Protein AF-0000000087669074 (afdb_homodimer)

Secondary structure (DSSP, 8-state):
--EEEEE-BPPPTT-SSPPPSSS------B-TTSPBPP--SS--SS-TTS--SBTTTGGG-HHHHHHTT-EEEEE---SSTTSHHHHHGGG-SEEEEBTTB---B-HHHHHH-TT--EEEESSS--TTB-HHHHHHTT-EEEE-TTTTHHHHHHHHHHHHHHHHTTHHHHHHHHHTT---HHHHHTT----TT-EEEEE--SHHHHHHHHHHGGGTPEEEEE-SSPPPHHHHHHHTPEEESSHHHHHTT-SEEEE-----GGGTT-BSHHHHHHSPTTEEEEE-S-GGGB-HHHHHHHHHHTSEEEEEES--SSSSPPTT-GGGTSTTB---SS-TT--HHHHHHHHHHHHHHHHHHHTTPPPPGGGEEEETTEE-HHHHHH----/--EEEEE-BPPPTT-SSP--SSS------B-TTSPBPP--SS--SS-TTS--SBTTTGGG-HHHHHHTT-EEEEE---SSTTSHHHHHGGG-SEEEEBTTB---B-HHHHHH-TT--EEEESSS--TTB-HHHHHHTT-EEEE-TTTTHHHHHHHHHHHHHHHHTTHHHHHHHHHTT---HHHHHTT----TT-EEEEE--SHHHHHHHHHHGGGTPEEEEE-SSPPPHHHHHHHTPEEESSHHHHHTT-SEEEE-----GGGTT-BSHHHHHHSPTTEEEEE-S-GGGB-HHHHHHHHHHTSEEEEEES--SSSSPPTT-GGGTSTTB---SS-TT--HHHHHHHHHHHHHHHHHHHTTPPP-GGGEEEETTEE-HHHHHH----

Sequence (772 aa):
MAMILCVLYPDPTTGYPPKYARDDIPVITGYANGQTVPSPQGKLGFIPGELVGCVSGELGLRPYLEANGHELIVISDKDGSNSEFDHHLPDADVVISQPFWPAYLTADRISKAKKLKLALTAGIGSDHVDLKAAAEHGITVAEVTFSNSVSVAEHVVMMVLSLVRDYLPAHEIANKGGWDIADCVSRSYDLEGMHFGTIAAGRIGLAVLRRLKPFDVHLHYYDPHRLSADVERELNLTYHDTPQSMVKVCDVINLQTPLYPSTEHMFDDKMFALMKRGTYLINTARGKLCDRDAVVRALESGRLAGYAGDVWFPQPAPADHPWRTMPHQGMTPHMSGTSLSGQARYAAGTLEILEDFFEKRPIRPEYLIVDAGSLAGTGAASYKLAMAMILCVLYPDPTTGYPPKYARDDIPVITGYANGQTVPSPQGKLGFIPGELVGCVSGELGLRPYLEANGHELIVISDKDGSNSEFDHHLPDADVVISQPFWPAYLTADRISKAKKLKLALTAGIGSDHVDLKAAAEHGITVAEVTFSNSVSVAEHVVMMVLSLVRDYLPAHEIANKGGWDIADCVSRSYDLEGMHFGTIAAGRIGLAVLRRLKPFDVHLHYYDPHRLSADVERELNLTYHDTPQSMVKVCDVINLQTPLYPSTEHMFDDKMFALMKRGTYLINTARGKLCDRDAVVRALESGRLAGYAGDVWFPQPAPADHPWRTMPHQGMTPHMSGTSLSGQARYAAGTLEILEDFFEKRPIRPEYLIVDAGSLAGTGAASYKLA

Nearest PDB structures (foldseek):
  2nad-assembly1_B  TM=9.852E-01  e=1.552E-64  Pseudomonas sp. 101
  3wr5-assembly1_B  TM=9.807E-01  e=4.662E-63  Thiobacillus sp. KNK65MA
  6tb6-assembly1_B  TM=9.944E-01  e=1.316E-62  Granulicella mallensis
  6t9w-assembly2_A  TM=9.886E-01  e=1.565E-62  Granulicella mallensis MP5ACTX8
  7qz1-assembly2_B-2  TM=9.920E-01  e=1.248E-61  Ancylobacter novellus DSM 506

InterPro domains:
  IPR006139 D-isomer specific 2-hydroxyacid dehydrogenase, catalytic domain [PF00389] (63-362)
  IPR006140 D-isomer specific 2-hydroxyacid dehydrogenase, NAD-binding domain [PF02826] (157-336)
  IPR029753 D-isomer specific 2-hydroxyacid dehydrogenase, NAD-binding domain conserved site [PS00671] (275-291)
  IPR033689 NAD-dependent formate dehydrogenase [MF_03210] (2-384)
  IPR033689 NAD-dependent formate dehydrogenase [NF005750] (1-384)
  IPR033689 NAD-dependent formate dehydrogenase [cd05302] (4-379)
  IPR036291 NAD(P)-binding domain superfamily [SSF51735] (151-337)

Foldseek 3Di:
DFEEEEAAAADDPVGPPDDAPDDADDDDAADPVGHGFFDAPDDALDGQLGQLRHQVNVLSCVVVQVVVPYHYDYDHFQDDCPTPCLVCQLRHQEYEYEPLRDRAADLVSLVSNLNHAEYEYLFDDPPSYQQLSCLVSQHWYWYLPPLQLLLLLVVQVVQVQCLQQVPVVVVVQVVVPHDPVCVNRVRHDQQAAFEEEEEACPSNNVSNLVVCLVSNYAYEYEDCDDDDPVSCVVSVYDYDPDPLVRQQRGQEYEYAAADDPVQFQVPALVSLVSHAQAHEYEYAHEARSHDQVRVLVCQVVRSYSEYEYQYHPPPVDDPVRPLVPRPSYHYDSNCSRPRSSSSNRSSSNVSRQVVCVVVVHDDPQCGTQHHNSGGTRVNVVRHDND/DFEEEEAAAADDPVDPDDDAPDDADDDDAADPVGHGFFDAPDDALDGQLTQLRHQVNVLSCVVVQVVVPYHYDYYHFQDDCPTPCLVCQLRHQEYEYEPLRDRAADLVSLVSNLNHAEYEYLFDDPPSYQQLSCLVSQHWYWYNPPLQLLLLLVVQVVQVQCLQQVPVVLVVQVVVPHDPVCVNRVRHDQQAAFEEEEEACPSNNVSNLVVCLVSNYAYEYEDCDDDDPVSCVVSVYDYDPDPLVRQQRGQEYEYAAADDPVQFQVPALVSLVSHAQAHEYEYAHEARSHDQVRVLVCCVVRSYSEYEYQYHPPPVDDPVRPLVPRPSYHYHSNCSRPRSSSSNRSSSNVSRQVVCVVVVHDDPQCGTQDHNSGGTRVNVVRHDND

Organism: NCBI:txid484088

Structure (mmCIF, N/CA/C/O backbone):
data_AF-0000000087669074-model_v1
#
loop_
_entity.id
_entity.type
_entity.pdbx_description
1 polymer 'Formate dehydrogenase'
#
loop_
_atom_site.group_PDB
_atom_site.id
_atom_site.type_symbol
_atom_site.label_atom_id
_atom_site.label_alt_id
_atom_site.label_comp_id
_atom_site.label_asym_id
_atom_site.label_entity_id
_atom_site.label_seq_id
_atom_site.pdbx_PDB_ins_code
_atom_site.Cartn_x
_atom_site.Cartn_y
_atom_site.Cartn_z
_atom_site.occupancy
_atom_site.B_iso_or_equiv
_atom_site.auth_seq_id
_atom_site.auth_comp_id
_atom_site.auth_asym_id
_atom_site.auth_atom_id
_atom_site.pdbx_PDB_model_num
ATOM 1 N N . MET A 1 1 ? -6.57 -42.594 -21.578 1 94 1 MET A N 1
ATOM 2 C CA . MET A 1 1 ? -6.895 -42.094 -20.25 1 94 1 MET A CA 1
ATOM 3 C C . MET A 1 1 ? -5.629 -41.719 -19.484 1 94 1 MET A C 1
ATOM 5 O O . MET A 1 1 ? -4.723 -42.562 -19.344 1 94 1 MET A O 1
ATOM 9 N N . ALA A 1 2 ? -5.555 -40.406 -19.219 1 97.69 2 ALA A N 1
ATOM 10 C CA . ALA A 1 2 ? -4.434 -39.969 -18.391 1 97.69 2 ALA A CA 1
ATOM 11 C C . ALA A 1 2 ? -4.895 -39.625 -16.969 1 97.69 2 ALA A C 1
ATOM 13 O O . ALA A 1 2 ? -6.051 -39.25 -16.766 1 97.69 2 ALA A O 1
ATOM 14 N N . MET A 1 3 ? -4.027 -39.875 -16.047 1 98.56 3 MET A N 1
ATOM 15 C CA . MET A 1 3 ? -4.277 -39.469 -14.664 1 98.56 3 MET A CA 1
ATOM 16 C C . MET A 1 3 ? -3.57 -38.156 -14.352 1 98.56 3 MET A C 1
ATOM 18 O O . MET A 1 3 ? -2.348 -38.062 -14.469 1 98.56 3 MET A O 1
ATOM 22 N N . ILE A 1 4 ? -4.359 -37.156 -14.016 1 98.81 4 ILE A N 1
ATOM 23 C CA . ILE A 1 4 ? -3.838 -35.844 -13.609 1 98.81 4 ILE A CA 1
ATOM 24 C C . ILE A 1 4 ? -3.889 -35.719 -12.094 1 98.81 4 ILE A C 1
ATOM 26 O O . ILE A 1 4 ? -4.965 -35.781 -11.492 1 98.81 4 ILE A O 1
ATOM 30 N N . LEU A 1 5 ? -2.742 -35.594 -11.469 1 98.81 5 LEU A N 1
ATOM 31 C CA . LEU A 1 5 ? -2.609 -35.375 -10.031 1 98.81 5 LEU A CA 1
ATOM 32 C C . LEU A 1 5 ? -2.365 -33.906 -9.734 1 98.81 5 LEU A C 1
ATOM 34 O O . LEU A 1 5 ? -1.312 -33.344 -10.078 1 98.81 5 LEU A O 1
ATOM 38 N N . CYS A 1 6 ? -3.365 -33.25 -9.141 1 98.75 6 CYS A N 1
ATOM 39 C CA . CYS A 1 6 ? -3.35 -31.812 -8.891 1 98.75 6 CYS A CA 1
ATOM 40 C C . CYS A 1 6 ? -3.232 -31.531 -7.395 1 98.75 6 CYS A C 1
ATOM 42 O O . CYS A 1 6 ? -4.082 -31.953 -6.609 1 98.75 6 CYS A O 1
ATOM 44 N N . VAL A 1 7 ? -2.145 -30.859 -7.035 1 98.38 7 VAL A N 1
ATOM 45 C CA . VAL A 1 7 ? -1.893 -30.516 -5.637 1 98.38 7 VAL A CA 1
ATOM 46 C C . VAL A 1 7 ? -2.182 -29.047 -5.402 1 98.38 7 VAL A C 1
ATOM 48 O O . VAL A 1 7 ? -1.474 -28.172 -5.918 1 98.38 7 VAL A O 1
ATOM 51 N N . LEU A 1 8 ? -3.201 -28.734 -4.637 1 98.12 8 LEU A N 1
ATOM 52 C CA . LEU A 1 8 ? -3.654 -27.375 -4.359 1 98.12 8 LEU A CA 1
ATOM 53 C C . LEU A 1 8 ? -3.723 -27.125 -2.857 1 98.12 8 LEU A C 1
ATOM 55 O O . LEU A 1 8 ? -3.666 -28.078 -2.061 1 98.12 8 LEU A O 1
ATOM 59 N N . TYR A 1 9 ? -3.689 -25.828 -2.447 1 97.31 9 TYR A N 1
ATOM 60 C CA . TYR A 1 9 ? -3.826 -25.547 -1.023 1 97.31 9 TYR A CA 1
ATOM 61 C C . TYR A 1 9 ? -5.238 -25.844 -0.54 1 97.31 9 TYR A C 1
ATOM 63 O O . TYR A 1 9 ? -6.176 -25.891 -1.339 1 97.31 9 TYR A O 1
ATOM 71 N N . PRO A 1 10 ? -5.426 -26.078 0.786 1 96.62 10 PRO A N 1
ATOM 72 C CA . PRO A 1 10 ? -6.73 -26.438 1.346 1 96.62 10 PRO A CA 1
ATOM 73 C C . PRO A 1 10 ? -7.777 -25.344 1.136 1 96.62 10 PRO A C 1
ATOM 75 O O . PRO A 1 10 ? -7.426 -24.188 0.871 1 96.62 10 PRO A O 1
ATOM 78 N N . ASP A 1 11 ? -9.023 -25.734 1.268 1 97 11 ASP A N 1
ATOM 79 C CA . ASP A 1 11 ? -10.148 -24.812 1.228 1 97 11 ASP A CA 1
ATOM 80 C C . ASP A 1 11 ? -10.109 -23.844 2.406 1 97 11 ASP A C 1
ATOM 82 O O . ASP A 1 11 ? -9.375 -24.062 3.371 1 97 11 ASP A O 1
ATOM 86 N N . PRO A 1 12 ? -10.898 -22.75 2.268 1 95.44 12 PRO A N 1
ATOM 87 C CA . PRO A 1 12 ? -11.008 -21.875 3.436 1 95.44 12 PRO A CA 1
ATOM 88 C C . PRO A 1 12 ? -11.508 -22.609 4.68 1 95.44 12 PRO A C 1
ATOM 90 O O . PRO A 1 12 ? -12.266 -23.578 4.566 1 95.44 12 PRO A O 1
ATOM 93 N N . THR A 1 13 ? -11.094 -22.078 5.824 1 93.38 13 THR A N 1
ATOM 94 C CA . THR A 1 13 ? -11.469 -22.703 7.094 1 93.38 13 THR A CA 1
ATOM 95 C C . THR A 1 13 ? -12.984 -22.672 7.277 1 93.38 13 THR A C 1
ATOM 97 O O . THR A 1 13 ? -13.539 -23.531 7.98 1 93.38 13 THR A O 1
ATOM 100 N N . THR A 1 14 ? -13.641 -21.719 6.59 1 89.75 14 THR A N 1
ATOM 101 C CA . THR A 1 14 ? -15.086 -21.562 6.742 1 89.75 14 THR A CA 1
ATOM 102 C C . THR A 1 14 ? -15.828 -22.359 5.668 1 89.75 14 THR A C 1
ATOM 104 O O . THR A 1 14 ? -17.062 -22.312 5.602 1 89.75 14 THR A O 1
ATOM 107 N N . GLY A 1 15 ? -15.078 -23.016 4.801 1 89.75 15 GLY A N 1
ATOM 108 C CA . GLY A 1 15 ? -15.703 -23.781 3.73 1 89.75 15 GLY A CA 1
ATOM 109 C C . GLY A 1 15 ? -15.633 -23.078 2.385 1 89.75 15 GLY A C 1
ATOM 110 O O . GLY A 1 15 ? -15.461 -21.859 2.318 1 89.75 15 GLY A O 1
ATOM 111 N N . TYR A 1 16 ? -15.68 -23.578 1.248 1 85.69 16 TYR A N 1
ATOM 112 C CA . TYR A 1 16 ? -15.68 -23.031 -0.106 1 85.69 16 TYR A CA 1
ATOM 113 C C . TYR A 1 16 ? -17.062 -22.5 -0.468 1 85.69 16 TYR A C 1
ATOM 115 O O . TYR A 1 16 ? -17.172 -21.469 -1.156 1 85.69 16 TYR A O 1
ATOM 123 N N . PRO A 1 17 ? -18.266 -22.547 -0.776 1 70 17 PRO A N 1
ATOM 124 C CA . PRO A 1 17 ? -18.203 -21.422 -1.717 1 70 17 PRO A CA 1
ATOM 125 C C . PRO A 1 17 ? -18.219 -20.062 -1.018 1 70 17 PRO A C 1
ATOM 127 O O . PRO A 1 17 ? -19.25 -19.672 -0.464 1 70 17 PRO A O 1
ATOM 130 N N . PRO A 1 18 ? -17.094 -19.156 -0.853 1 69.44 18 PRO A N 1
ATOM 131 C CA . PRO A 1 18 ? -17.203 -17.891 -0.134 1 69.44 18 PRO A CA 1
ATOM 132 C C . PRO A 1 18 ? -18.047 -16.859 -0.885 1 69.44 18 PRO A C 1
ATOM 134 O O . PRO A 1 18 ? -18.203 -16.953 -2.105 1 69.44 18 PRO A O 1
ATOM 137 N N . LYS A 1 19 ? -18.812 -16.125 -0.18 1 86.12 19 LYS A N 1
ATOM 138 C CA . LYS A 1 19 ? -19.328 -14.883 -0.739 1 86.12 19 LYS A CA 1
ATOM 139 C C . LYS A 1 19 ? -18.188 -13.938 -1.111 1 86.12 19 LYS A C 1
ATOM 141 O O . LYS A 1 19 ? -17.312 -13.664 -0.291 1 86.12 19 LYS A O 1
ATOM 146 N N . TYR A 1 20 ? -18.172 -13.656 -2.398 1 94.5 20 TYR A N 1
ATOM 147 C CA . TYR A 1 20 ? -17.094 -12.797 -2.863 1 94.5 20 TYR A CA 1
ATOM 148 C C . TYR A 1 20 ? -17.422 -11.328 -2.598 1 94.5 20 TYR A C 1
ATOM 150 O O . TYR A 1 20 ? -18.578 -10.945 -2.549 1 94.5 20 TYR A O 1
ATOM 158 N N . ALA A 1 21 ? -16.391 -10.57 -2.41 1 96.31 21 ALA A N 1
ATOM 159 C CA . ALA A 1 21 ? -16.531 -9.141 -2.135 1 96.31 21 ALA A CA 1
ATOM 160 C C . ALA A 1 21 ? -17.031 -8.391 -3.367 1 96.31 21 ALA A C 1
ATOM 162 O O . ALA A 1 21 ? -17.688 -7.352 -3.248 1 96.31 21 ALA A O 1
ATOM 163 N N . ARG A 1 22 ? -16.719 -8.953 -4.535 1 97.06 22 ARG A N 1
ATOM 164 C CA . ARG A 1 22 ? -17.062 -8.32 -5.801 1 97.06 22 ARG A CA 1
ATOM 165 C C . ARG A 1 22 ? -17.781 -9.297 -6.727 1 97.06 22 ARG A C 1
ATOM 167 O O . ARG A 1 22 ? -17.625 -10.516 -6.59 1 97.06 22 ARG A O 1
ATOM 174 N N . ASP A 1 23 ? -18.469 -8.75 -7.727 1 95.38 23 ASP A N 1
ATOM 175 C CA . ASP A 1 23 ? -19.25 -9.57 -8.641 1 95.38 23 ASP A CA 1
ATOM 176 C C . ASP A 1 23 ? -18.406 -10.07 -9.805 1 95.38 23 ASP A C 1
ATOM 178 O O . ASP A 1 23 ? -18.734 -11.078 -10.438 1 95.38 23 ASP A O 1
ATOM 182 N N . ASP A 1 24 ? -17.406 -9.312 -10.078 1 94.94 24 ASP A N 1
ATOM 183 C CA . ASP A 1 24 ? -16.547 -9.656 -11.211 1 94.94 24 ASP A CA 1
ATOM 184 C C . ASP A 1 24 ? -15.148 -9.062 -11.039 1 94.94 24 ASP A C 1
ATOM 186 O O . ASP A 1 24 ? -14.867 -8.391 -10.047 1 94.94 24 ASP A O 1
ATOM 190 N N . ILE A 1 25 ? -14.234 -9.477 -11.883 1 97.81 25 ILE A N 1
ATOM 191 C CA . ILE A 1 25 ? -12.898 -8.891 -11.984 1 97.81 25 ILE A CA 1
ATOM 192 C C . ILE A 1 25 ? -12.734 -8.227 -13.344 1 97.81 25 ILE A C 1
ATOM 194 O O . ILE A 1 25 ? -13.422 -8.57 -14.305 1 97.81 25 ILE A O 1
ATOM 198 N N . PRO A 1 26 ? -11.836 -7.289 -13.469 1 97.75 26 PRO A N 1
ATOM 199 C CA . PRO A 1 26 ? -11.578 -6.656 -14.758 1 97.75 26 PRO A CA 1
ATOM 200 C C . PRO A 1 26 ? -11.109 -7.652 -15.82 1 97.75 26 PRO A C 1
ATOM 202 O O . PRO A 1 26 ? -10.398 -8.609 -15.508 1 97.75 26 PRO A O 1
ATOM 205 N N . VAL A 1 27 ? -11.422 -7.355 -17.047 1 95.69 27 VAL A N 1
ATOM 206 C CA . VAL A 1 27 ? -10.945 -8.164 -18.156 1 95.69 27 VAL A CA 1
ATOM 207 C C . VAL A 1 27 ? -9.641 -7.582 -18.703 1 95.69 27 VAL A C 1
ATOM 209 O O . VAL A 1 27 ? -9.57 -6.395 -19.031 1 95.69 27 VAL A O 1
ATOM 212 N N . ILE A 1 28 ? -8.672 -8.414 -18.719 1 95.38 28 ILE A N 1
ATOM 213 C CA . ILE A 1 28 ? -7.402 -8.078 -19.344 1 95.38 28 ILE A CA 1
ATOM 214 C C . ILE A 1 28 ? -7.16 -8.984 -20.547 1 95.38 28 ILE A C 1
ATOM 216 O O . ILE A 1 28 ? -7.473 -10.18 -20.5 1 95.38 28 ILE A O 1
ATOM 220 N N . THR A 1 29 ? -6.555 -8.414 -21.609 1 94.69 29 THR A N 1
ATOM 221 C CA . THR A 1 29 ? -6.426 -9.203 -22.828 1 94.69 29 THR A CA 1
ATOM 222 C C . THR A 1 29 ? -4.957 -9.398 -23.188 1 94.69 29 THR A C 1
ATOM 224 O O . THR A 1 29 ? -4.629 -10.227 -24.047 1 94.69 29 THR A O 1
ATOM 227 N N . GLY A 1 30 ? -4.078 -8.711 -22.531 1 96.31 30 GLY A N 1
ATOM 228 C CA . GLY A 1 30 ? -2.66 -8.812 -22.844 1 96.31 30 GLY A CA 1
ATOM 229 C C . GLY A 1 30 ? -1.769 -8.375 -21.688 1 96.31 30 GLY A C 1
ATOM 230 O O . GLY A 1 30 ? -2.24 -7.766 -20.734 1 96.31 30 GLY A O 1
ATOM 231 N N . TYR A 1 31 ? -0.5 -8.812 -21.828 1 95.31 31 TYR A N 1
ATOM 232 C CA . TYR A 1 31 ? 0.522 -8.414 -20.859 1 95.31 31 TYR A CA 1
ATOM 233 C C . TYR A 1 31 ? 1.404 -7.309 -21.422 1 95.31 31 TYR A C 1
ATOM 235 O O . TYR A 1 31 ? 1.352 -7.012 -22.625 1 95.31 31 TYR A O 1
ATOM 243 N N . ALA A 1 32 ? 2.166 -6.66 -20.609 1 90.06 32 ALA A N 1
ATOM 244 C CA . ALA A 1 32 ? 2.961 -5.488 -20.953 1 90.06 32 ALA A CA 1
ATOM 245 C C . ALA A 1 32 ? 4.008 -5.828 -22.016 1 90.06 32 ALA A C 1
ATOM 247 O O . ALA A 1 32 ? 4.445 -4.953 -22.766 1 90.06 32 ALA A O 1
ATOM 248 N N . ASN A 1 33 ? 4.43 -7.07 -22.094 1 89 33 ASN A N 1
ATOM 249 C CA . ASN A 1 33 ? 5.48 -7.453 -23.016 1 89 33 ASN A CA 1
ATOM 250 C C . ASN A 1 33 ? 4.902 -7.883 -24.375 1 89 33 ASN A C 1
ATOM 252 O O . ASN A 1 33 ? 5.625 -8.414 -25.219 1 89 33 ASN A O 1
ATOM 256 N N . GLY A 1 34 ? 3.586 -7.797 -24.531 1 91.31 34 GLY A N 1
ATOM 257 C CA . GLY A 1 34 ? 2.955 -8.117 -25.812 1 91.31 34 GLY A CA 1
ATOM 258 C C . GLY A 1 34 ? 2.344 -9.5 -25.844 1 91.31 34 GLY A C 1
ATOM 259 O O . GLY A 1 34 ? 1.579 -9.828 -26.75 1 91.31 34 GLY A O 1
ATOM 260 N N . GLN A 1 35 ? 2.678 -10.297 -24.828 1 93.56 35 GLN A N 1
ATOM 261 C CA . GLN A 1 35 ? 2.086 -11.625 -24.734 1 93.56 35 GLN A CA 1
ATOM 262 C C . GLN A 1 35 ? 0.583 -11.539 -24.484 1 93.56 35 GLN A C 1
ATOM 264 O O . GLN A 1 35 ? 0.119 -10.688 -23.719 1 93.56 35 GLN A O 1
ATOM 269 N N . THR A 1 36 ? -0.16 -12.383 -25.125 1 95.19 36 THR A N 1
ATOM 270 C CA . THR A 1 36 ? -1.585 -12.484 -24.828 1 95.19 36 THR A CA 1
ATOM 271 C C . THR A 1 36 ? -1.81 -13.219 -23.5 1 95.19 36 THR A C 1
ATOM 273 O O . THR A 1 36 ? -0.983 -14.031 -23.094 1 95.19 36 THR A O 1
ATOM 276 N N . VAL A 1 37 ? -2.885 -12.922 -22.875 1 97 37 VAL A N 1
ATOM 277 C CA . VAL A 1 37 ? -3.301 -13.719 -21.734 1 97 37 VAL A CA 1
ATOM 278 C C . VAL A 1 37 ? -3.625 -15.148 -22.172 1 97 37 VAL A C 1
ATOM 280 O O . VAL A 1 37 ? -3.756 -15.414 -23.375 1 97 37 VAL A O 1
ATOM 283 N N . PRO A 1 38 ? -3.674 -16.094 -21.188 1 97.56 38 PRO A N 1
ATOM 284 C CA . PRO A 1 38 ? -4.02 -17.469 -21.578 1 97.56 38 PRO A CA 1
ATOM 285 C C . PRO A 1 38 ? -5.316 -17.547 -22.391 1 97.56 38 PRO A C 1
ATOM 287 O O . PRO A 1 38 ? -6.27 -16.828 -22.094 1 97.56 38 PRO A O 1
ATOM 290 N N . SER A 1 39 ? -5.312 -18.375 -23.375 1 95.19 39 SER A N 1
ATOM 291 C CA . SER A 1 39 ? -6.449 -18.469 -24.297 1 95.19 39 SER A CA 1
ATOM 292 C C . SER A 1 39 ? -6.824 -19.922 -24.562 1 95.19 39 SER A C 1
ATOM 294 O O . SER A 1 39 ? -6.797 -20.375 -25.703 1 95.19 39 SER A O 1
ATOM 296 N N . PRO A 1 40 ? -7.215 -20.672 -23.531 1 97.25 40 PRO A N 1
ATOM 297 C CA . PRO A 1 40 ? -7.676 -22.031 -23.766 1 97.25 40 PRO A CA 1
ATOM 298 C C . PRO A 1 40 ? -8.891 -22.109 -24.688 1 97.25 40 PRO A C 1
ATOM 300 O O . PRO A 1 40 ? -9.578 -21.094 -24.891 1 97.25 40 PRO A O 1
ATOM 303 N N . GLN A 1 41 ? -9.023 -23.25 -25.266 1 94.56 41 GLN A N 1
ATOM 304 C CA . GLN A 1 41 ? -10.156 -23.469 -26.156 1 94.56 41 GLN A CA 1
ATOM 305 C C . GLN A 1 41 ? -11.406 -23.844 -25.375 1 94.56 41 GLN A C 1
ATOM 307 O O . GLN A 1 41 ? -11.328 -24.578 -24.375 1 94.56 41 GLN A O 1
ATOM 312 N N . GLY A 1 42 ? -12.547 -23.344 -25.781 1 90 42 GLY A N 1
ATOM 313 C CA . GLY A 1 42 ? -13.805 -23.688 -25.141 1 90 42 GLY A CA 1
ATOM 314 C C . GLY A 1 42 ? -14.078 -22.859 -23.906 1 90 42 GLY A C 1
ATOM 315 O O . GLY A 1 42 ? -13.438 -21.828 -23.672 1 90 42 GLY A O 1
ATOM 316 N N . LYS A 1 43 ? -15.031 -23.266 -23.141 1 93.5 43 LYS A N 1
ATOM 317 C CA . LYS A 1 43 ? -15.477 -22.547 -21.953 1 93.5 43 LYS A CA 1
ATOM 318 C C . LYS A 1 43 ? -14.633 -22.906 -20.734 1 93.5 43 LYS A C 1
ATOM 320 O O . LYS A 1 43 ? -14.281 -24.078 -20.547 1 93.5 43 LYS A O 1
ATOM 325 N N . LEU A 1 44 ? -14.312 -21.906 -19.984 1 97 44 LEU A N 1
ATOM 326 C CA . LEU A 1 44 ? -13.641 -22.156 -18.719 1 97 44 LEU A CA 1
ATOM 327 C C . LEU A 1 44 ? -14.547 -22.938 -17.766 1 97 44 LEU A C 1
ATOM 329 O O . LEU A 1 44 ? -15.773 -22.781 -17.797 1 97 44 LEU A O 1
ATOM 333 N N . GLY A 1 45 ? -13.992 -23.781 -16.953 1 97.31 45 GLY A N 1
ATOM 334 C CA . GLY A 1 45 ? -14.75 -24.516 -15.945 1 97.31 45 GLY A CA 1
ATOM 335 C C . GLY A 1 45 ? -15 -23.703 -14.688 1 97.31 45 GLY A C 1
ATOM 336 O O . GLY A 1 45 ? -15.281 -24.266 -13.633 1 97.31 45 GLY A O 1
ATOM 337 N N . PHE A 1 46 ? -14.789 -22.391 -14.75 1 96.62 46 PHE A N 1
ATOM 338 C CA . PHE A 1 46 ? -14.977 -21.484 -13.625 1 96.62 46 PHE A CA 1
ATOM 339 C C . PHE A 1 46 ? -15.336 -20.094 -14.117 1 96.62 46 PHE A C 1
ATOM 341 O O . PHE A 1 46 ? -15.211 -19.797 -15.305 1 96.62 46 PHE A O 1
ATOM 348 N N . ILE A 1 47 ? -15.898 -19.281 -13.273 1 96 47 ILE A N 1
ATOM 349 C CA . ILE A 1 47 ? -16.125 -17.875 -13.547 1 96 47 ILE A CA 1
ATOM 350 C C . ILE A 1 47 ? -14.953 -17.047 -13.016 1 96 47 ILE A C 1
ATOM 352 O O . ILE A 1 47 ? -14.594 -17.156 -11.844 1 96 47 ILE A O 1
ATOM 356 N N . PRO A 1 48 ? -14.281 -16.25 -13.945 1 96.81 48 PRO A N 1
ATOM 357 C CA . PRO A 1 48 ? -13.203 -15.391 -13.453 1 96.81 48 PRO A CA 1
ATOM 358 C C . PRO A 1 48 ? -13.609 -14.586 -12.219 1 96.81 48 PRO A C 1
ATOM 360 O O . PRO A 1 48 ? -14.648 -13.922 -12.227 1 96.81 48 PRO A O 1
ATOM 363 N N . GLY A 1 49 ? -12.781 -14.625 -11.164 1 96.25 49 GLY A N 1
ATOM 364 C CA . GLY A 1 49 ? -13.109 -13.992 -9.898 1 96.25 49 GLY A CA 1
ATOM 365 C C . GLY A 1 49 ? -13.469 -14.984 -8.805 1 96.25 49 GLY A C 1
ATOM 366 O O . GLY A 1 49 ? -13.539 -14.617 -7.633 1 96.25 49 GLY A O 1
ATOM 367 N N . GLU A 1 50 ? -13.602 -16.25 -9.18 1 96.75 50 GLU A N 1
ATOM 368 C CA . GLU A 1 50 ? -13.867 -17.312 -8.211 1 96.75 50 GLU A CA 1
ATOM 369 C C . GLU A 1 50 ? -12.57 -17.891 -7.656 1 96.75 50 GLU A C 1
ATOM 371 O O . GLU A 1 50 ? -11.531 -17.844 -8.32 1 96.75 50 GLU A O 1
ATOM 376 N N . LEU A 1 51 ? -12.672 -18.391 -6.453 1 97.69 51 LEU A N 1
ATOM 377 C CA . LEU A 1 51 ? -11.547 -19.094 -5.836 1 97.69 51 LEU A CA 1
ATOM 378 C C . LEU A 1 51 ? -11.352 -20.469 -6.465 1 97.69 51 LEU A C 1
ATOM 380 O O . LEU A 1 51 ? -12.133 -21.391 -6.219 1 97.69 51 LEU A O 1
ATOM 384 N N . VAL A 1 52 ? -10.297 -20.594 -7.254 1 97.94 52 VAL A N 1
ATOM 385 C CA . VAL A 1 52 ? -10.148 -21.859 -7.965 1 97.94 52 VAL A CA 1
ATOM 386 C C . VAL A 1 52 ? -8.812 -22.516 -7.605 1 97.94 52 VAL A C 1
ATOM 388 O O . VAL A 1 52 ? -8.57 -23.672 -7.941 1 97.94 52 VAL A O 1
ATOM 391 N N . GLY A 1 53 ? -7.949 -21.812 -6.848 1 97.75 53 GLY A N 1
ATOM 392 C CA . GLY A 1 53 ? -6.629 -22.328 -6.523 1 97.75 53 GLY A CA 1
ATOM 393 C C . GLY A 1 53 ? -6.633 -23.281 -5.348 1 97.75 53 GLY A C 1
ATOM 394 O O . GLY A 1 53 ? -5.59 -23.828 -4.984 1 97.75 53 GLY A O 1
ATOM 395 N N . CYS A 1 54 ? -7.777 -23.547 -4.754 1 97.69 54 CYS A N 1
ATOM 396 C CA . CYS A 1 54 ? -7.898 -24.469 -3.627 1 97.69 54 CYS A CA 1
ATOM 397 C C . CYS A 1 54 ? -8.453 -25.812 -4.078 1 97.69 54 CYS A C 1
ATOM 399 O O . CYS A 1 54 ? -8.859 -25.969 -5.23 1 97.69 54 CYS A O 1
ATOM 401 N N . VAL A 1 55 ? -8.5 -26.75 -3.188 1 97.5 55 VAL A N 1
ATOM 402 C CA . VAL A 1 55 ? -8.844 -28.125 -3.51 1 97.5 55 VAL A CA 1
ATOM 403 C C . VAL A 1 55 ? -10.227 -28.188 -4.16 1 97.5 55 VAL A C 1
ATOM 405 O O . VAL A 1 55 ? -10.391 -28.781 -5.227 1 97.5 55 VAL A O 1
ATOM 408 N N . SER A 1 56 ? -11.188 -27.484 -3.621 1 97.44 56 SER A N 1
ATOM 409 C CA . SER A 1 56 ? -12.555 -27.547 -4.133 1 97.44 56 SER A CA 1
ATOM 410 C C . SER A 1 56 ? -12.688 -26.766 -5.441 1 97.44 56 SER A C 1
ATOM 412 O O . SER A 1 56 ? -13.57 -27.062 -6.25 1 97.44 56 SER A O 1
ATOM 414 N N . GLY A 1 57 ? -11.82 -25.844 -5.703 1 97.56 57 GLY A N 1
ATOM 415 C CA . GLY A 1 57 ? -11.844 -25.078 -6.938 1 97.56 57 GLY A CA 1
ATOM 416 C C . GLY A 1 57 ? -11.273 -25.844 -8.117 1 97.56 57 GLY A C 1
ATOM 417 O O . GLY A 1 57 ? -11.672 -25.609 -9.266 1 97.56 57 GLY A O 1
ATOM 418 N N . GLU A 1 58 ? -10.328 -26.703 -7.844 1 98.44 58 GLU A N 1
ATOM 419 C CA . GLU A 1 58 ? -9.758 -27.672 -8.773 1 98.44 58 GLU A CA 1
ATOM 420 C C . GLU A 1 58 ? -9.227 -26.969 -10.031 1 98.44 58 GLU A C 1
ATOM 422 O O . GLU A 1 58 ? -9.211 -27.562 -11.109 1 98.44 58 GLU A O 1
ATOM 427 N N . LEU A 1 59 ? -8.984 -25.641 -9.953 1 98.69 59 LEU A N 1
ATOM 428 C CA . LEU A 1 59 ? -8.531 -24.812 -11.062 1 98.69 59 LEU A CA 1
ATOM 429 C C . LEU A 1 59 ? -9.555 -24.797 -12.188 1 98.69 59 LEU A C 1
ATOM 431 O O . LEU A 1 59 ? -9.25 -24.375 -13.305 1 98.69 59 LEU A O 1
ATOM 435 N N . GLY A 1 60 ? -10.719 -25.344 -11.914 1 98.38 60 GLY A N 1
ATOM 436 C CA . GLY A 1 60 ? -11.766 -25.422 -12.922 1 98.38 60 GLY A CA 1
ATOM 437 C C . GLY A 1 60 ? -11.484 -26.438 -14 1 98.38 60 GLY A C 1
ATOM 438 O O . GLY A 1 60 ? -12.008 -26.344 -15.117 1 98.38 60 GLY A O 1
ATOM 439 N N . LEU A 1 61 ? -10.75 -27.438 -13.688 1 98.69 61 LEU A N 1
ATOM 440 C CA . LEU A 1 61 ? -10.242 -28.328 -14.727 1 98.69 61 LEU A CA 1
ATOM 441 C C . LEU A 1 61 ? -11.164 -29.531 -14.922 1 98.69 61 LEU A C 1
ATOM 443 O O . LEU A 1 61 ? -11.094 -30.219 -15.938 1 98.69 61 LEU A O 1
ATOM 447 N N . ARG A 1 62 ? -11.977 -29.859 -13.961 1 98.31 62 ARG A N 1
ATOM 448 C CA . ARG A 1 62 ? -12.727 -31.109 -13.922 1 98.31 62 ARG A CA 1
ATOM 449 C C . ARG A 1 62 ? -13.602 -31.266 -15.156 1 98.31 62 ARG A C 1
ATOM 451 O O . ARG A 1 62 ? -13.586 -32.312 -15.812 1 98.31 62 ARG A O 1
ATOM 458 N N . PRO A 1 63 ? -14.367 -30.234 -15.562 1 97.88 63 PRO A N 1
ATOM 459 C CA . PRO A 1 63 ? -15.234 -30.422 -16.734 1 97.88 63 PRO A CA 1
ATOM 460 C C . PRO A 1 63 ? -14.461 -30.797 -17.984 1 97.88 63 PRO A C 1
ATOM 462 O O . PRO A 1 63 ? -14.852 -31.734 -18.688 1 97.88 63 PRO A O 1
ATOM 465 N N . TYR A 1 64 ? -13.398 -30.203 -18.281 1 97.94 64 TYR A N 1
ATOM 466 C CA . TYR A 1 64 ? -12.594 -30.484 -19.469 1 97.94 64 TYR A CA 1
ATOM 467 C C . TYR A 1 64 ? -12 -31.891 -19.391 1 97.94 64 TYR A C 1
ATOM 469 O O . TYR A 1 64 ? -12.07 -32.656 -20.344 1 97.94 64 TYR A O 1
ATOM 477 N N . LEU A 1 65 ? -11.375 -32.219 -18.234 1 98.31 65 LEU A N 1
ATOM 478 C CA . LEU A 1 65 ? -10.656 -33.469 -18.109 1 98.31 65 LEU A CA 1
ATOM 479 C C . LEU A 1 65 ? -11.609 -34.656 -18.188 1 98.31 65 LEU A C 1
ATOM 481 O O . LEU A 1 65 ? -11.336 -35.625 -18.875 1 98.31 65 LEU A O 1
ATOM 485 N N . GLU A 1 66 ? -12.742 -34.531 -17.531 1 97.75 66 GLU A N 1
ATOM 486 C CA . GLU A 1 66 ? -13.719 -35.625 -17.562 1 97.75 66 GLU A CA 1
ATOM 487 C C . GLU A 1 66 ? -14.336 -35.75 -18.953 1 97.75 66 GLU A C 1
ATOM 489 O O . GLU A 1 66 ? -14.547 -36.875 -19.422 1 97.75 66 GLU A O 1
ATOM 494 N N . ALA A 1 67 ? -14.602 -34.656 -19.562 1 97.31 67 ALA A N 1
ATOM 495 C CA . ALA A 1 67 ? -15.18 -34.688 -20.906 1 97.31 67 ALA A CA 1
ATOM 496 C C . ALA A 1 67 ? -14.242 -35.375 -21.891 1 97.31 67 ALA A C 1
ATOM 498 O O . ALA A 1 67 ? -14.688 -35.969 -22.891 1 97.31 67 ALA A O 1
ATOM 499 N N . ASN A 1 68 ? -13 -35.406 -21.641 1 97.06 68 ASN A N 1
ATOM 500 C CA . ASN A 1 68 ? -12.023 -36 -22.531 1 97.06 68 ASN A CA 1
ATOM 501 C C . ASN A 1 68 ? -11.508 -37.344 -22 1 97.06 68 ASN A C 1
ATOM 503 O O . ASN A 1 68 ? -10.484 -37.844 -22.453 1 97.06 68 ASN A O 1
ATOM 507 N N . GLY A 1 69 ? -12.164 -37.812 -20.922 1 97.75 69 GLY A N 1
ATOM 508 C CA . GLY A 1 69 ? -11.922 -39.188 -20.469 1 97.75 69 GLY A CA 1
ATOM 509 C C . GLY A 1 69 ? -10.719 -39.281 -19.547 1 97.75 69 GLY A C 1
ATOM 510 O O . GLY A 1 69 ? -10.188 -40.375 -19.344 1 97.75 69 GLY A O 1
ATOM 511 N N . HIS A 1 70 ? -10.195 -38.188 -19.047 1 98.31 70 HIS A N 1
ATOM 512 C CA . HIS A 1 70 ? -9.062 -38.188 -18.125 1 98.31 70 HIS A CA 1
ATOM 513 C C . HIS A 1 70 ? -9.523 -38.25 -16.672 1 98.31 70 HIS A C 1
ATOM 515 O O . HIS A 1 70 ? -10.688 -37.938 -16.391 1 98.31 70 HIS A O 1
ATOM 521 N N . GLU A 1 71 ? -8.695 -38.688 -15.789 1 98.5 71 GLU A N 1
ATOM 522 C CA . GLU A 1 71 ? -8.961 -38.75 -14.359 1 98.5 71 GLU A CA 1
ATOM 523 C C . GLU A 1 71 ? -8.242 -37.594 -13.633 1 98.5 71 GLU A C 1
ATOM 525 O O . GLU A 1 71 ? -7.035 -37.406 -13.797 1 98.5 71 GLU A O 1
ATOM 530 N N . LEU A 1 72 ? -8.992 -36.844 -12.883 1 98.75 72 LEU A N 1
ATOM 531 C CA . LEU A 1 72 ? -8.43 -35.781 -12.078 1 98.75 72 LEU A CA 1
ATOM 532 C C . LEU A 1 72 ? -8.477 -36.125 -10.594 1 98.75 72 LEU A C 1
ATOM 534 O O . LEU A 1 72 ? -9.555 -36.406 -10.047 1 98.75 72 LEU A O 1
ATOM 538 N N . ILE A 1 73 ? -7.363 -36.188 -9.953 1 98.69 73 ILE A N 1
ATOM 539 C CA . ILE A 1 73 ? -7.23 -36.344 -8.508 1 98.69 73 ILE A CA 1
ATOM 540 C C . ILE A 1 73 ? -6.684 -35.062 -7.895 1 98.69 73 ILE A C 1
ATOM 542 O O . ILE A 1 73 ? -5.59 -34.625 -8.25 1 98.69 73 ILE A O 1
ATOM 546 N N . VAL A 1 74 ? -7.469 -34.438 -7.016 1 98.69 74 VAL A N 1
ATOM 547 C CA . VAL A 1 74 ? -7.066 -33.188 -6.375 1 98.69 74 VAL A CA 1
ATOM 548 C C . VAL A 1 74 ? -6.809 -33.438 -4.887 1 98.69 74 VAL A C 1
ATOM 550 O O . VAL A 1 74 ? -7.68 -33.938 -4.176 1 98.69 74 VAL A O 1
ATOM 553 N N . ILE A 1 75 ? -5.633 -33.094 -4.434 1 98.38 75 ILE A N 1
ATOM 554 C CA . ILE A 1 75 ? -5.273 -33.312 -3.039 1 98.38 75 ILE A CA 1
ATOM 555 C C . ILE A 1 75 ? -4.535 -32.094 -2.482 1 98.38 75 ILE A C 1
ATOM 557 O O . ILE A 1 75 ? -4.141 -31.219 -3.236 1 98.38 75 ILE A O 1
ATOM 561 N N . SER A 1 76 ? -4.395 -32.062 -1.148 1 97.44 76 SER A N 1
ATOM 562 C CA . SER A 1 76 ? -3.586 -31.031 -0.479 1 97.44 76 SER A CA 1
ATOM 563 C C . SER A 1 76 ? -2.484 -31.672 0.363 1 97.44 76 SER A C 1
ATOM 565 O O . SER A 1 76 ? -1.545 -31 0.781 1 97.44 76 SER A O 1
ATOM 567 N N . ASP A 1 77 ? -2.562 -32.938 0.576 1 97.38 77 ASP A N 1
ATOM 568 C CA . ASP A 1 77 ? -1.596 -33.656 1.391 1 97.38 77 ASP A CA 1
ATOM 569 C C . ASP A 1 77 ? -0.362 -34.031 0.574 1 97.38 77 ASP A C 1
ATOM 571 O O . ASP A 1 77 ? -0.392 -35 -0.202 1 97.38 77 ASP A O 1
ATOM 575 N N . LYS A 1 78 ? 0.729 -33.344 0.82 1 94.44 78 LYS A N 1
ATOM 576 C CA . LYS A 1 78 ? 1.863 -33.469 -0.09 1 94.44 78 LYS A CA 1
ATOM 577 C C . LYS A 1 78 ? 3.164 -33.656 0.678 1 94.44 78 LYS A C 1
ATOM 579 O O . LYS A 1 78 ? 4.207 -33.938 0.079 1 94.44 78 LYS A O 1
ATOM 584 N N . ASP A 1 79 ? 3.111 -33.5 1.957 1 88.75 79 ASP A N 1
ATOM 585 C CA . ASP A 1 79 ? 4.348 -33.562 2.732 1 88.75 79 ASP A CA 1
ATOM 586 C C . ASP A 1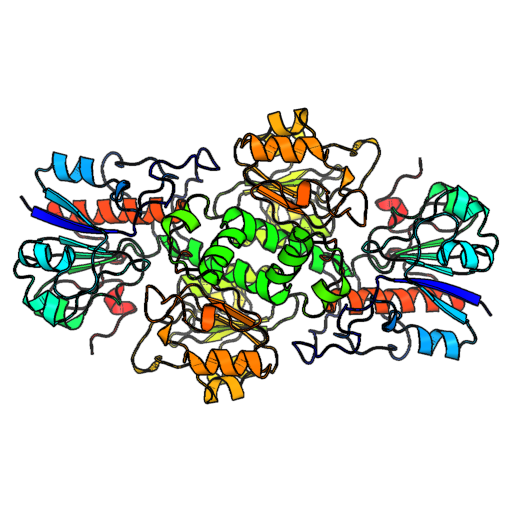 79 ? 4.504 -34.906 3.418 1 88.75 79 ASP A C 1
ATOM 588 O O . ASP A 1 79 ? 3.527 -35.469 3.904 1 88.75 79 ASP A O 1
ATOM 592 N N . GLY A 1 80 ? 5.742 -35.438 3.412 1 84.31 80 GLY A N 1
ATOM 593 C CA . GLY A 1 80 ? 6.051 -36.688 4.094 1 84.31 80 GLY A CA 1
ATOM 594 C C . GLY A 1 80 ? 5.957 -37.906 3.189 1 84.31 80 GLY A C 1
ATOM 595 O O . GLY A 1 80 ? 5.418 -37.812 2.082 1 84.31 80 GLY A O 1
ATOM 596 N N . SER A 1 81 ? 6.539 -39.125 3.572 1 83.94 81 SER A N 1
ATOM 597 C CA . SER A 1 81 ? 6.641 -40.344 2.775 1 83.94 81 SER A CA 1
ATOM 598 C C . SER A 1 81 ? 5.297 -41.062 2.688 1 83.94 81 SER A C 1
ATOM 600 O O . SER A 1 81 ? 5.082 -41.875 1.797 1 83.94 81 SER A O 1
ATOM 602 N N . ASN A 1 82 ? 4.363 -40.75 3.393 1 89.5 82 ASN A N 1
ATOM 603 C CA . ASN A 1 82 ? 3.066 -41.438 3.352 1 89.5 82 ASN A CA 1
ATOM 604 C C . ASN A 1 82 ? 1.949 -40.469 2.965 1 89.5 82 ASN A C 1
ATOM 606 O O . ASN A 1 82 ? 0.778 -40.719 3.258 1 89.5 82 ASN A O 1
ATOM 610 N N . SER A 1 83 ? 2.359 -39.5 2.223 1 95.88 83 SER A N 1
ATOM 611 C CA . SER A 1 83 ? 1.358 -38.531 1.811 1 95.88 83 SER A CA 1
ATOM 612 C C . SER A 1 83 ? 0.497 -39.062 0.673 1 95.88 83 SER A C 1
ATOM 614 O O . SER A 1 83 ? 0.863 -40.031 0.018 1 95.88 83 SER A O 1
ATOM 616 N N . GLU A 1 84 ? -0.703 -38.438 0.506 1 97.81 84 GLU A N 1
ATOM 617 C CA . GLU A 1 84 ? -1.527 -38.781 -0.657 1 97.81 84 GLU A CA 1
ATOM 618 C C . GLU A 1 84 ? -0.767 -38.531 -1.956 1 97.81 84 GLU A C 1
ATOM 620 O O . GLU A 1 84 ? -0.934 -39.25 -2.93 1 97.81 84 GLU A O 1
ATOM 625 N N . PHE A 1 85 ? 0.062 -37.562 -1.933 1 97.88 85 PHE A N 1
ATOM 626 C CA . PHE A 1 85 ? 0.862 -37.219 -3.109 1 97.88 85 PHE A CA 1
ATOM 627 C C . PHE A 1 85 ? 1.763 -38.406 -3.486 1 97.88 85 PHE A C 1
ATOM 629 O O . PHE A 1 85 ? 1.772 -38.844 -4.637 1 97.88 85 PHE A O 1
ATOM 636 N N . ASP A 1 86 ? 2.436 -38.906 -2.539 1 96.81 86 ASP A N 1
ATOM 637 C CA . ASP A 1 86 ? 3.359 -40.031 -2.783 1 96.81 86 ASP A CA 1
ATOM 638 C C . ASP A 1 86 ? 2.609 -41.281 -3.209 1 96.81 86 ASP A C 1
ATOM 640 O O . ASP A 1 86 ? 3.123 -42.062 -3.996 1 96.81 86 ASP A O 1
ATOM 644 N N . HIS A 1 87 ? 1.472 -41.406 -2.695 1 97.31 87 HIS A N 1
ATOM 645 C CA . HIS A 1 87 ? 0.667 -42.594 -3.018 1 97.31 87 HIS A CA 1
ATOM 646 C C . HIS A 1 87 ? 0.24 -42.562 -4.48 1 97.31 87 HIS A C 1
ATOM 648 O O . HIS A 1 87 ? 0.256 -43.625 -5.145 1 97.31 87 HIS A O 1
ATOM 654 N N . HIS A 1 88 ? -0.093 -41.438 -5.016 1 97.88 88 HIS A N 1
ATOM 655 C CA . HIS A 1 88 ? -0.67 -41.344 -6.352 1 97.88 88 HIS A CA 1
ATOM 656 C C . HIS A 1 88 ? 0.405 -41.094 -7.402 1 97.88 88 HIS A C 1
ATOM 658 O O . HIS A 1 88 ? 0.204 -41.344 -8.586 1 97.88 88 HIS A O 1
ATOM 664 N N . LEU A 1 89 ? 1.561 -40.594 -7.039 1 97.88 89 LEU A N 1
ATOM 665 C CA . LEU A 1 89 ? 2.58 -40.062 -7.934 1 97.88 89 LEU A CA 1
ATOM 666 C C . LEU A 1 89 ? 3.043 -41.156 -8.922 1 97.88 89 LEU A C 1
ATOM 668 O O . LEU A 1 89 ? 3.166 -40.875 -10.117 1 97.88 89 LEU A O 1
ATOM 672 N N . PRO A 1 90 ? 3.209 -42.406 -8.578 1 97.38 90 PRO A N 1
ATOM 673 C CA . PRO A 1 90 ? 3.715 -43.438 -9.508 1 97.38 90 PRO A CA 1
ATOM 674 C C . PRO A 1 90 ? 2.781 -43.656 -10.695 1 97.38 90 PRO A C 1
ATOM 676 O O . PRO A 1 90 ? 3.225 -44.094 -11.758 1 97.38 90 PRO A O 1
ATOM 679 N N . ASP A 1 91 ? 1.547 -43.375 -10.523 1 98.06 91 ASP A N 1
ATOM 680 C CA . ASP A 1 91 ? 0.561 -43.656 -11.562 1 98.06 91 ASP A CA 1
ATOM 681 C C . ASP A 1 91 ? 0.176 -42.406 -12.328 1 98.06 91 ASP A C 1
ATOM 683 O O . ASP A 1 91 ? -0.594 -42.469 -13.289 1 98.06 91 ASP A O 1
ATOM 687 N N . ALA A 1 92 ? 0.685 -41.25 -11.961 1 98.62 92 ALA A N 1
ATOM 688 C CA . ALA A 1 92 ? 0.275 -39.969 -12.547 1 98.62 92 ALA A CA 1
ATOM 689 C C . ALA A 1 92 ? 0.958 -39.75 -13.891 1 98.62 92 ALA A C 1
ATOM 691 O O . ALA A 1 92 ? 2.162 -39.969 -14.031 1 98.62 92 ALA A O 1
ATOM 692 N N . ASP A 1 93 ? 0.219 -39.281 -14.898 1 98.75 93 ASP A N 1
ATOM 693 C CA . ASP A 1 93 ? 0.765 -38.844 -16.188 1 98.75 93 ASP A CA 1
ATOM 694 C C . ASP A 1 93 ? 1.148 -37.375 -16.156 1 98.75 93 ASP A C 1
ATOM 696 O O . ASP A 1 93 ? 2.055 -36.938 -16.875 1 98.75 93 ASP A O 1
ATOM 700 N N . VAL A 1 94 ? 0.401 -36.594 -15.414 1 98.88 94 VAL A N 1
ATOM 701 C CA . VAL A 1 94 ? 0.593 -35.156 -15.242 1 98.88 94 VAL A CA 1
ATOM 702 C C . VAL A 1 94 ? 0.524 -34.812 -13.758 1 98.88 94 VAL A C 1
ATOM 704 O O . VAL A 1 94 ? -0.339 -35.312 -13.031 1 98.88 94 VAL A O 1
ATOM 707 N N . VAL A 1 95 ? 1.459 -33.969 -13.32 1 98.81 95 VAL A N 1
ATOM 708 C CA . VAL A 1 95 ? 1.393 -33.375 -11.992 1 98.81 95 VAL A CA 1
ATOM 709 C C . VAL A 1 95 ? 1.241 -31.875 -12.102 1 98.81 95 VAL A C 1
ATOM 711 O O . VAL A 1 95 ? 1.985 -31.219 -12.836 1 98.81 95 VAL A O 1
ATOM 714 N N . ILE A 1 96 ? 0.223 -31.328 -11.453 1 98.81 96 ILE A N 1
ATOM 715 C CA . ILE A 1 96 ? 0.011 -29.891 -11.359 1 98.81 96 ILE A CA 1
ATOM 716 C C . ILE A 1 96 ? 0.234 -29.438 -9.922 1 98.81 96 ILE A C 1
ATOM 718 O O . ILE A 1 96 ? -0.303 -30.031 -8.984 1 98.81 96 ILE A O 1
ATOM 722 N N . SER A 1 97 ? 1.063 -28.531 -9.719 1 97.19 97 SER A N 1
ATOM 723 C CA . SER A 1 97 ? 1.283 -27.938 -8.398 1 97.19 97 SER A CA 1
ATOM 724 C C . SER A 1 97 ? 1.354 -26.406 -8.484 1 97.19 97 SER A C 1
ATOM 726 O O . SER A 1 97 ? 1.081 -25.828 -9.539 1 97.19 97 SER A O 1
ATOM 728 N N . GLN A 1 98 ? 1.511 -25.703 -7.363 1 96.12 98 GLN A N 1
ATOM 729 C CA . GLN A 1 98 ? 1.548 -24.25 -7.27 1 96.12 98 GLN A CA 1
ATOM 730 C C . GLN A 1 98 ? 2.727 -23.781 -6.422 1 96.12 98 GLN A C 1
ATOM 732 O O . GLN A 1 98 ? 3.127 -24.469 -5.477 1 96.12 98 GLN A O 1
ATOM 737 N N . PRO A 1 99 ? 3.236 -22.562 -6.742 1 92.94 99 PRO A N 1
ATOM 738 C CA . PRO A 1 99 ? 4.344 -22.062 -5.926 1 92.94 99 PRO A CA 1
ATOM 739 C C . PRO A 1 99 ? 3.926 -21.734 -4.496 1 92.94 99 PRO A C 1
ATOM 741 O O . PRO A 1 99 ? 4.766 -21.703 -3.594 1 92.94 99 PRO A O 1
ATOM 744 N N . PHE A 1 100 ? 2.689 -21.562 -4.176 1 93.81 100 PHE A N 1
ATOM 745 C CA . PHE A 1 100 ? 2.137 -21.156 -2.889 1 93.81 100 PHE A CA 1
ATOM 746 C C . PHE A 1 100 ? 1.96 -22.359 -1.97 1 93.81 100 PHE A C 1
ATOM 748 O O . PHE A 1 100 ? 1.869 -22.203 -0.75 1 93.81 100 PHE A O 1
ATOM 755 N N . TRP A 1 101 ? 1.842 -23.516 -2.566 1 94.62 101 TRP A N 1
ATOM 756 C CA . TRP A 1 101 ? 1.664 -24.828 -1.96 1 94.62 101 TRP A CA 1
ATOM 757 C C . TRP A 1 101 ? 2.387 -25.906 -2.768 1 94.62 101 TRP A C 1
ATOM 759 O O . TRP A 1 101 ? 1.757 -26.828 -3.289 1 94.62 101 TRP A O 1
ATOM 769 N N . PRO A 1 102 ? 3.654 -25.766 -2.727 1 94 102 PRO A N 1
ATOM 770 C CA . PRO A 1 102 ? 4.434 -26.547 -3.693 1 94 102 PRO A CA 1
ATOM 771 C C . PRO A 1 102 ? 4.492 -28.031 -3.342 1 94 102 PRO A C 1
ATOM 773 O O . PRO A 1 102 ? 4.836 -28.391 -2.213 1 94 102 PRO A O 1
ATOM 776 N N . ALA A 1 103 ? 4.125 -28.859 -4.293 1 95.44 103 ALA A N 1
ATOM 777 C CA . ALA A 1 103 ? 4.461 -30.281 -4.246 1 95.44 103 ALA A CA 1
ATOM 778 C C . ALA A 1 103 ? 5.832 -30.547 -4.867 1 95.44 103 ALA A C 1
ATOM 780 O O . ALA A 1 103 ? 5.969 -30.578 -6.09 1 95.44 103 ALA A O 1
ATOM 781 N N . TYR A 1 104 ? 6.766 -30.797 -4.012 1 94.12 104 TYR A N 1
ATOM 782 C CA . TYR A 1 104 ? 8.141 -30.906 -4.484 1 94.12 104 TYR A CA 1
ATOM 783 C C . TYR A 1 104 ? 8.352 -32.188 -5.273 1 94.12 104 TYR A C 1
ATOM 785 O O . TYR A 1 104 ? 8.102 -33.281 -4.766 1 94.12 104 TYR A O 1
ATOM 793 N N . LEU A 1 105 ? 8.75 -32.062 -6.531 1 96.06 105 LEU A N 1
ATOM 794 C CA . LEU A 1 105 ? 9.188 -33.156 -7.375 1 96.06 105 LEU A CA 1
ATOM 795 C C . LEU A 1 105 ? 10.703 -33.312 -7.355 1 96.06 105 LEU A C 1
ATOM 797 O O . LEU A 1 105 ? 11.383 -32.875 -8.289 1 96.06 105 LEU A O 1
ATOM 801 N N . THR A 1 106 ? 11.172 -33.938 -6.309 1 94.81 106 THR A N 1
ATOM 802 C CA . THR A 1 106 ? 12.602 -34.188 -6.152 1 94.81 106 THR A CA 1
ATOM 803 C C . THR A 1 106 ? 13.062 -35.281 -7.109 1 94.81 106 THR A C 1
ATOM 805 O O . THR A 1 106 ? 12.242 -35.969 -7.73 1 94.81 106 THR A O 1
ATOM 808 N N . ALA A 1 107 ? 14.367 -35.438 -7.18 1 96.75 107 ALA A N 1
ATOM 809 C CA . ALA A 1 107 ? 14.914 -36.5 -8.023 1 96.75 107 ALA A CA 1
ATOM 810 C C . ALA A 1 107 ? 14.383 -37.875 -7.598 1 96.75 107 ALA A C 1
ATOM 812 O O . ALA A 1 107 ? 14.055 -38.719 -8.445 1 96.75 107 ALA A O 1
ATOM 813 N N . ASP A 1 108 ? 14.281 -38.062 -6.305 1 96.25 108 ASP A N 1
ATOM 814 C CA . ASP A 1 108 ? 13.789 -39.344 -5.77 1 96.25 108 ASP A CA 1
ATOM 815 C C . ASP A 1 108 ? 12.328 -39.562 -6.168 1 96.25 108 ASP A C 1
ATOM 817 O O . ASP A 1 108 ? 11.969 -40.656 -6.605 1 96.25 108 ASP A O 1
ATOM 821 N N . ARG A 1 109 ? 11.508 -38.562 -6.059 1 96.81 109 ARG A N 1
ATOM 822 C CA . ARG A 1 109 ? 10.102 -38.688 -6.422 1 96.81 109 ARG A CA 1
ATOM 823 C C . ARG A 1 109 ? 9.938 -38.906 -7.926 1 96.81 109 ARG A C 1
ATOM 825 O O . ARG A 1 109 ? 9.094 -39.688 -8.367 1 96.81 109 ARG A O 1
ATOM 832 N N . ILE A 1 110 ? 10.727 -38.219 -8.703 1 97.62 110 ILE A N 1
ATOM 833 C CA . ILE A 1 110 ? 10.672 -38.344 -10.156 1 97.62 110 ILE A CA 1
ATOM 834 C C . ILE A 1 110 ? 11.047 -39.75 -10.578 1 97.62 110 ILE A C 1
ATOM 836 O O . ILE A 1 110 ? 10.438 -40.312 -11.492 1 97.62 110 ILE A O 1
ATOM 840 N N . SER A 1 111 ? 12.008 -40.312 -9.891 1 97.5 111 SER A N 1
ATOM 841 C CA . SER A 1 111 ? 12.43 -41.656 -10.219 1 97.5 111 SER A CA 1
ATOM 842 C C . SER A 1 111 ? 11.305 -42.656 -9.984 1 97.5 111 SER A C 1
ATOM 844 O O . SER A 1 111 ? 11.266 -43.719 -10.617 1 97.5 111 SER A O 1
ATOM 846 N N . LYS A 1 112 ? 10.422 -42.312 -9.109 1 95.69 112 LYS A N 1
ATOM 847 C CA . LYS A 1 112 ? 9.305 -43.188 -8.789 1 95.69 112 LYS A CA 1
ATOM 848 C C . LYS A 1 112 ? 8.102 -42.906 -9.688 1 95.69 112 LYS A C 1
ATOM 850 O O . LYS A 1 112 ? 7.164 -43.688 -9.75 1 95.69 112 LYS A O 1
ATOM 855 N N . ALA A 1 113 ? 8.117 -41.781 -10.328 1 97.31 113 ALA A N 1
ATOM 856 C CA . ALA A 1 113 ? 7.016 -41.344 -11.18 1 97.31 113 ALA A CA 1
ATOM 857 C C . ALA A 1 113 ? 7.164 -41.875 -12.594 1 97.31 113 ALA A C 1
ATOM 859 O O . ALA A 1 113 ? 7.324 -41.094 -13.547 1 97.31 113 ALA A O 1
ATOM 860 N N . LYS A 1 114 ? 6.941 -43.094 -12.781 1 95.12 114 LYS A N 1
ATOM 861 C CA . LYS A 1 114 ? 7.316 -43.812 -13.992 1 95.12 114 LYS A CA 1
ATOM 862 C C . LYS A 1 114 ? 6.449 -43.406 -15.172 1 95.12 114 LYS A C 1
ATOM 864 O O . LYS A 1 114 ? 6.867 -43.5 -16.328 1 95.12 114 LYS A O 1
ATOM 869 N N . LYS A 1 115 ? 5.312 -42.906 -14.938 1 98.19 115 LYS A N 1
ATOM 870 C CA . LYS A 1 115 ? 4.387 -42.562 -16.016 1 98.19 115 LYS A CA 1
ATOM 871 C C . LYS A 1 115 ? 4.379 -41.062 -16.297 1 98.19 115 LYS A C 1
ATOM 873 O O . LYS A 1 115 ? 3.75 -40.625 -17.25 1 98.19 115 LYS A O 1
ATOM 878 N N . LEU A 1 116 ? 5.023 -40.281 -15.461 1 98.62 116 LEU A N 1
ATOM 879 C CA . LEU A 1 116 ? 4.918 -38.812 -15.5 1 98.62 116 LEU A CA 1
ATOM 880 C C . LEU A 1 116 ? 5.48 -38.25 -16.812 1 98.62 116 LEU A C 1
ATOM 882 O O . LEU A 1 116 ? 6.594 -38.594 -17.203 1 98.62 116 LEU A O 1
ATOM 886 N N . LYS A 1 117 ? 4.715 -37.406 -17.453 1 98.5 117 LYS A N 1
ATOM 887 C CA . LYS A 1 117 ? 5.113 -36.844 -18.734 1 98.5 117 LYS A CA 1
ATOM 888 C C . LYS A 1 117 ? 5.152 -35.312 -18.656 1 98.5 117 LYS A C 1
ATOM 890 O O . LYS A 1 117 ? 5.887 -34.656 -19.406 1 98.5 117 LYS A O 1
ATOM 895 N N . LEU A 1 118 ? 4.363 -34.719 -17.766 1 98.69 118 LEU A N 1
ATOM 896 C CA . LEU A 1 118 ? 4.238 -33.25 -17.672 1 98.69 118 LEU A CA 1
ATOM 897 C C . LEU A 1 118 ? 4.168 -32.812 -16.219 1 98.69 118 LEU A C 1
ATOM 899 O O . LEU A 1 118 ? 3.346 -33.344 -15.445 1 98.69 118 LEU A O 1
ATOM 903 N N . ALA A 1 119 ? 5.078 -31.984 -15.812 1 98.62 119 ALA A N 1
ATOM 904 C CA . ALA A 1 119 ? 5.023 -31.25 -14.555 1 98.62 119 ALA A CA 1
ATOM 905 C C . ALA A 1 119 ? 4.645 -29.781 -14.789 1 98.62 119 ALA A C 1
ATOM 907 O O . ALA A 1 119 ? 5.418 -29.031 -15.375 1 98.62 119 ALA A O 1
ATOM 908 N N . LEU A 1 120 ? 3.475 -29.422 -14.336 1 98.62 120 LEU A N 1
ATOM 909 C CA . LEU A 1 120 ? 2.885 -28.125 -14.648 1 98.62 120 LEU A CA 1
ATOM 910 C C . LEU A 1 120 ? 2.721 -27.281 -13.391 1 98.62 120 LEU A C 1
ATOM 912 O O . LEU A 1 120 ? 2.133 -27.734 -12.406 1 98.62 120 LEU A O 1
ATOM 916 N N . THR A 1 121 ? 3.309 -26.109 -13.414 1 98 121 THR A N 1
ATOM 917 C CA . THR A 1 121 ? 3.119 -25.156 -12.32 1 98 121 THR A CA 1
ATOM 918 C C . THR A 1 121 ? 1.98 -24.188 -12.633 1 98 121 THR A C 1
ATOM 920 O O . THR A 1 121 ? 2.066 -23.422 -13.586 1 98 121 THR A O 1
ATOM 923 N N . ALA A 1 122 ? 0.88 -24.266 -11.891 1 98.44 122 ALA A N 1
ATOM 924 C CA . ALA A 1 122 ? -0.182 -23.266 -11.969 1 98.44 122 ALA A CA 1
ATOM 925 C C . ALA A 1 122 ? 0.257 -21.953 -11.336 1 98.44 122 ALA A C 1
ATOM 927 O O . ALA A 1 122 ? -0.04 -21.688 -10.172 1 98.44 122 ALA A O 1
ATOM 928 N N . GLY A 1 123 ? 0.869 -21.094 -12.008 1 97 123 GLY A N 1
ATOM 929 C CA . GLY A 1 123 ? 1.557 -19.891 -11.586 1 97 123 GLY A CA 1
ATOM 930 C C . GLY A 1 123 ? 2.951 -19.75 -12.172 1 97 123 GLY A C 1
ATOM 931 O O . GLY A 1 123 ? 3.211 -20.234 -13.281 1 97 123 GLY A O 1
ATOM 932 N N . ILE A 1 124 ? 3.746 -19.016 -11.469 1 93.81 124 ILE A N 1
ATOM 933 C CA . ILE A 1 124 ? 5.117 -18.766 -11.906 1 93.81 124 ILE A CA 1
ATOM 934 C C . ILE A 1 124 ? 6.094 -19.25 -10.836 1 93.81 124 ILE A C 1
ATOM 936 O O . ILE A 1 124 ? 5.914 -18.984 -9.648 1 93.81 124 ILE A O 1
ATOM 940 N N . GLY A 1 125 ? 7.176 -19.891 -11.297 1 88.81 125 GLY A N 1
ATOM 941 C CA . GLY A 1 125 ? 8.18 -20.438 -10.398 1 88.81 125 GLY A CA 1
ATOM 942 C C . GLY A 1 125 ? 8.141 -21.953 -10.32 1 88.81 125 GLY A C 1
ATOM 943 O O . GLY A 1 125 ? 7.316 -22.516 -9.594 1 88.81 125 GLY A O 1
ATOM 944 N N . SER A 1 126 ? 9.047 -22.641 -10.984 1 87.75 126 SER A N 1
ATOM 945 C CA . SER A 1 126 ? 9.055 -24.109 -11.078 1 87.75 126 SER A CA 1
ATOM 946 C C . SER A 1 126 ? 10.195 -24.703 -10.266 1 87.75 126 SER A C 1
ATOM 948 O O . SER A 1 126 ? 10.617 -25.828 -10.523 1 87.75 126 SER A O 1
ATOM 950 N N . ASP A 1 127 ? 10.586 -23.938 -9.242 1 85.44 127 ASP A N 1
ATOM 951 C CA . ASP A 1 127 ? 11.734 -24.328 -8.438 1 85.44 127 ASP A CA 1
ATOM 952 C C . ASP A 1 127 ? 11.414 -25.562 -7.594 1 85.44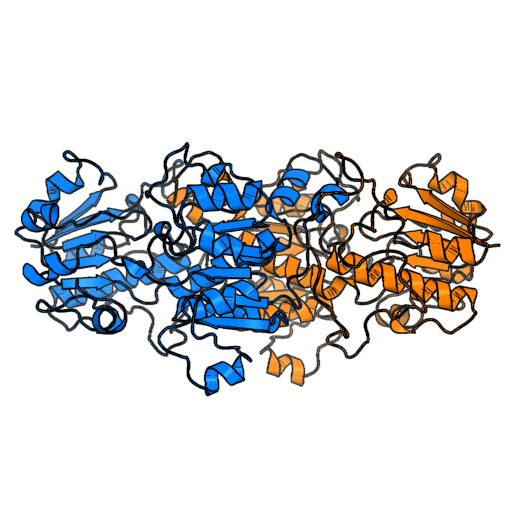 127 ASP A C 1
ATOM 954 O O . ASP A 1 127 ? 12.32 -26.219 -7.078 1 85.44 127 ASP A O 1
ATOM 958 N N . HIS A 1 128 ? 10.156 -25.875 -7.473 1 90.38 128 HIS A N 1
ATOM 959 C CA . HIS A 1 128 ? 9.789 -27.062 -6.691 1 90.38 128 HIS A CA 1
ATOM 960 C C . HIS A 1 128 ? 9.906 -28.328 -7.52 1 90.38 128 HIS A C 1
ATOM 962 O O . HIS A 1 128 ? 9.672 -29.422 -7.016 1 90.38 128 HIS A O 1
ATOM 968 N N . VAL A 1 129 ? 10.336 -28.219 -8.781 1 94 129 VAL A N 1
ATOM 969 C CA . VAL A 1 129 ? 10.641 -29.359 -9.648 1 94 129 VAL A CA 1
ATOM 970 C C . VAL A 1 129 ? 12.156 -29.453 -9.859 1 94 129 VAL A C 1
ATOM 972 O O . VAL A 1 129 ? 12.805 -28.453 -10.164 1 94 129 VAL A O 1
ATOM 975 N N . ASP A 1 130 ? 12.711 -30.641 -9.594 1 94.25 130 ASP A N 1
ATOM 976 C CA . ASP A 1 130 ? 14.094 -30.875 -9.992 1 94.25 130 ASP A CA 1
ATOM 977 C C . ASP A 1 130 ? 14.227 -30.922 -11.516 1 94.25 130 ASP A C 1
ATOM 979 O O . ASP A 1 130 ? 14 -31.969 -12.133 1 94.25 130 ASP A O 1
ATOM 983 N N . LEU A 1 131 ? 14.672 -29.844 -12.07 1 93.94 131 LEU A N 1
ATOM 984 C CA . LEU A 1 131 ? 14.641 -29.672 -13.523 1 93.94 131 LEU A CA 1
ATOM 985 C C . LEU A 1 131 ? 15.602 -30.641 -14.203 1 93.94 131 LEU A C 1
ATOM 987 O O . LEU A 1 131 ? 15.312 -31.141 -15.289 1 93.94 131 LEU A O 1
ATOM 991 N N . LYS A 1 132 ? 16.719 -30.844 -13.578 1 93.56 132 LYS A N 1
ATOM 992 C CA . LYS A 1 132 ? 17.688 -31.797 -14.141 1 93.56 132 LYS A CA 1
ATOM 993 C C . LYS A 1 132 ? 17.094 -33.219 -14.203 1 93.56 132 LYS A C 1
ATOM 995 O O . LYS A 1 132 ? 17.156 -33.875 -15.234 1 93.56 132 LYS A O 1
ATOM 1000 N N . ALA A 1 133 ? 16.547 -33.625 -13.117 1 96.19 133 ALA A N 1
ATOM 1001 C CA . ALA A 1 133 ? 15.914 -34.938 -13.07 1 96.19 133 ALA A CA 1
ATOM 1002 C C . ALA A 1 133 ? 14.773 -35.031 -14.078 1 96.19 133 ALA A C 1
ATOM 1004 O O . ALA A 1 133 ? 14.609 -36.062 -14.742 1 96.19 133 ALA A O 1
ATOM 1005 N N . ALA A 1 134 ? 13.969 -33.969 -14.164 1 97 134 ALA A N 1
ATOM 1006 C CA . ALA A 1 134 ? 12.867 -33.969 -15.125 1 97 134 ALA A CA 1
ATOM 1007 C C . ALA A 1 134 ? 13.375 -34.125 -16.547 1 97 134 ALA A C 1
ATOM 1009 O O . ALA A 1 134 ? 12.836 -34.906 -17.328 1 97 134 ALA A O 1
ATOM 1010 N N . ALA A 1 135 ? 14.398 -33.438 -16.875 1 95.69 135 ALA A N 1
ATOM 1011 C CA . ALA A 1 135 ? 14.992 -33.5 -18.203 1 95.69 135 ALA A CA 1
ATOM 1012 C C . ALA A 1 135 ? 15.508 -34.906 -18.5 1 95.69 135 ALA A C 1
ATOM 1014 O O . ALA A 1 135 ? 15.258 -35.469 -19.578 1 95.69 135 ALA A O 1
ATOM 1015 N N . GLU A 1 136 ? 16.172 -35.469 -17.578 1 95.94 136 GLU A N 1
ATOM 1016 C CA . GLU A 1 136 ? 16.766 -36.781 -17.734 1 95.94 136 GLU A CA 1
ATOM 1017 C C . GLU A 1 136 ? 15.703 -37.844 -17.922 1 95.94 136 GLU A C 1
ATOM 1019 O O . GLU A 1 136 ? 15.945 -38.875 -18.578 1 95.94 136 GLU A O 1
ATOM 1024 N N . HIS A 1 137 ? 14.602 -37.625 -17.406 1 96.94 137 HIS A N 1
ATOM 1025 C CA . HIS A 1 137 ? 13.531 -38.625 -17.5 1 96.94 137 HIS A CA 1
ATOM 1026 C C . HIS A 1 137 ? 12.562 -38.281 -18.625 1 96.94 137 HIS A C 1
ATOM 1028 O O . HIS A 1 137 ? 11.516 -38.906 -18.766 1 96.94 137 HIS A O 1
ATOM 1034 N N . GLY A 1 138 ? 12.875 -37.188 -19.344 1 96 138 GLY A N 1
ATOM 1035 C CA . GLY A 1 138 ? 12.07 -36.844 -20.484 1 96 138 GLY A CA 1
ATOM 1036 C C . GLY A 1 138 ? 10.75 -36.188 -20.109 1 96 138 GLY A C 1
ATOM 1037 O O . GLY A 1 138 ? 9.789 -36.25 -20.891 1 96 138 GLY A O 1
ATOM 1038 N N . ILE A 1 139 ? 10.648 -35.656 -18.953 1 97.88 139 ILE A N 1
ATOM 1039 C CA . ILE A 1 139 ? 9.445 -35 -18.469 1 97.88 139 ILE A CA 1
ATOM 1040 C C . ILE A 1 139 ? 9.422 -33.531 -18.953 1 97.88 139 ILE A C 1
ATOM 1042 O O . ILE A 1 139 ? 10.406 -32.812 -18.797 1 97.88 139 ILE A O 1
ATOM 1046 N N . THR A 1 140 ? 8.312 -33.094 -19.547 1 97.94 140 THR A N 1
ATOM 1047 C CA . THR A 1 140 ? 8.109 -31.672 -19.875 1 97.94 140 THR A CA 1
ATOM 1048 C C . THR A 1 140 ? 7.754 -30.875 -18.625 1 97.94 140 THR A C 1
ATOM 1050 O O . THR A 1 140 ? 6.957 -31.312 -17.812 1 97.94 140 THR A O 1
ATOM 1053 N N . VAL A 1 141 ? 8.445 -29.781 -18.422 1 97.88 141 VAL A N 1
ATOM 1054 C CA . VAL A 1 141 ? 8.133 -28.859 -17.328 1 97.88 141 VAL A CA 1
ATOM 1055 C C . VAL A 1 141 ? 7.609 -27.547 -17.906 1 97.88 141 VAL A C 1
ATOM 1057 O O . VAL A 1 141 ? 8.234 -26.953 -18.781 1 97.88 141 VAL A O 1
ATOM 1060 N N . ALA A 1 142 ? 6.441 -27.125 -17.469 1 98.06 142 ALA A N 1
ATOM 1061 C CA . ALA A 1 142 ? 5.824 -25.891 -17.938 1 98.06 142 ALA A CA 1
ATOM 1062 C C . ALA A 1 142 ? 5.246 -25.078 -16.781 1 98.06 142 ALA A C 1
ATOM 1064 O O . ALA A 1 142 ? 4.977 -25.625 -15.711 1 98.06 142 ALA A O 1
ATOM 1065 N N . GLU A 1 143 ? 5.156 -23.844 -16.906 1 97.38 143 GLU A N 1
ATOM 1066 C CA . GLU A 1 143 ? 4.488 -22.938 -15.984 1 97.38 143 GLU A CA 1
ATOM 1067 C C . GLU A 1 143 ? 3.688 -21.875 -16.75 1 97.38 143 GLU A C 1
ATOM 1069 O O . GLU A 1 143 ? 3.898 -21.672 -17.953 1 97.38 143 GLU A O 1
ATOM 1074 N N . VAL A 1 144 ? 2.754 -21.203 -16.078 1 97.88 144 VAL A N 1
ATOM 1075 C CA . VAL A 1 144 ? 1.939 -20.188 -16.734 1 97.88 144 VAL A CA 1
ATOM 1076 C C . VAL A 1 144 ? 2.629 -18.828 -16.641 1 97.88 144 VAL A C 1
ATOM 1078 O O . VAL A 1 144 ? 2.18 -17.953 -15.891 1 97.88 144 VAL A O 1
ATOM 1081 N N . THR A 1 145 ? 3.57 -18.641 -17.453 1 95.81 145 THR A N 1
ATOM 1082 C CA . THR A 1 145 ? 4.457 -17.484 -17.391 1 95.81 145 THR A CA 1
ATOM 1083 C C . THR A 1 145 ? 3.664 -16.188 -17.516 1 95.81 145 THR A C 1
ATOM 1085 O O . THR A 1 145 ? 2.746 -16.078 -18.328 1 95.81 145 THR A O 1
ATOM 1088 N N . PHE A 1 146 ? 3.939 -15.227 -16.578 1 96.81 146 PHE A N 1
ATOM 1089 C CA . PHE A 1 146 ? 3.441 -13.852 -16.547 1 96.81 146 PHE A CA 1
ATOM 1090 C C . PHE A 1 146 ? 2.102 -13.781 -15.828 1 96.81 146 PHE A C 1
ATOM 1092 O O . PHE A 1 146 ? 1.614 -12.688 -15.523 1 96.81 146 PHE A O 1
ATOM 1099 N N . SER A 1 147 ? 1.442 -14.875 -15.594 1 97.19 147 SER A N 1
ATOM 1100 C CA . SER A 1 147 ? 0.052 -14.914 -15.148 1 97.19 147 SER A CA 1
ATOM 1101 C C . SER A 1 147 ? -0.144 -14.102 -13.875 1 97.19 147 SER A C 1
ATOM 1103 O O . SER A 1 147 ? -1.195 -13.484 -13.68 1 97.19 147 SER A O 1
ATOM 1105 N N . ASN A 1 148 ? 0.83 -14.055 -12.992 1 97.75 148 ASN A N 1
ATOM 1106 C CA . ASN A 1 148 ? 0.652 -13.367 -11.719 1 97.75 148 ASN A CA 1
ATOM 1107 C C . ASN A 1 148 ? 1.755 -12.336 -11.477 1 97.75 148 ASN A C 1
ATOM 1109 O O . ASN A 1 148 ? 1.985 -11.922 -10.344 1 97.75 148 ASN A O 1
ATOM 1113 N N . SER A 1 149 ? 2.445 -11.891 -12.578 1 97.81 149 SER A N 1
ATOM 1114 C CA . SER A 1 149 ? 3.537 -10.93 -12.461 1 97.81 149 SER A CA 1
ATOM 1115 C C . SER A 1 149 ? 3.039 -9.594 -11.93 1 97.81 149 SER A C 1
ATOM 1117 O O . SER A 1 149 ? 3.654 -9 -11.039 1 97.81 149 SER A O 1
ATOM 1119 N N . VAL A 1 150 ? 1.902 -9.164 -12.422 1 98.38 150 VAL A N 1
ATOM 1120 C CA . VAL A 1 150 ? 1.334 -7.887 -11.992 1 98.38 150 VAL A CA 1
ATOM 1121 C C . VAL A 1 150 ? 0.832 -8.008 -10.555 1 98.38 150 VAL A C 1
ATOM 1123 O O . VAL A 1 150 ? 0.995 -7.082 -9.758 1 98.38 150 VAL A O 1
ATOM 1126 N N . SER A 1 151 ? 0.23 -9.195 -10.219 1 98.62 151 SER A N 1
ATOM 1127 C CA . SER A 1 151 ? -0.208 -9.438 -8.852 1 98.62 151 SER A CA 1
ATOM 1128 C C . SER A 1 151 ? 0.929 -9.211 -7.859 1 98.62 151 SER A C 1
ATOM 1130 O O . SER A 1 151 ? 0.766 -8.5 -6.867 1 98.62 151 SER A O 1
ATOM 1132 N N . VAL A 1 152 ? 2.025 -9.758 -8.148 1 98.69 152 VAL A N 1
ATOM 1133 C CA . VAL A 1 152 ? 3.17 -9.695 -7.25 1 98.69 152 VAL A CA 1
ATOM 1134 C C . VAL A 1 152 ? 3.723 -8.266 -7.219 1 98.69 152 VAL A C 1
ATOM 1136 O O . VAL A 1 152 ? 4.094 -7.762 -6.16 1 98.69 152 VAL A O 1
ATOM 1139 N N . ALA A 1 153 ? 3.77 -7.586 -8.359 1 98.88 153 ALA A N 1
ATOM 1140 C CA . ALA A 1 153 ? 4.293 -6.223 -8.422 1 98.88 153 ALA A CA 1
ATOM 1141 C C . ALA A 1 153 ? 3.469 -5.273 -7.559 1 98.88 153 ALA A C 1
ATOM 1143 O O . ALA A 1 153 ? 4.023 -4.449 -6.828 1 98.88 153 ALA A O 1
ATOM 1144 N N . GLU A 1 154 ? 2.133 -5.395 -7.648 1 98.88 154 GLU A N 1
ATOM 1145 C CA . GLU A 1 154 ? 1.264 -4.574 -6.812 1 98.88 154 GLU A CA 1
ATOM 1146 C C . GLU A 1 154 ? 1.491 -4.859 -5.332 1 98.88 154 GLU A C 1
ATOM 1148 O O . GLU A 1 154 ? 1.49 -3.943 -4.508 1 98.88 154 GLU A O 1
ATOM 1153 N N . HIS A 1 155 ? 1.717 -6.113 -5.043 1 98.94 155 HIS A N 1
ATOM 1154 C CA . HIS A 1 155 ? 1.964 -6.539 -3.67 1 98.94 155 HIS A CA 1
ATOM 1155 C C . HIS A 1 155 ? 3.256 -5.934 -3.131 1 98.94 155 HIS A C 1
ATOM 1157 O O . HIS A 1 155 ? 3.311 -5.508 -1.975 1 98.94 155 HIS A O 1
ATOM 1163 N N . VAL A 1 156 ? 4.234 -5.82 -3.936 1 98.94 156 VAL A N 1
ATOM 1164 C CA . VAL A 1 156 ? 5.516 -5.234 -3.549 1 98.94 156 VAL A CA 1
ATOM 1165 C C . VAL A 1 156 ? 5.32 -3.76 -3.199 1 98.94 156 VAL A C 1
ATOM 1167 O O . VAL A 1 156 ? 5.758 -3.305 -2.141 1 98.94 156 VAL A O 1
ATOM 1170 N N . VAL A 1 157 ? 4.641 -3.004 -4.047 1 98.94 157 VAL A N 1
ATOM 1171 C CA . VAL A 1 157 ? 4.422 -1.583 -3.801 1 98.94 157 VAL A CA 1
ATOM 1172 C C . VAL A 1 157 ? 3.619 -1.398 -2.516 1 98.94 157 VAL A C 1
ATOM 1174 O O . VAL A 1 157 ? 3.914 -0.508 -1.714 1 98.94 157 VAL A O 1
ATOM 1177 N N . MET A 1 158 ? 2.623 -2.246 -2.314 1 98.94 158 MET A N 1
ATOM 1178 C CA . MET A 1 158 ? 1.812 -2.236 -1.102 1 98.94 158 MET A CA 1
ATOM 1179 C C . MET A 1 158 ? 2.686 -2.396 0.138 1 98.94 158 MET A C 1
ATOM 1181 O O . MET A 1 158 ? 2.564 -1.627 1.094 1 98.94 158 MET A O 1
ATOM 1185 N N . MET A 1 159 ? 3.639 -3.342 0.073 1 98.94 159 MET A N 1
ATOM 1186 C CA . MET A 1 159 ? 4.5 -3.625 1.217 1 98.94 159 MET A CA 1
ATOM 1187 C C . MET A 1 159 ? 5.477 -2.477 1.46 1 98.94 159 MET A C 1
ATOM 1189 O O . MET A 1 159 ? 5.734 -2.109 2.607 1 98.94 159 MET A O 1
ATOM 1193 N N . VAL A 1 160 ? 5.988 -1.922 0.406 1 98.94 160 VAL A N 1
ATOM 1194 C CA . VAL A 1 160 ? 6.895 -0.784 0.518 1 98.94 160 VAL A CA 1
ATOM 1195 C C . VAL A 1 160 ? 6.207 0.352 1.271 1 98.94 160 VAL A C 1
ATOM 1197 O O . VAL A 1 160 ? 6.719 0.837 2.281 1 98.94 160 VAL A O 1
ATOM 1200 N N . LEU A 1 161 ? 5.043 0.729 0.83 1 98.94 161 LEU A N 1
ATOM 1201 C CA . LEU A 1 161 ? 4.328 1.846 1.438 1 98.94 161 LEU A CA 1
ATOM 1202 C C . LEU A 1 161 ? 3.928 1.52 2.873 1 98.94 161 LEU A C 1
ATOM 1204 O O . LEU A 1 161 ? 4.023 2.373 3.758 1 98.94 161 LEU A O 1
ATOM 1208 N N . SER A 1 162 ? 3.475 0.281 3.084 1 98.88 162 SER A N 1
ATOM 1209 C CA . SER A 1 162 ? 3.027 -0.121 4.414 1 98.88 162 SER A CA 1
ATOM 1210 C C . SER A 1 162 ? 4.16 -0.029 5.43 1 98.88 162 SER A C 1
ATOM 1212 O O . SER A 1 162 ? 3.947 0.386 6.57 1 98.88 162 SER A O 1
ATOM 1214 N N . LEU A 1 163 ? 5.375 -0.409 5.008 1 98.88 163 LEU A N 1
ATOM 1215 C CA . LEU A 1 163 ? 6.523 -0.333 5.902 1 98.88 163 LEU A CA 1
ATOM 1216 C C . LEU A 1 163 ? 6.945 1.116 6.125 1 98.88 163 LEU A C 1
ATOM 1218 O O . LEU A 1 163 ? 7.094 1.559 7.266 1 98.88 163 LEU A O 1
ATOM 1222 N N . VAL A 1 164 ? 7.098 1.853 5.051 1 98.88 164 VAL A N 1
ATOM 1223 C CA . VAL A 1 164 ? 7.625 3.211 5.113 1 98.88 164 VAL A CA 1
ATOM 1224 C C . VAL A 1 164 ? 6.676 4.098 5.918 1 98.88 164 VAL A C 1
ATOM 1226 O O . VAL A 1 164 ? 7.121 4.934 6.707 1 98.88 164 VAL A O 1
ATOM 1229 N N . ARG A 1 165 ? 5.383 3.848 5.82 1 98.69 165 ARG A N 1
ATOM 1230 C CA . ARG A 1 165 ? 4.379 4.688 6.465 1 98.69 165 ARG A CA 1
ATOM 1231 C C . ARG A 1 165 ? 4.004 4.137 7.836 1 98.69 165 ARG A C 1
ATOM 1233 O O . ARG A 1 165 ? 3.223 4.754 8.562 1 98.69 165 ARG A O 1
ATOM 1240 N N . ASP A 1 166 ? 4.551 2.975 8.141 1 98.12 166 ASP A N 1
ATOM 1241 C CA . ASP A 1 166 ? 4.273 2.316 9.414 1 98.12 166 ASP A CA 1
ATOM 1242 C C . ASP A 1 166 ? 2.775 2.076 9.594 1 98.12 166 ASP A C 1
ATOM 1244 O O . ASP A 1 166 ? 2.209 2.398 10.641 1 98.12 166 ASP A O 1
ATOM 1248 N N . TYR A 1 167 ? 2.15 1.524 8.578 1 98.81 167 TYR A N 1
ATOM 1249 C CA . TYR A 1 167 ? 0.705 1.364 8.469 1 98.81 167 TYR A CA 1
ATOM 1250 C C . TYR A 1 167 ? 0.193 0.332 9.461 1 98.81 167 TYR A C 1
ATOM 1252 O O . TYR A 1 167 ? -0.809 0.562 10.148 1 98.81 167 TYR A O 1
ATOM 1260 N N . LEU A 1 168 ? 0.842 -0.869 9.547 1 98.62 168 LEU A N 1
ATOM 1261 C CA . LEU A 1 168 ? 0.338 -2.018 10.289 1 98.62 168 LEU A CA 1
ATOM 1262 C C . LEU A 1 168 ? 0.221 -1.695 11.773 1 98.62 168 LEU A C 1
ATOM 1264 O O . LEU A 1 168 ? -0.852 -1.844 12.359 1 98.62 168 LEU A O 1
ATOM 1268 N N . PRO A 1 169 ? 1.249 -1.079 12.391 1 97.56 169 PRO A N 1
ATOM 1269 C C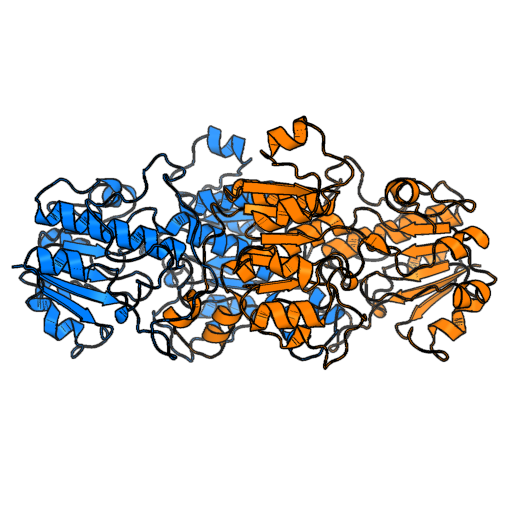A . PRO A 1 169 ? 1.09 -0.683 13.789 1 97.56 169 PRO A CA 1
ATOM 1270 C C . PRO A 1 169 ? 0.038 0.407 13.977 1 97.56 169 PRO A C 1
ATOM 1272 O O . PRO A 1 169 ? -0.706 0.388 14.961 1 97.56 169 PRO A O 1
ATOM 1275 N N . ALA A 1 170 ? -0.026 1.364 13.078 1 98.38 170 ALA A N 1
ATOM 1276 C CA . ALA A 1 170 ? -0.99 2.455 13.195 1 98.38 170 ALA A CA 1
ATOM 1277 C C . ALA A 1 170 ? -2.422 1.93 13.141 1 98.38 170 ALA A C 1
ATOM 1279 O O . ALA A 1 170 ? -3.279 2.371 13.914 1 98.38 170 ALA A O 1
ATOM 1280 N N . HIS A 1 171 ? -2.668 1 12.188 1 98.69 171 HIS A N 1
ATOM 1281 C CA . HIS A 1 171 ? -3.982 0.378 12.086 1 98.69 171 HIS A CA 1
ATOM 1282 C C . HIS A 1 171 ? -4.336 -0.37 13.367 1 98.69 171 HIS A C 1
ATOM 1284 O O . HIS A 1 171 ? -5.477 -0.313 13.836 1 98.69 171 HIS A O 1
ATOM 1290 N N . GLU A 1 172 ? -3.354 -1.038 13.906 1 97.75 172 GLU A N 1
ATOM 1291 C CA . GLU A 1 172 ? -3.576 -1.771 15.148 1 97.75 172 GLU A CA 1
ATOM 1292 C C . GLU A 1 172 ? -3.965 -0.828 16.281 1 97.75 172 GLU A C 1
ATOM 1294 O O . GLU A 1 172 ? -4.871 -1.129 17.062 1 97.75 172 GLU A O 1
ATOM 1299 N N . ILE A 1 173 ? -3.346 0.333 16.391 1 97.31 173 ILE A N 1
ATOM 1300 C CA . ILE A 1 173 ? -3.65 1.328 17.406 1 97.31 173 ILE A CA 1
ATOM 1301 C C . ILE A 1 173 ? -5.094 1.804 17.25 1 97.31 173 ILE A C 1
ATOM 1303 O O . ILE A 1 173 ? -5.84 1.871 18.234 1 97.31 173 ILE A O 1
ATOM 1307 N N . ALA A 1 174 ? -5.496 2.107 16.016 1 97.75 174 ALA A N 1
ATOM 1308 C CA . ALA A 1 174 ? -6.867 2.535 15.758 1 97.75 174 ALA A CA 1
ATOM 1309 C C . ALA A 1 174 ? -7.863 1.449 16.141 1 97.75 174 ALA A C 1
ATOM 1311 O O . ALA A 1 174 ? -8.867 1.729 16.812 1 97.75 174 ALA A O 1
ATOM 1312 N N . ASN A 1 175 ? -7.531 0.226 15.75 1 97 175 ASN A N 1
ATOM 1313 C CA . ASN A 1 175 ? -8.422 -0.901 16.016 1 97 175 ASN A CA 1
ATOM 1314 C C . ASN A 1 175 ? -8.594 -1.13 17.516 1 97 175 ASN A C 1
ATOM 1316 O O . ASN A 1 175 ? -9.664 -1.553 17.953 1 97 175 ASN A O 1
ATOM 1320 N N . LYS A 1 176 ? -7.605 -0.823 18.281 1 96.19 176 LYS A N 1
ATOM 1321 C CA . LYS A 1 176 ? -7.625 -1.093 19.719 1 96.19 176 LYS A CA 1
ATOM 1322 C C . LYS A 1 176 ? -8.195 0.091 20.484 1 96.19 176 LYS A C 1
ATOM 1324 O O . LYS A 1 176 ? -8.148 0.115 21.719 1 96.19 176 LYS A O 1
ATOM 1329 N N . GLY A 1 177 ? -8.656 1.121 19.812 1 96.19 177 GLY A N 1
ATOM 1330 C CA . GLY A 1 177 ? -9.367 2.215 20.453 1 96.19 177 GLY A CA 1
ATOM 1331 C C . GLY A 1 177 ? -8.492 3.426 20.719 1 96.19 177 GLY A C 1
ATOM 1332 O O . GLY A 1 177 ? -8.914 4.367 21.391 1 96.19 177 GLY A O 1
ATOM 1333 N N . GLY A 1 178 ? -7.32 3.379 20.188 1 95 178 GLY A N 1
ATOM 1334 C CA . GLY A 1 178 ? -6.363 4.426 20.5 1 95 178 GLY A CA 1
ATOM 1335 C C . GLY A 1 178 ? -6.383 5.578 19.516 1 95 178 GLY A C 1
ATOM 1336 O O . GLY A 1 178 ? -6.945 5.461 18.438 1 95 178 GLY A O 1
ATOM 1337 N N . TRP A 1 179 ? -5.77 6.703 19.953 1 95.81 179 TRP A N 1
ATOM 1338 C CA . TRP A 1 179 ? -5.512 7.891 19.141 1 95.81 179 TRP A CA 1
ATOM 1339 C C . TRP A 1 179 ? -4.113 8.438 19.406 1 95.81 179 TRP A C 1
ATOM 1341 O O . TRP A 1 179 ? -3.934 9.641 19.578 1 95.81 179 TRP A O 1
ATOM 1351 N N . ASP A 1 180 ? -3.139 7.586 19.531 1 95.75 180 ASP A N 1
ATOM 1352 C CA . ASP A 1 180 ? -1.759 7.949 19.844 1 95.75 180 ASP A CA 1
ATOM 1353 C C . ASP A 1 180 ? -0.992 8.32 18.578 1 95.75 180 ASP A C 1
ATOM 1355 O O . ASP A 1 180 ? -0.155 7.547 18.109 1 95.75 180 ASP A O 1
ATOM 1359 N N . ILE A 1 181 ? -1.196 9.516 18.141 1 97.06 181 ILE A N 1
ATOM 1360 C CA . ILE A 1 181 ? -0.667 9.961 16.859 1 97.06 181 ILE A CA 1
ATOM 1361 C C . ILE A 1 181 ? 0.859 9.906 16.875 1 97.06 181 ILE A C 1
ATOM 1363 O O . ILE A 1 181 ? 1.484 9.414 15.938 1 97.06 181 ILE A O 1
ATOM 1367 N N . ALA A 1 182 ? 1.436 10.359 17.969 1 97.06 182 ALA A N 1
ATOM 1368 C CA . ALA A 1 182 ? 2.893 10.375 18.078 1 97.06 182 ALA A CA 1
ATOM 1369 C C . ALA A 1 182 ? 3.471 8.969 17.953 1 97.06 182 ALA A C 1
ATOM 1371 O O . ALA A 1 182 ? 4.484 8.766 17.281 1 97.06 182 ALA A O 1
ATOM 1372 N N . ASP A 1 183 ? 2.846 8.016 18.594 1 96.44 183 ASP A N 1
ATOM 1373 C CA . ASP A 1 183 ? 3.279 6.629 18.5 1 96.44 183 ASP A CA 1
ATOM 1374 C C . ASP A 1 183 ? 3.17 6.129 17.062 1 96.44 183 ASP A C 1
ATOM 1376 O O . ASP A 1 183 ? 4.078 5.461 16.562 1 96.44 183 ASP A O 1
ATOM 1380 N N . CYS A 1 184 ? 2.123 6.465 16.391 1 96.56 184 CYS A N 1
ATOM 1381 C CA . CYS A 1 184 ? 1.854 6.008 15.023 1 96.56 184 CYS A CA 1
ATOM 1382 C C . CYS A 1 184 ? 2.898 6.543 14.055 1 96.56 184 CYS A C 1
ATOM 1384 O O . CYS A 1 184 ? 3.301 5.84 13.125 1 96.56 184 CYS A O 1
ATOM 1386 N N . VAL A 1 185 ? 3.383 7.758 14.305 1 97.38 185 VAL A N 1
ATOM 1387 C CA . VAL A 1 185 ? 4.117 8.43 13.234 1 97.38 185 VAL A CA 1
ATOM 1388 C C . VAL A 1 185 ? 5.609 8.445 13.562 1 97.38 185 VAL A C 1
ATOM 1390 O O . VAL A 1 185 ? 6.418 8.938 12.773 1 97.38 185 VAL A O 1
ATOM 1393 N N . SER A 1 186 ? 6.027 7.914 14.711 1 96.38 186 SER A N 1
ATOM 1394 C CA . SER A 1 186 ? 7.414 7.973 15.164 1 96.38 186 SER A CA 1
ATOM 1395 C C . SER A 1 186 ? 8.336 7.25 14.195 1 96.38 186 SER A C 1
ATOM 1397 O O . SER A 1 186 ? 9.555 7.457 14.211 1 96.38 186 SER A O 1
ATOM 1399 N N . ARG A 1 187 ? 7.809 6.383 13.328 1 96.44 187 ARG A N 1
ATOM 1400 C CA . ARG A 1 187 ? 8.586 5.668 12.32 1 96.44 187 ARG A CA 1
ATOM 1401 C C . ARG A 1 187 ? 7.984 5.84 10.938 1 96.44 187 ARG A C 1
ATOM 1403 O O . ARG A 1 187 ? 8.211 5.012 10.047 1 96.44 187 ARG A O 1
ATOM 1410 N N . SER A 1 188 ? 7.105 6.801 10.758 1 97.94 188 SER A N 1
ATOM 1411 C CA . SER A 1 188 ? 6.41 7.016 9.492 1 97.94 188 SER A CA 1
ATOM 1412 C C . SER A 1 188 ? 7.113 8.07 8.648 1 97.94 188 SER A C 1
ATOM 1414 O O . SER A 1 188 ? 7.375 9.18 9.117 1 97.94 188 SER A O 1
ATOM 1416 N N . TYR A 1 189 ? 7.426 7.816 7.402 1 98.75 189 TYR A N 1
ATOM 1417 C CA . TYR A 1 189 ? 8.117 8.695 6.469 1 98.75 189 TYR A CA 1
ATOM 1418 C C . TYR A 1 189 ? 7.371 8.789 5.145 1 98.75 189 TYR A C 1
ATOM 1420 O O . TYR A 1 189 ? 6.402 8.062 4.922 1 98.75 189 TYR A O 1
ATOM 1428 N N . ASP A 1 190 ? 7.711 9.742 4.316 1 98.81 190 ASP A N 1
ATOM 1429 C CA . ASP A 1 190 ? 7.32 9.742 2.908 1 98.81 190 ASP A CA 1
ATOM 1430 C C . ASP A 1 190 ? 8.312 8.961 2.057 1 98.81 190 ASP A C 1
ATOM 1432 O O . ASP A 1 190 ? 9.523 9.047 2.273 1 98.81 190 ASP A O 1
ATOM 1436 N N . LEU A 1 191 ? 7.785 8.25 1.112 1 98.88 191 LEU A N 1
ATOM 1437 C CA . LEU A 1 191 ? 8.625 7.535 0.158 1 98.88 191 LEU A CA 1
ATOM 1438 C C . LEU A 1 191 ? 9.32 8.508 -0.786 1 98.88 191 LEU A C 1
ATOM 1440 O O . LEU A 1 191 ? 10.438 8.234 -1.25 1 98.88 191 LEU A O 1
ATOM 1444 N N . GLU A 1 192 ? 8.727 9.656 -1.039 1 98.5 192 GLU A N 1
ATOM 1445 C CA . GLU A 1 192 ? 9.258 10.672 -1.944 1 98.5 192 GLU A CA 1
ATOM 1446 C C . GLU A 1 192 ? 10.711 10.992 -1.622 1 98.5 192 GLU A C 1
ATOM 1448 O O . GLU A 1 192 ? 11.062 11.219 -0.462 1 98.5 192 GLU A O 1
ATOM 1453 N N . GLY A 1 193 ? 11.484 10.938 -2.689 1 98.44 193 GLY A N 1
ATOM 1454 C CA . GLY A 1 193 ? 12.883 11.32 -2.576 1 98.44 193 GLY A CA 1
ATOM 1455 C C . GLY A 1 193 ? 13.789 10.172 -2.168 1 98.44 193 GLY A C 1
ATOM 1456 O O . GLY A 1 193 ? 15.008 10.273 -2.254 1 98.44 193 GLY A O 1
ATOM 1457 N N . MET A 1 194 ? 13.242 9.047 -1.696 1 98.75 194 MET A N 1
ATOM 1458 C CA . MET A 1 194 ? 14.055 7.91 -1.279 1 98.75 194 MET A CA 1
ATOM 1459 C C . MET A 1 194 ? 14.703 7.23 -2.482 1 98.75 194 MET A C 1
ATOM 1461 O O . MET A 1 194 ? 14.281 7.441 -3.621 1 98.75 194 MET A O 1
ATOM 1465 N N . HIS A 1 195 ? 15.734 6.504 -2.211 1 98.88 195 HIS A N 1
ATOM 1466 C CA . HIS A 1 195 ? 16.375 5.652 -3.205 1 98.88 195 HIS A CA 1
ATOM 1467 C C . HIS A 1 195 ? 15.836 4.227 -3.135 1 98.88 195 HIS A C 1
ATOM 1469 O O . HIS A 1 195 ? 15.977 3.557 -2.109 1 98.88 195 HIS A O 1
ATOM 1475 N N . PHE A 1 196 ? 15.188 3.834 -4.195 1 98.94 196 PHE A N 1
ATOM 1476 C CA . PHE A 1 196 ? 14.609 2.5 -4.312 1 98.94 196 PHE A CA 1
ATOM 1477 C C . PHE A 1 196 ? 15.414 1.644 -5.281 1 98.94 196 PHE A C 1
ATOM 1479 O O . PHE A 1 196 ? 15.68 2.061 -6.414 1 98.94 196 PHE A O 1
ATOM 1486 N N . GLY A 1 197 ? 15.766 0.412 -4.855 1 98.88 197 GLY A N 1
ATOM 1487 C CA . GLY A 1 197 ? 16.516 -0.481 -5.723 1 98.88 197 GLY A CA 1
ATOM 1488 C C . GLY A 1 197 ? 15.891 -1.854 -5.855 1 98.88 197 GLY A C 1
ATOM 1489 O O . GLY A 1 197 ? 15.383 -2.408 -4.879 1 98.88 197 GLY A O 1
ATOM 1490 N N . THR A 1 198 ? 15.938 -2.416 -7.062 1 98.81 198 THR A N 1
ATOM 1491 C CA . THR A 1 198 ? 15.469 -3.777 -7.301 1 98.81 198 THR A CA 1
ATOM 1492 C C . THR A 1 198 ? 16.609 -4.672 -7.754 1 98.81 198 THR A C 1
ATOM 1494 O O . THR A 1 198 ? 17.344 -4.328 -8.68 1 98.81 198 THR A O 1
ATOM 1497 N N . ILE A 1 199 ? 16.781 -5.777 -7.043 1 98.56 199 ILE A N 1
ATOM 1498 C CA . ILE A 1 199 ? 17.703 -6.816 -7.492 1 98.56 199 ILE A CA 1
ATOM 1499 C C . ILE A 1 199 ? 17 -7.734 -8.484 1 98.56 199 ILE A C 1
ATOM 1501 O O . ILE A 1 199 ? 16.109 -8.5 -8.109 1 98.56 199 ILE A O 1
ATOM 1505 N N . ALA A 1 200 ? 17.438 -7.734 -9.727 1 97.12 200 ALA A N 1
ATOM 1506 C CA . ALA A 1 200 ? 16.828 -8.367 -10.891 1 97.12 200 ALA A CA 1
ATOM 1507 C C . ALA A 1 200 ? 15.625 -7.566 -11.383 1 97.12 200 ALA A C 1
ATOM 1509 O O . ALA A 1 200 ? 14.656 -7.367 -10.648 1 97.12 200 ALA A O 1
ATOM 1510 N N . ALA A 1 201 ? 15.727 -7.117 -12.586 1 97.31 201 ALA A N 1
ATOM 1511 C CA . ALA A 1 201 ? 14.688 -6.285 -13.195 1 97.31 201 ALA A CA 1
ATOM 1512 C C . ALA A 1 201 ? 14.023 -7.008 -14.367 1 97.31 201 ALA A C 1
ATOM 1514 O O . ALA A 1 201 ? 13.883 -6.445 -15.453 1 97.31 201 ALA A O 1
ATOM 1515 N N . GLY A 1 202 ? 13.695 -8.328 -14.094 1 94.75 202 GLY A N 1
ATOM 1516 C CA . GLY A 1 202 ? 12.859 -9.031 -15.055 1 94.75 202 GLY A CA 1
ATOM 1517 C C . GLY A 1 202 ? 11.438 -8.516 -15.102 1 94.75 202 GLY A C 1
ATOM 1518 O O . GLY A 1 202 ? 11.195 -7.32 -14.922 1 94.75 202 GLY A O 1
ATOM 1519 N N . ARG A 1 203 ? 10.469 -9.375 -15.406 1 94.31 203 ARG A N 1
ATOM 1520 C CA . ARG A 1 203 ? 9.078 -8.992 -15.586 1 94.31 203 ARG A CA 1
ATOM 1521 C C . ARG A 1 203 ? 8.539 -8.289 -14.344 1 94.31 203 ARG A C 1
ATOM 1523 O O . ARG A 1 203 ? 8 -7.184 -14.43 1 94.31 203 ARG A O 1
ATOM 1530 N N . ILE A 1 204 ? 8.695 -8.93 -13.172 1 97.31 204 ILE A N 1
ATOM 1531 C CA . ILE A 1 204 ? 8.125 -8.398 -11.938 1 97.31 204 ILE A CA 1
ATOM 1532 C C . ILE A 1 204 ? 8.93 -7.184 -11.477 1 97.31 204 ILE A C 1
ATOM 1534 O O . ILE A 1 204 ? 8.352 -6.152 -11.125 1 97.31 204 ILE A O 1
ATOM 1538 N N . GLY A 1 205 ? 10.273 -7.277 -11.477 1 98.12 205 GLY A N 1
ATOM 1539 C CA . GLY A 1 205 ? 11.102 -6.148 -11.078 1 98.12 205 GLY A CA 1
ATOM 1540 C C . GLY A 1 205 ? 10.82 -4.891 -11.883 1 98.12 205 GLY A C 1
ATOM 1541 O O . GLY A 1 205 ? 10.688 -3.807 -11.32 1 98.12 205 GLY A O 1
ATOM 1542 N N . LEU A 1 206 ? 10.703 -5.035 -13.172 1 98.06 206 LEU A N 1
ATOM 1543 C CA . LEU A 1 206 ? 10.422 -3.902 -14.047 1 98.06 206 LEU A CA 1
ATOM 1544 C C . LEU A 1 206 ? 9.031 -3.342 -13.789 1 98.06 206 LEU A C 1
ATOM 1546 O O . LEU A 1 206 ? 8.836 -2.123 -13.797 1 98.06 206 LEU A O 1
ATOM 1550 N N . ALA A 1 207 ? 8.078 -4.242 -13.578 1 98.56 207 ALA A N 1
ATOM 1551 C CA . ALA A 1 207 ? 6.723 -3.807 -13.266 1 98.56 207 ALA A CA 1
ATOM 1552 C C . ALA A 1 207 ? 6.695 -2.973 -11.992 1 98.56 207 ALA A C 1
ATOM 1554 O O . ALA A 1 207 ? 5.965 -1.982 -11.906 1 98.56 207 ALA A O 1
ATOM 1555 N N . VAL A 1 208 ? 7.484 -3.318 -11 1 98.88 208 VAL A N 1
ATOM 1556 C CA . VAL A 1 208 ? 7.566 -2.564 -9.75 1 98.88 208 VAL A CA 1
ATOM 1557 C C . VAL A 1 208 ? 8.188 -1.194 -10.016 1 98.88 208 VAL A C 1
ATOM 1559 O O . VAL A 1 208 ? 7.656 -0.172 -9.57 1 98.88 208 VAL A O 1
ATOM 1562 N N . LEU A 1 209 ? 9.281 -1.166 -10.766 1 98.88 209 LEU A N 1
ATOM 1563 C CA . LEU A 1 209 ? 9.969 0.082 -11.086 1 98.88 209 LEU A CA 1
ATOM 1564 C C . LEU A 1 209 ? 9.031 1.056 -11.789 1 98.88 209 LEU A C 1
ATOM 1566 O O . LEU A 1 209 ? 8.984 2.238 -11.445 1 98.88 209 LEU A O 1
ATOM 1570 N N . ARG A 1 210 ? 8.25 0.597 -12.695 1 98.62 210 ARG A N 1
ATOM 1571 C CA . ARG A 1 210 ? 7.32 1.442 -13.445 1 98.62 210 ARG A CA 1
ATOM 1572 C C . ARG A 1 210 ? 6.254 2.027 -12.523 1 98.62 210 ARG A C 1
ATOM 1574 O O . ARG A 1 210 ? 5.898 3.201 -12.641 1 98.62 210 ARG A O 1
ATOM 1581 N N . ARG A 1 211 ? 5.793 1.231 -11.625 1 98.81 211 ARG A N 1
ATOM 1582 C CA . ARG A 1 211 ? 4.73 1.669 -10.727 1 98.81 211 ARG A CA 1
ATOM 1583 C C . ARG A 1 211 ? 5.254 2.686 -9.719 1 98.81 211 ARG A C 1
ATOM 1585 O O . ARG A 1 211 ? 4.504 3.541 -9.242 1 98.81 211 ARG A O 1
ATOM 1592 N N . LEU A 1 212 ? 6.586 2.666 -9.406 1 98.88 212 LEU A N 1
ATOM 1593 C CA . LEU A 1 212 ? 7.137 3.539 -8.375 1 98.88 212 LEU A CA 1
ATOM 1594 C C . LEU A 1 212 ? 7.66 4.836 -8.984 1 98.88 212 LEU A C 1
ATOM 1596 O O . LEU A 1 212 ? 7.918 5.805 -8.266 1 98.88 212 LEU A O 1
ATOM 1600 N N . LYS A 1 213 ? 7.723 4.941 -10.281 1 98.5 213 LYS A N 1
ATOM 1601 C CA . LYS A 1 213 ? 8.281 6.105 -10.961 1 98.5 213 LYS A CA 1
ATOM 1602 C C . LYS A 1 213 ? 7.539 7.379 -10.57 1 98.5 213 LYS A C 1
ATOM 1604 O O . LYS A 1 213 ? 8.156 8.391 -10.227 1 98.5 213 LYS A O 1
ATOM 1609 N N . PRO A 1 214 ? 6.207 7.371 -10.469 1 98.19 214 PRO A N 1
ATOM 1610 C CA . PRO A 1 214 ? 5.5 8.617 -10.172 1 98.19 214 PRO A CA 1
ATOM 1611 C C . PRO A 1 214 ? 5.559 8.992 -8.695 1 98.19 214 PRO A C 1
ATOM 1613 O O . PRO A 1 214 ? 4.98 10.008 -8.289 1 98.19 214 PRO A O 1
ATOM 1616 N N . PHE A 1 215 ? 6.211 8.234 -7.871 1 98.56 215 PHE A N 1
ATOM 1617 C CA . PHE A 1 215 ? 6.352 8.555 -6.4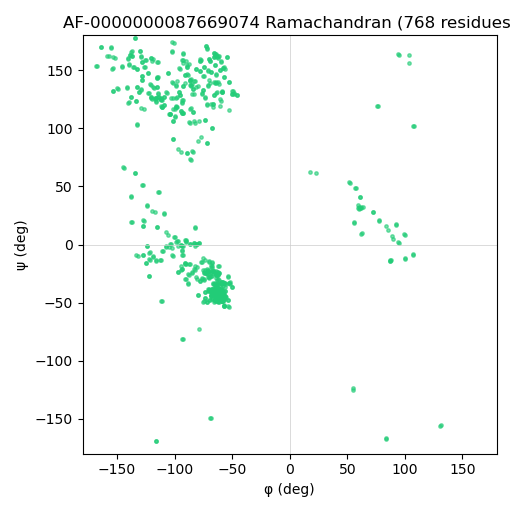53 1 98.56 215 PHE A CA 1
ATOM 1618 C C . PHE A 1 215 ? 7.547 9.469 -6.223 1 98.56 215 PHE A C 1
ATOM 1620 O O . PHE A 1 215 ? 7.844 9.836 -5.082 1 98.56 215 PHE A O 1
ATOM 1627 N N . ASP A 1 216 ? 8.258 9.844 -7.297 1 97.19 216 ASP A N 1
ATOM 1628 C CA . ASP A 1 216 ? 9.398 10.75 -7.262 1 97.19 216 ASP A CA 1
ATOM 1629 C C . ASP A 1 216 ? 10.523 10.18 -6.402 1 97.19 216 ASP A C 1
ATOM 1631 O O . ASP A 1 216 ? 11.078 10.883 -5.551 1 97.19 216 ASP A O 1
ATOM 1635 N N . VAL A 1 217 ? 10.75 8.891 -6.535 1 98.5 217 VAL A N 1
ATOM 1636 C CA . VAL A 1 217 ? 11.875 8.195 -5.926 1 98.5 217 VAL A CA 1
ATOM 1637 C C . VAL A 1 217 ? 13.039 8.133 -6.91 1 98.5 217 VAL A C 1
ATOM 1639 O O . VAL A 1 217 ? 12.859 8.359 -8.109 1 98.5 217 VAL A O 1
ATOM 1642 N N . HIS A 1 218 ? 14.25 7.934 -6.414 1 98.75 218 HIS A N 1
ATOM 1643 C CA . HIS A 1 218 ? 15.391 7.582 -7.25 1 98.75 218 HIS A CA 1
ATOM 1644 C C . HIS A 1 218 ? 15.477 6.074 -7.465 1 98.75 218 HIS A C 1
ATOM 1646 O O . HIS A 1 218 ? 15.695 5.32 -6.512 1 98.75 218 HIS A O 1
ATOM 1652 N N . LEU A 1 219 ? 15.344 5.664 -8.711 1 98.94 219 LEU A N 1
ATOM 1653 C CA . LEU A 1 219 ? 15.219 4.242 -9.008 1 98.94 219 LEU A CA 1
ATOM 1654 C C . LEU A 1 219 ? 16.578 3.643 -9.383 1 98.94 219 LEU A C 1
ATOM 1656 O O . LEU A 1 219 ? 17.297 4.203 -10.211 1 98.94 219 LEU A O 1
ATOM 1660 N N . HIS A 1 220 ? 16.906 2.521 -8.758 1 98.94 220 HIS A N 1
ATOM 1661 C CA . HIS A 1 220 ? 18.125 1.759 -8.984 1 98.94 220 HIS A CA 1
ATOM 1662 C C . HIS A 1 220 ? 17.812 0.306 -9.32 1 98.94 220 HIS A C 1
ATOM 1664 O O . HIS A 1 220 ? 16.75 -0.207 -8.961 1 98.94 220 HIS A O 1
ATOM 1670 N N . TYR A 1 221 ? 18.734 -0.326 -10.078 1 98.81 221 TYR A N 1
ATOM 1671 C CA . TYR A 1 221 ? 18.562 -1.763 -10.266 1 98.81 221 TYR A CA 1
ATOM 1672 C C . TYR A 1 221 ? 19.906 -2.445 -10.539 1 98.81 221 TYR A C 1
ATOM 1674 O O . TYR A 1 221 ? 20.859 -1.791 -10.938 1 98.81 221 TYR A O 1
ATOM 1682 N N . TYR A 1 222 ? 19.938 -3.662 -10.156 1 98.44 222 TYR A N 1
ATOM 1683 C CA . TYR A 1 222 ? 20.953 -4.613 -10.602 1 98.44 222 TYR A CA 1
ATOM 1684 C C . TYR A 1 222 ? 20.312 -5.777 -11.344 1 98.44 222 TYR A C 1
ATOM 1686 O O . TYR A 1 222 ? 19.297 -6.324 -10.914 1 98.44 222 TYR A O 1
ATOM 1694 N N . ASP A 1 223 ? 20.844 -6.117 -12.367 1 97 223 ASP A N 1
ATOM 1695 C CA . ASP A 1 223 ? 20.5 -7.297 -13.156 1 97 223 ASP A CA 1
ATOM 1696 C C . ASP A 1 223 ? 21.703 -7.777 -13.969 1 97 223 ASP A C 1
ATOM 1698 O O . ASP A 1 223 ? 22.422 -6.973 -14.555 1 97 223 ASP A O 1
ATOM 1702 N N . PRO A 1 224 ? 21.969 -9.109 -13.906 1 92.62 224 PRO A N 1
ATOM 1703 C CA . PRO A 1 224 ? 23.062 -9.578 -14.75 1 92.62 224 PRO A CA 1
ATOM 1704 C C . PRO A 1 224 ? 22.906 -9.164 -16.203 1 92.62 224 PRO A C 1
ATOM 1706 O O . PRO A 1 224 ? 23.906 -9.008 -16.922 1 92.62 224 PRO A O 1
ATOM 1709 N N . HIS A 1 225 ? 21.719 -9.094 -16.656 1 93.25 225 HIS A N 1
ATOM 1710 C CA . HIS A 1 225 ? 21.422 -8.586 -17.984 1 93.25 225 HIS A CA 1
ATOM 1711 C C . HIS A 1 225 ? 20.906 -7.152 -17.922 1 93.25 225 HIS A C 1
ATOM 1713 O O . HIS A 1 225 ? 19.734 -6.926 -17.625 1 93.25 225 HIS A O 1
ATOM 1719 N N . ARG A 1 226 ? 21.719 -6.27 -18.297 1 96.5 226 ARG A N 1
ATOM 1720 C CA . ARG A 1 226 ? 21.359 -4.855 -18.188 1 96.5 226 ARG A CA 1
ATOM 1721 C C . ARG A 1 226 ? 20.172 -4.52 -19.094 1 96.5 226 ARG A C 1
ATOM 1723 O O . ARG A 1 226 ? 20.094 -4.996 -20.219 1 96.5 226 ARG A O 1
ATOM 1730 N N . LEU A 1 227 ? 19.266 -3.719 -18.641 1 97.44 227 LEU A N 1
ATOM 1731 C CA . LEU A 1 227 ? 18.125 -3.266 -19.406 1 97.44 227 LEU A CA 1
ATOM 1732 C C . LEU A 1 227 ? 18.578 -2.391 -20.578 1 97.44 227 LEU A C 1
ATOM 1734 O O . LEU A 1 227 ? 19.703 -1.899 -20.594 1 97.44 227 LEU A O 1
ATOM 1738 N N . SER A 1 228 ? 17.688 -2.242 -21.547 1 97.44 228 SER A N 1
ATOM 1739 C CA . SER A 1 228 ? 18 -1.379 -22.688 1 97.44 228 SER A CA 1
ATOM 1740 C C . SER A 1 228 ? 18.156 0.074 -22.25 1 97.44 228 SER A C 1
ATOM 1742 O O . SER A 1 228 ? 17.547 0.499 -21.266 1 97.44 228 SER A O 1
ATOM 1744 N N . ALA A 1 229 ? 18.891 0.826 -22.969 1 97.81 229 ALA A N 1
ATOM 1745 C CA . ALA A 1 229 ? 19.094 2.246 -22.703 1 97.81 229 ALA A CA 1
ATOM 1746 C C . ALA A 1 229 ? 17.781 3.006 -22.719 1 97.81 229 ALA A C 1
ATOM 1748 O O . ALA A 1 229 ? 17.594 3.963 -21.969 1 97.81 229 ALA A O 1
ATOM 1749 N N . ASP A 1 230 ? 16.891 2.6 -23.531 1 98.06 230 ASP A N 1
ATOM 1750 C CA . ASP A 1 230 ? 15.586 3.244 -23.641 1 98.06 230 ASP A CA 1
ATOM 1751 C C . ASP A 1 230 ? 14.789 3.115 -22.344 1 98.06 230 ASP A C 1
ATOM 1753 O O . ASP A 1 230 ? 14.203 4.09 -21.875 1 98.06 230 ASP A O 1
ATOM 1757 N N . VAL A 1 231 ? 14.812 1.927 -21.781 1 97.81 231 VAL A N 1
ATOM 1758 C CA . VAL A 1 231 ? 14.102 1.694 -20.531 1 97.81 231 VAL A CA 1
ATOM 1759 C C . VAL A 1 231 ? 14.766 2.488 -19.406 1 97.81 231 VAL A C 1
ATOM 1761 O O . VAL A 1 231 ? 14.078 3.1 -18.578 1 97.81 231 VAL A O 1
ATOM 1764 N N . GLU A 1 232 ? 16.094 2.525 -19.359 1 98.56 232 GLU A N 1
ATOM 1765 C CA . GLU A 1 232 ? 16.812 3.289 -18.344 1 98.56 232 GLU A CA 1
ATOM 1766 C C . GLU A 1 232 ? 16.469 4.773 -18.422 1 98.56 232 GLU A C 1
ATOM 1768 O O . GLU A 1 232 ? 16.281 5.43 -17.391 1 98.56 232 GLU A O 1
ATOM 1773 N N . ARG A 1 233 ? 16.391 5.289 -19.625 1 98.25 233 ARG A N 1
ATOM 1774 C CA . ARG A 1 233 ? 16.062 6.699 -19.828 1 98.25 233 ARG A CA 1
ATOM 1775 C C . ARG A 1 233 ? 14.609 6.977 -19.438 1 98.25 233 ARG A C 1
ATOM 1777 O O . ARG A 1 233 ? 14.328 7.957 -18.75 1 98.25 233 ARG A O 1
ATOM 1784 N N . GLU A 1 234 ? 13.742 6.102 -19.828 1 97.25 234 GLU A N 1
ATOM 1785 C CA . GLU A 1 234 ? 12.312 6.246 -19.547 1 97.25 234 GLU A CA 1
ATOM 1786 C C . GLU A 1 234 ? 12.062 6.34 -18.047 1 97.25 234 GLU A C 1
ATOM 1788 O O . GLU A 1 234 ? 11.273 7.176 -17.594 1 97.25 234 GLU A O 1
ATOM 1793 N N . LEU A 1 235 ? 12.734 5.535 -17.312 1 98.25 235 LEU A N 1
ATOM 1794 C CA . LEU A 1 235 ? 12.477 5.434 -15.875 1 98.25 235 LEU A CA 1
ATOM 1795 C C . LEU A 1 235 ? 13.539 6.164 -15.07 1 98.25 235 LEU A C 1
ATOM 1797 O O . LEU A 1 235 ? 13.477 6.203 -13.836 1 98.25 235 LEU A O 1
ATOM 1801 N N . ASN A 1 236 ? 14.508 6.781 -15.75 1 98.44 236 ASN A N 1
ATOM 1802 C CA . ASN A 1 236 ? 15.633 7.441 -15.102 1 98.44 236 ASN A CA 1
ATOM 1803 C C . ASN A 1 236 ? 16.328 6.516 -14.102 1 98.44 236 ASN A C 1
ATOM 1805 O O . ASN A 1 236 ? 16.5 6.871 -12.93 1 98.44 236 ASN A O 1
ATOM 1809 N N . LEU A 1 237 ? 16.719 5.328 -14.602 1 98.75 237 LEU A N 1
ATOM 1810 C CA . LEU A 1 237 ? 17.266 4.277 -13.758 1 98.75 237 LEU A CA 1
ATOM 1811 C C . LEU A 1 237 ? 18.781 4.457 -13.578 1 98.75 237 LEU A C 1
ATOM 1813 O O . LEU A 1 237 ? 19.469 4.848 -14.516 1 98.75 237 LEU A O 1
ATOM 1817 N N . THR A 1 238 ? 19.266 4.188 -12.414 1 98.81 238 THR A N 1
ATOM 1818 C CA . THR A 1 238 ? 20.688 4.004 -12.164 1 98.81 238 THR A CA 1
ATOM 1819 C C . THR A 1 238 ? 21.047 2.521 -12.117 1 98.81 238 THR A C 1
ATOM 1821 O O . THR A 1 238 ? 20.516 1.777 -11.289 1 98.81 238 THR A O 1
ATOM 1824 N N . TYR A 1 239 ? 21.891 2.1 -13.016 1 98.75 239 TYR A N 1
ATOM 1825 C CA . TYR A 1 239 ? 22.344 0.712 -13.07 1 98.75 239 TYR A CA 1
ATOM 1826 C C . TYR A 1 239 ? 23.531 0.486 -12.133 1 98.75 239 TYR A C 1
ATOM 1828 O O . TYR A 1 239 ? 24.422 1.327 -12.047 1 98.75 239 TYR A O 1
ATOM 1836 N N . HIS A 1 240 ? 23.516 -0.622 -11.406 1 98.69 240 HIS A N 1
ATOM 1837 C CA . HIS A 1 240 ? 24.641 -1.078 -10.586 1 98.69 240 HIS A CA 1
ATOM 1838 C C . HIS A 1 240 ? 25.203 -2.393 -11.117 1 98.69 240 HIS A C 1
ATOM 1840 O O . HIS A 1 240 ? 24.453 -3.281 -11.516 1 98.69 240 HIS A O 1
ATOM 1846 N N . ASP A 1 241 ? 26.484 -2.572 -11.039 1 97.44 241 ASP A N 1
ATOM 1847 C CA . ASP A 1 241 ? 27.125 -3.758 -11.602 1 97.44 241 ASP A CA 1
ATOM 1848 C C . ASP A 1 241 ? 27.125 -4.91 -10.594 1 97.44 241 ASP A C 1
ATOM 1850 O O . ASP A 1 241 ? 27.359 -6.062 -10.969 1 97.44 241 ASP A O 1
ATOM 1854 N N . THR A 1 242 ? 26.891 -4.621 -9.328 1 97.69 242 THR A N 1
ATOM 1855 C CA . THR A 1 242 ? 26.766 -5.648 -8.297 1 97.69 242 THR A CA 1
ATOM 1856 C C . THR A 1 242 ? 25.641 -5.301 -7.324 1 97.69 242 THR A C 1
ATOM 1858 O O . THR A 1 242 ? 25.328 -4.125 -7.137 1 97.69 242 THR A O 1
ATOM 1861 N N . PRO A 1 243 ? 25.078 -6.332 -6.66 1 98.06 243 PRO A N 1
ATOM 1862 C CA . PRO A 1 243 ? 24.125 -6.055 -5.586 1 98.06 243 PRO A CA 1
ATOM 1863 C C . PRO A 1 243 ? 24.719 -5.195 -4.473 1 98.06 243 PRO A C 1
ATOM 1865 O O . PRO A 1 243 ? 24.031 -4.332 -3.918 1 98.06 243 PRO A O 1
ATOM 1868 N N . GLN A 1 244 ? 25.984 -5.363 -4.137 1 98.38 244 GLN A N 1
ATOM 1869 C CA . GLN A 1 244 ? 26.656 -4.672 -3.041 1 98.38 244 GLN A CA 1
ATOM 1870 C C . GLN A 1 244 ? 26.734 -3.172 -3.307 1 98.38 244 GLN A C 1
ATOM 1872 O O . GLN A 1 244 ? 26.562 -2.365 -2.391 1 98.38 244 GLN A O 1
ATOM 1877 N N . SER A 1 245 ? 27.016 -2.793 -4.559 1 98.5 245 SER A N 1
ATOM 1878 C CA . SER A 1 245 ? 27.109 -1.37 -4.875 1 98.5 245 SER A CA 1
ATOM 1879 C C . SER A 1 245 ? 25.734 -0.7 -4.773 1 98.5 245 SER A C 1
ATOM 1881 O O . SER A 1 245 ? 25.641 0.484 -4.441 1 98.5 245 SER A O 1
ATOM 1883 N N . MET A 1 246 ? 24.688 -1.452 -4.969 1 98.69 246 MET A N 1
ATOM 1884 C CA . MET A 1 246 ? 23.344 -0.906 -4.938 1 98.69 246 MET A CA 1
ATOM 1885 C C . MET A 1 246 ? 22.859 -0.732 -3.5 1 98.69 246 MET A C 1
ATOM 1887 O O . MET A 1 246 ? 22.297 0.311 -3.148 1 98.69 246 MET A O 1
ATOM 1891 N N . VAL A 1 247 ? 23.125 -1.748 -2.672 1 98.5 247 VAL A N 1
ATOM 1892 C CA . VAL A 1 247 ? 22.531 -1.753 -1.333 1 98.5 247 VAL A CA 1
ATOM 1893 C C . VAL A 1 247 ? 23.141 -0.629 -0.5 1 98.5 247 VAL A C 1
ATOM 1895 O O . VAL A 1 247 ? 22.531 -0.148 0.453 1 98.5 247 VAL A O 1
ATOM 1898 N N . LYS A 1 248 ? 24.312 -0.086 -0.854 1 98.31 248 LYS A N 1
ATOM 1899 C CA . LYS A 1 248 ? 25.016 0.966 -0.119 1 98.31 248 LYS A CA 1
ATOM 1900 C C . LYS A 1 248 ? 24.281 2.299 -0.245 1 98.31 248 LYS A C 1
ATOM 1902 O O . LYS A 1 248 ? 24.422 3.176 0.609 1 98.31 248 LYS A O 1
ATOM 1907 N N . VAL A 1 249 ? 23.484 2.443 -1.303 1 98.25 249 VAL A N 1
ATOM 1908 C CA . VAL A 1 249 ? 22.953 3.779 -1.562 1 98.25 249 VAL A CA 1
ATOM 1909 C C . VAL A 1 249 ? 21.438 3.771 -1.424 1 98.25 249 VAL A C 1
ATOM 1911 O O . VAL A 1 249 ? 20.812 4.832 -1.354 1 98.25 249 VAL A O 1
ATOM 1914 N N . CYS A 1 250 ? 20.797 2.596 -1.369 1 98.75 250 CYS A N 1
ATOM 1915 C CA . CYS A 1 250 ? 19.344 2.518 -1.434 1 98.75 250 CYS A CA 1
ATOM 1916 C C . CYS A 1 250 ? 18.719 2.562 -0.038 1 98.75 250 CYS A C 1
ATOM 1918 O O . CYS A 1 250 ? 19.312 2.037 0.915 1 98.75 250 CYS A O 1
ATOM 1920 N N . ASP A 1 251 ? 17.547 3.184 0.059 1 98.88 251 ASP A N 1
ATOM 1921 C CA . ASP A 1 251 ? 16.75 3.232 1.275 1 98.88 251 ASP A CA 1
ATOM 1922 C C . ASP A 1 251 ? 15.773 2.061 1.336 1 98.88 251 ASP A C 1
ATOM 1924 O O . ASP A 1 251 ? 15.344 1.661 2.42 1 98.88 251 A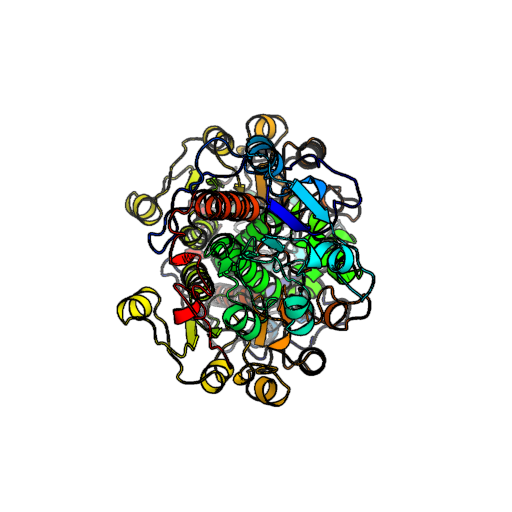SP A O 1
ATOM 1928 N N . VAL A 1 252 ? 15.328 1.565 0.224 1 98.94 252 VAL A N 1
ATOM 1929 C CA . VAL A 1 252 ? 14.43 0.423 0.067 1 98.94 252 VAL A CA 1
ATOM 1930 C C . VAL A 1 252 ? 15 -0.536 -0.979 1 98.94 252 VAL A C 1
ATOM 1932 O O . VAL A 1 252 ? 15.391 -0.114 -2.068 1 98.94 252 VAL A O 1
ATOM 1935 N N . ILE A 1 253 ? 15.047 -1.786 -0.67 1 98.94 253 ILE A N 1
ATOM 1936 C CA . ILE A 1 253 ? 15.562 -2.809 -1.576 1 98.94 253 ILE A CA 1
ATOM 1937 C C . ILE A 1 253 ? 14.492 -3.873 -1.81 1 98.94 253 ILE A C 1
ATOM 1939 O O . ILE A 1 253 ? 13.875 -4.367 -0.859 1 98.94 253 ILE A O 1
ATOM 1943 N N . ASN A 1 254 ? 14.234 -4.199 -3.031 1 98.94 254 ASN A N 1
ATOM 1944 C CA . ASN A 1 254 ? 13.281 -5.211 -3.475 1 98.94 254 ASN A CA 1
ATOM 1945 C C . ASN A 1 254 ? 13.977 -6.387 -4.148 1 98.94 254 ASN A C 1
ATOM 1947 O O . ASN A 1 254 ? 14.773 -6.195 -5.07 1 98.94 254 ASN A O 1
ATOM 1951 N N . LEU A 1 255 ? 13.711 -7.582 -3.707 1 98.69 255 LEU A N 1
ATOM 1952 C CA . LEU A 1 255 ? 14.32 -8.781 -4.273 1 98.69 255 LEU A CA 1
ATOM 1953 C C . LEU A 1 255 ? 13.391 -9.453 -5.27 1 98.69 255 LEU A C 1
ATOM 1955 O O . LEU A 1 255 ? 12.242 -9.773 -4.938 1 98.69 255 LEU A O 1
ATOM 1959 N N . GLN A 1 256 ? 13.906 -9.688 -6.469 1 97.12 256 GLN A N 1
ATOM 1960 C CA . GLN A 1 256 ? 13.148 -10.359 -7.523 1 97.12 256 GLN A CA 1
ATOM 1961 C C . GLN A 1 256 ? 14.016 -11.375 -8.266 1 97.12 256 GLN A C 1
ATOM 1963 O O . GLN A 1 256 ? 13.68 -11.789 -9.375 1 97.12 256 GLN A O 1
ATOM 1968 N N . THR A 1 257 ? 15.07 -11.766 -7.68 1 93.44 257 THR A N 1
ATOM 1969 C CA . THR A 1 257 ? 16 -12.688 -8.312 1 93.44 257 THR A CA 1
ATOM 1970 C C . THR A 1 257 ? 15.617 -14.133 -8.031 1 93.44 257 THR A C 1
ATOM 1972 O O . THR A 1 257 ? 15.094 -14.445 -6.961 1 93.44 257 THR A O 1
ATOM 1975 N N . PRO A 1 258 ? 15.852 -15.055 -9 1 87.25 258 PRO A N 1
ATOM 1976 C CA . PRO A 1 258 ? 15.648 -16.484 -8.734 1 87.25 258 PRO A CA 1
ATOM 1977 C C . PRO A 1 258 ? 16.625 -17.031 -7.684 1 87.25 258 PRO A C 1
ATOM 1979 O O . PRO A 1 258 ? 17.594 -16.359 -7.336 1 87.25 258 PRO A O 1
ATOM 1982 N N . LEU A 1 259 ? 16.297 -18.141 -7.211 1 87.31 259 LEU A N 1
ATOM 1983 C CA . LEU A 1 259 ? 17.156 -18.812 -6.246 1 87.31 259 LEU A CA 1
ATOM 1984 C C . LEU A 1 259 ? 18.109 -19.766 -6.945 1 87.31 259 LEU A C 1
ATOM 1986 O O . LEU A 1 259 ? 17.688 -20.688 -7.645 1 87.31 259 LEU A O 1
ATOM 1990 N N . TYR A 1 260 ? 19.359 -19.453 -6.895 1 83.62 260 TYR A N 1
ATOM 1991 C CA . TYR A 1 260 ? 20.5 -20.281 -7.297 1 83.62 260 TYR A CA 1
ATOM 1992 C C . TYR A 1 260 ? 21.438 -20.516 -6.121 1 83.62 260 TYR A C 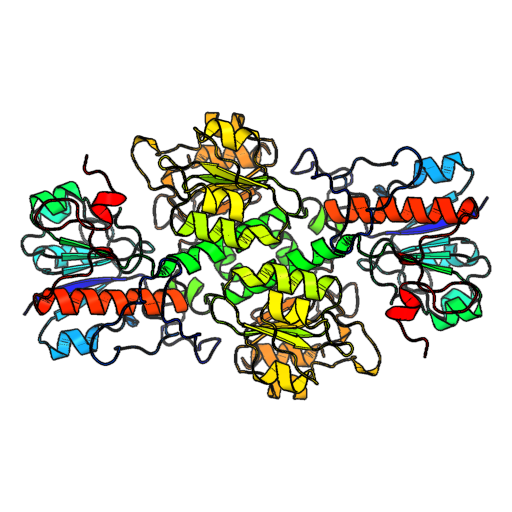1
ATOM 1994 O O . TYR A 1 260 ? 21.344 -19.828 -5.098 1 83.62 260 TYR A O 1
ATOM 2002 N N . PRO A 1 261 ? 22.219 -21.547 -6.32 1 86.75 261 PRO A N 1
ATOM 2003 C CA . PRO A 1 261 ? 23.203 -21.703 -5.254 1 86.75 261 PRO A CA 1
ATOM 2004 C C . PRO A 1 261 ? 23.984 -20.422 -4.973 1 86.75 261 PRO A C 1
ATOM 2006 O O . PRO A 1 261 ? 24.266 -20.109 -3.814 1 86.75 261 PRO A O 1
ATOM 2009 N N . SER A 1 262 ? 24.234 -19.641 -5.977 1 89.69 262 SER A N 1
ATOM 2010 C CA . SER A 1 262 ? 25.031 -18.422 -5.836 1 89.69 262 SER A CA 1
ATOM 2011 C C . SER A 1 262 ? 24.219 -17.312 -5.184 1 89.69 262 SER A C 1
ATOM 2013 O O . SER A 1 262 ? 24.781 -16.312 -4.73 1 89.69 262 SER A O 1
ATOM 2015 N N . THR A 1 263 ? 22.875 -17.406 -5.102 1 93.19 263 THR A N 1
ATOM 2016 C CA . THR A 1 263 ? 22.062 -16.328 -4.535 1 93.19 263 THR A CA 1
ATOM 2017 C C . THR A 1 263 ? 21.469 -16.766 -3.197 1 93.19 263 THR A C 1
ATOM 2019 O O . THR A 1 263 ? 20.781 -15.977 -2.545 1 93.19 263 THR A O 1
ATOM 2022 N N . GLU A 1 264 ? 21.688 -18 -2.875 1 94.75 264 GLU A N 1
ATOM 2023 C CA . GLU A 1 264 ? 21.25 -18.469 -1.563 1 94.75 264 GLU A CA 1
ATOM 2024 C C . GLU A 1 264 ? 21.906 -17.672 -0.444 1 94.75 264 GLU A C 1
ATOM 2026 O O . GLU A 1 264 ? 23.141 -17.547 -0.399 1 94.75 264 GLU A O 1
ATOM 2031 N N . HIS A 1 265 ? 21.078 -17.062 0.446 1 97.75 265 HIS A N 1
ATOM 2032 C CA . HIS A 1 265 ? 21.547 -16.266 1.57 1 97.75 265 HIS A CA 1
ATOM 2033 C C . HIS A 1 265 ? 22.391 -15.078 1.093 1 97.75 265 HIS A C 1
ATOM 2035 O O . HIS A 1 265 ? 23.375 -14.711 1.737 1 97.75 265 HIS A O 1
ATOM 2041 N N . MET A 1 266 ? 22.016 -14.648 -0.099 1 97.94 266 MET A N 1
ATOM 2042 C CA . MET A 1 266 ? 22.625 -13.422 -0.601 1 97.94 266 MET A CA 1
ATOM 2043 C C . MET A 1 266 ? 22.547 -12.305 0.436 1 97.94 266 MET A C 1
ATOM 2045 O O . MET A 1 266 ? 23.484 -11.516 0.572 1 97.94 266 MET A O 1
ATOM 2049 N N . PHE A 1 267 ? 21.484 -12.234 1.174 1 98.69 267 PHE A N 1
ATOM 2050 C CA . PHE A 1 267 ? 21.328 -11.266 2.248 1 98.69 267 PHE A CA 1
ATOM 2051 C C . PHE A 1 267 ? 21.578 -11.906 3.605 1 98.69 267 PHE A C 1
ATOM 2053 O O . PHE A 1 267 ? 20.656 -12.477 4.203 1 98.69 267 PHE A O 1
ATOM 2060 N N . ASP A 1 268 ? 22.734 -11.859 4.008 1 98.62 268 ASP A N 1
ATOM 2061 C CA . ASP A 1 268 ? 23.203 -12.305 5.316 1 98.62 268 ASP A CA 1
ATOM 2062 C C . ASP A 1 268 ? 23.75 -11.133 6.129 1 98.62 268 ASP A C 1
ATOM 2064 O O . ASP A 1 268 ? 23.562 -9.977 5.762 1 98.62 268 ASP A O 1
ATOM 2068 N N . ASP A 1 269 ? 24.422 -11.422 7.254 1 98.62 269 ASP A N 1
ATOM 2069 C CA . ASP A 1 269 ? 24.938 -10.375 8.133 1 98.62 269 ASP A CA 1
ATOM 2070 C C . ASP A 1 269 ? 25.906 -9.461 7.379 1 98.62 269 ASP A C 1
ATOM 2072 O O . ASP A 1 269 ? 25.906 -8.242 7.586 1 98.62 269 ASP A O 1
ATOM 2076 N N . LYS A 1 270 ? 26.719 -10.062 6.551 1 98.5 270 LYS A N 1
ATOM 2077 C CA . LYS A 1 270 ? 27.703 -9.281 5.809 1 98.5 270 LYS A CA 1
ATOM 2078 C C . LYS A 1 270 ? 27.016 -8.305 4.852 1 98.5 270 LYS A C 1
ATOM 2080 O O . LYS A 1 270 ? 27.406 -7.141 4.762 1 98.5 270 LYS A O 1
ATOM 2085 N N . MET A 1 271 ? 26.047 -8.766 4.121 1 98.81 271 MET A N 1
ATOM 2086 C CA . MET A 1 271 ? 25.312 -7.902 3.201 1 98.81 271 MET A CA 1
ATOM 2087 C C . MET A 1 271 ? 24.594 -6.789 3.955 1 98.81 271 MET A C 1
ATOM 2089 O O . MET A 1 271 ? 24.656 -5.625 3.555 1 98.81 271 MET A O 1
ATOM 2093 N N . PHE A 1 272 ? 23.953 -7.086 5.07 1 98.75 272 PHE A N 1
ATOM 2094 C CA . PHE A 1 272 ? 23.203 -6.109 5.855 1 98.75 272 PHE A CA 1
ATOM 2095 C C . PHE A 1 272 ? 24.125 -5.023 6.391 1 98.75 272 PHE A C 1
ATOM 2097 O O . PHE A 1 272 ? 23.734 -3.863 6.508 1 98.75 272 PHE A O 1
ATOM 2104 N N . ALA A 1 273 ? 25.344 -5.387 6.699 1 98.19 273 ALA A N 1
ATOM 2105 C CA . ALA A 1 273 ? 26.312 -4.43 7.223 1 98.19 273 ALA A CA 1
ATOM 2106 C C . ALA A 1 273 ? 26.672 -3.383 6.176 1 98.19 273 ALA A C 1
ATOM 2108 O O . ALA A 1 273 ? 27.125 -2.289 6.512 1 98.19 273 ALA A O 1
ATOM 2109 N N . LEU A 1 274 ? 26.484 -3.715 4.898 1 98.44 274 LEU A N 1
ATOM 2110 C CA . LEU A 1 274 ? 26.781 -2.791 3.811 1 98.44 274 LEU A CA 1
ATOM 2111 C C . LEU A 1 274 ? 25.656 -1.792 3.611 1 98.44 274 LEU A C 1
ATOM 2113 O O . LEU A 1 274 ? 25.844 -0.747 2.984 1 98.44 274 LEU A O 1
ATOM 2117 N N . MET A 1 275 ? 24.484 -2.074 4.082 1 98 275 MET A N 1
ATOM 2118 C CA . MET A 1 275 ? 23.297 -1.264 3.838 1 98 275 MET A CA 1
ATOM 2119 C C . MET A 1 275 ? 23.297 -0.019 4.719 1 98 275 MET A C 1
ATOM 2121 O O . MET A 1 275 ? 23.922 -0.002 5.777 1 98 275 MET A O 1
ATOM 2125 N N . LYS A 1 276 ? 22.547 1.007 4.289 1 96.44 276 LYS A N 1
ATOM 2126 C 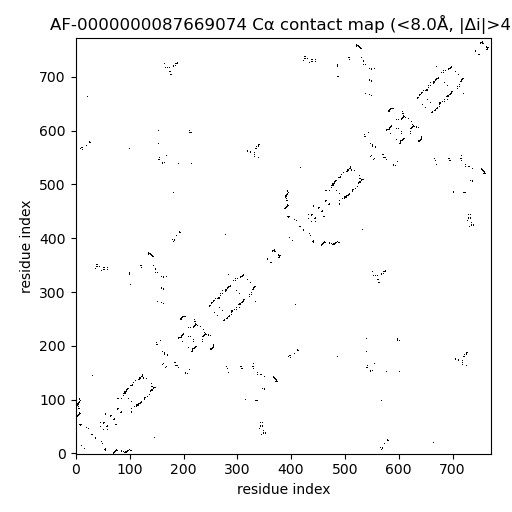CA . LYS A 1 276 ? 22.266 2.145 5.156 1 96.44 276 LYS A CA 1
ATOM 2127 C C . LYS A 1 276 ? 21.484 1.711 6.391 1 96.44 276 LYS A C 1
ATOM 2129 O O . LYS A 1 276 ? 20.578 0.865 6.297 1 96.44 276 LYS A O 1
ATOM 2134 N N . ARG A 1 277 ? 21.859 2.295 7.496 1 96.94 277 ARG A N 1
ATOM 2135 C CA . ARG A 1 277 ? 20.969 2.068 8.633 1 96.94 277 ARG A CA 1
ATOM 2136 C C . ARG A 1 277 ? 19.562 2.561 8.336 1 96.94 277 ARG A C 1
ATOM 2138 O O . ARG A 1 277 ? 19.375 3.662 7.812 1 96.94 277 ARG A O 1
ATOM 2145 N N . GLY A 1 278 ? 18.578 1.726 8.625 1 97.81 278 GLY A N 1
ATOM 2146 C CA . GLY A 1 278 ? 17.203 2.141 8.438 1 97.81 278 GLY A CA 1
ATOM 2147 C C . GLY A 1 278 ? 16.656 1.776 7.07 1 97.81 278 GLY A C 1
ATOM 2148 O O . GLY A 1 278 ? 15.641 2.338 6.629 1 97.81 278 GLY A O 1
ATOM 2149 N N . THR A 1 279 ? 17.297 0.86 6.375 1 98.62 279 THR A N 1
ATOM 2150 C CA . THR A 1 279 ? 16.844 0.382 5.074 1 98.62 279 THR A CA 1
ATOM 2151 C C . THR A 1 279 ? 15.656 -0.559 5.227 1 98.62 279 THR A C 1
ATOM 2153 O O . THR A 1 279 ? 15.562 -1.29 6.215 1 98.62 279 THR A O 1
ATOM 2156 N N . TYR A 1 280 ? 14.727 -0.511 4.273 1 98.94 280 TYR A N 1
ATOM 2157 C CA . TYR A 1 280 ? 13.641 -1.474 4.176 1 98.94 280 TYR A CA 1
ATOM 2158 C C . TYR A 1 280 ? 13.953 -2.555 3.148 1 98.94 280 TYR A C 1
ATOM 2160 O O . TYR A 1 280 ? 14.477 -2.262 2.072 1 98.94 280 TYR A O 1
ATOM 2168 N N . LEU A 1 281 ? 13.664 -3.783 3.484 1 98.94 281 LEU A N 1
ATOM 2169 C CA . LEU A 1 281 ? 13.898 -4.902 2.576 1 98.94 281 LEU A CA 1
ATOM 2170 C C . LEU A 1 281 ? 12.602 -5.641 2.273 1 98.94 281 LEU A C 1
ATOM 2172 O O . LEU A 1 281 ? 11.867 -6.023 3.189 1 98.94 281 LEU A O 1
ATOM 2176 N N . ILE A 1 282 ? 12.305 -5.812 0.98 1 98.94 282 ILE A N 1
ATOM 2177 C CA . ILE A 1 282 ? 11.117 -6.516 0.508 1 98.94 282 ILE A CA 1
ATOM 2178 C C . ILE A 1 282 ? 11.531 -7.785 -0.231 1 98.94 282 ILE A C 1
ATOM 2180 O O . ILE A 1 282 ? 12.367 -7.742 -1.135 1 98.94 282 ILE A O 1
ATOM 2184 N N . ASN A 1 283 ? 10.922 -8.922 0.127 1 98.75 283 ASN A N 1
ATOM 2185 C CA . ASN A 1 283 ? 11.242 -10.172 -0.551 1 98.75 283 ASN A CA 1
ATOM 2186 C C . ASN A 1 283 ? 9.984 -10.93 -0.943 1 98.75 283 ASN A C 1
ATOM 2188 O O . ASN A 1 283 ? 9.359 -11.594 -0.104 1 98.75 283 ASN A O 1
ATOM 2192 N N . THR A 1 284 ? 9.641 -10.891 -2.172 1 98.19 284 THR A N 1
ATOM 2193 C CA . THR A 1 284 ? 8.539 -11.68 -2.711 1 98.19 284 THR A CA 1
ATOM 2194 C C . THR A 1 284 ? 9.047 -12.695 -3.73 1 98.19 284 THR A C 1
ATOM 2196 O O . THR A 1 284 ? 8.281 -13.18 -4.562 1 98.19 284 THR A O 1
ATOM 2199 N N . ALA A 1 285 ? 10.32 -12.914 -3.73 1 96.44 285 ALA A N 1
ATOM 2200 C CA . ALA A 1 285 ? 10.945 -13.828 -4.68 1 96.44 285 ALA A CA 1
ATOM 2201 C C . ALA A 1 285 ? 11.07 -15.227 -4.09 1 96.44 285 ALA A C 1
ATOM 2203 O O . ALA A 1 285 ? 10.195 -16.078 -4.289 1 96.44 285 ALA A O 1
ATOM 2204 N N . ARG A 1 286 ? 12.172 -15.391 -3.244 1 95 286 ARG A N 1
ATOM 2205 C CA . ARG A 1 286 ? 12.398 -16.672 -2.58 1 95 286 ARG A CA 1
ATOM 2206 C C . ARG A 1 286 ? 12.898 -16.469 -1.153 1 95 286 ARG A C 1
ATOM 2208 O O . ARG A 1 286 ? 13.789 -15.648 -0.913 1 95 286 ARG A O 1
ATOM 2215 N N . GLY A 1 287 ? 12.305 -17.234 -0.246 1 95.62 287 GLY A N 1
ATOM 2216 C CA . GLY A 1 287 ? 12.656 -17.062 1.155 1 95.62 287 GLY A CA 1
ATOM 2217 C C . GLY A 1 287 ? 14.133 -17.281 1.432 1 95.62 287 GLY A C 1
ATOM 2218 O O . GLY A 1 287 ? 14.727 -16.547 2.232 1 95.62 287 GLY A O 1
ATOM 2219 N N . LYS A 1 288 ? 14.758 -18.188 0.648 1 94.69 288 LYS A N 1
ATOM 2220 C CA . LYS A 1 288 ? 16.141 -18.594 0.916 1 94.69 288 LYS A CA 1
ATOM 2221 C C . LYS A 1 288 ? 17.125 -17.578 0.374 1 94.69 288 LYS A C 1
ATOM 2223 O O . LYS A 1 288 ? 18.328 -17.688 0.602 1 94.69 288 LYS A O 1
ATOM 2228 N N . LEU A 1 289 ? 16.688 -16.562 -0.196 1 97.5 289 LEU A N 1
ATOM 2229 C CA . LEU A 1 289 ? 17.578 -15.484 -0.598 1 97.5 289 LEU A CA 1
ATOM 2230 C C . LEU A 1 289 ? 18.141 -14.758 0.622 1 97.5 289 LEU A C 1
ATOM 2232 O O . LEU A 1 289 ? 19.203 -14.156 0.551 1 97.5 289 LEU A O 1
ATOM 2236 N N . CYS A 1 290 ? 17.406 -14.852 1.719 1 98.62 290 CYS A N 1
ATOM 2237 C CA . CYS A 1 290 ? 17.797 -14.195 2.959 1 98.62 290 CYS A CA 1
ATOM 2238 C C . CYS A 1 290 ? 18.109 -15.219 4.047 1 98.62 290 CYS A C 1
ATOM 2240 O O . CYS A 1 290 ? 17.391 -16.219 4.18 1 98.62 290 CYS A O 1
ATOM 2242 N N . ASP A 1 291 ? 19.156 -14.992 4.715 1 98.56 291 ASP A N 1
ATOM 2243 C CA . ASP A 1 291 ? 19.391 -15.758 5.938 1 98.56 291 ASP A CA 1
ATOM 2244 C C . ASP A 1 291 ? 18.359 -15.414 7.008 1 98.56 291 ASP A C 1
ATOM 2246 O O . ASP A 1 291 ? 18.25 -14.258 7.422 1 98.56 291 ASP A O 1
ATOM 2250 N N . ARG A 1 292 ? 17.672 -16.438 7.406 1 98.25 292 ARG A N 1
ATOM 2251 C CA . ARG A 1 292 ? 16.531 -16.281 8.312 1 98.25 292 ARG A CA 1
ATOM 2252 C C . ARG A 1 292 ? 16.922 -15.508 9.562 1 98.25 292 ARG A C 1
ATOM 2254 O O . ARG A 1 292 ? 16.312 -14.492 9.891 1 98.25 292 ARG A O 1
ATOM 2261 N N . ASP A 1 293 ? 17.969 -15.945 10.234 1 98.62 293 ASP A N 1
ATOM 2262 C CA . ASP A 1 293 ? 18.359 -15.367 11.516 1 98.62 293 ASP A CA 1
ATOM 2263 C C . ASP A 1 293 ? 19.047 -14.023 11.32 1 98.62 293 ASP A C 1
ATOM 2265 O O . ASP A 1 293 ? 18.953 -13.141 12.18 1 98.62 293 ASP A O 1
ATOM 2269 N N . ALA A 1 294 ? 19.703 -13.812 10.25 1 98.88 294 ALA A N 1
ATOM 2270 C CA . ALA A 1 294 ? 20.328 -12.523 9.953 1 98.88 294 ALA A CA 1
ATOM 2271 C C . ALA A 1 294 ? 19.281 -11.422 9.812 1 98.88 294 ALA A C 1
ATOM 2273 O O . ALA A 1 294 ? 19.484 -10.297 10.258 1 98.88 294 ALA A O 1
ATOM 2274 N N . VAL A 1 295 ? 18.172 -11.727 9.18 1 98.88 295 VAL A N 1
ATOM 2275 C CA . VAL A 1 295 ? 17.094 -10.758 9.047 1 98.88 295 VAL A CA 1
ATOM 2276 C C . VAL A 1 295 ? 16.594 -10.336 10.422 1 98.88 295 VAL A C 1
ATOM 2278 O O . VAL A 1 295 ? 16.438 -9.141 10.695 1 98.88 295 VAL A O 1
ATOM 2281 N N . VAL A 1 296 ? 16.406 -11.32 11.258 1 98.81 296 VAL A N 1
ATOM 2282 C CA . VAL A 1 296 ? 15.93 -11.055 12.609 1 98.81 296 VAL A CA 1
ATOM 2283 C C . VAL A 1 296 ? 16.906 -10.133 13.336 1 98.81 296 VAL A C 1
ATOM 2285 O O . VAL A 1 296 ? 16.5 -9.109 13.898 1 98.81 296 VAL A O 1
ATOM 2288 N N . ARG A 1 297 ? 18.188 -10.477 13.266 1 98.75 297 ARG A N 1
ATOM 2289 C CA . ARG A 1 297 ? 19.203 -9.68 13.938 1 98.75 297 ARG A CA 1
ATOM 2290 C C . ARG A 1 297 ? 19.25 -8.266 13.367 1 98.75 297 ARG A C 1
ATOM 2292 O O . ARG A 1 297 ? 19.422 -7.297 14.109 1 98.75 297 ARG A O 1
ATOM 2299 N N . ALA A 1 298 ? 19.109 -8.156 12.094 1 98.81 298 ALA A N 1
ATOM 2300 C CA . ALA A 1 298 ? 19.172 -6.852 11.438 1 98.81 298 ALA A CA 1
ATOM 2301 C C . ALA A 1 298 ? 18.016 -5.965 11.898 1 98.81 298 ALA A C 1
ATOM 2303 O O . ALA A 1 298 ? 18.188 -4.754 12.07 1 98.81 298 ALA A O 1
ATOM 2304 N N . LEU A 1 299 ? 16.859 -6.523 12.109 1 98.69 299 LEU A N 1
ATOM 2305 C CA . LEU A 1 299 ? 15.719 -5.762 12.586 1 98.69 299 LEU A CA 1
ATOM 2306 C C . LEU A 1 299 ? 15.875 -5.398 14.055 1 98.69 299 LEU A C 1
ATOM 2308 O O . LEU A 1 299 ? 15.594 -4.266 14.453 1 98.69 299 LEU A O 1
ATOM 2312 N N . GLU A 1 300 ? 16.344 -6.305 14.812 1 98 300 GLU A N 1
ATOM 2313 C CA . GLU A 1 300 ? 16.516 -6.082 16.234 1 98 300 GLU A CA 1
ATOM 2314 C C . GLU A 1 300 ? 17.578 -5.02 16.516 1 98 300 GLU A C 1
ATOM 2316 O O . GLU A 1 300 ? 17.453 -4.238 17.469 1 98 300 GLU A O 1
ATOM 2321 N N . SER A 1 301 ? 18.594 -4.961 15.688 1 96.75 301 SER A N 1
ATOM 2322 C CA . SER A 1 301 ? 19.672 -4.008 15.883 1 96.75 301 SER A CA 1
ATOM 2323 C C . SER A 1 301 ? 19.312 -2.635 15.32 1 96.75 301 SER A C 1
ATOM 2325 O O . SER A 1 301 ? 20 -1.644 15.609 1 96.75 301 SER A O 1
ATOM 2327 N N . GLY A 1 302 ? 18.359 -2.645 14.422 1 95.62 302 GLY A N 1
ATOM 2328 C CA . GLY A 1 302 ? 17.984 -1.396 13.781 1 95.62 302 GLY A CA 1
ATOM 2329 C C . GLY A 1 302 ? 18.703 -1.159 12.461 1 95.62 302 GLY A C 1
ATOM 2330 O O . GLY A 1 302 ? 18.516 -0.12 11.828 1 95.62 302 GLY A O 1
ATOM 2331 N N . ARG A 1 303 ? 19.484 -2.119 12.125 1 97 303 ARG A N 1
ATOM 2332 C CA . ARG A 1 303 ? 20.094 -2.012 10.805 1 97 303 ARG A CA 1
ATOM 2333 C C . ARG A 1 303 ? 19.016 -1.94 9.711 1 97 303 ARG A C 1
ATOM 2335 O O . ARG A 1 303 ? 19.094 -1.101 8.812 1 97 303 ARG A O 1
ATOM 2342 N N . LEU A 1 304 ? 18.094 -2.828 9.805 1 98.56 304 LEU A N 1
ATOM 2343 C CA . LEU A 1 304 ? 16.891 -2.73 8.992 1 98.56 304 LEU A CA 1
ATOM 2344 C C . LEU A 1 304 ? 15.789 -1.995 9.75 1 98.56 304 LEU A C 1
ATOM 2346 O O . LEU A 1 304 ? 15.594 -2.219 10.945 1 98.56 304 LEU A O 1
ATOM 2350 N N . ALA A 1 305 ? 15.148 -1.116 9.039 1 98.56 305 ALA A N 1
ATOM 2351 C CA . ALA A 1 305 ? 13.977 -0.449 9.602 1 98.56 305 ALA A CA 1
ATOM 2352 C C . ALA A 1 305 ? 12.734 -1.332 9.5 1 98.56 305 ALA A C 1
ATOM 2354 O O . ALA A 1 305 ? 11.797 -1.187 10.281 1 98.56 305 ALA A O 1
ATOM 2355 N N . GLY A 1 306 ? 12.719 -2.158 8.5 1 98.75 306 GLY A N 1
ATOM 2356 C CA . GLY A 1 306 ? 11.594 -3.053 8.281 1 98.75 306 GLY A CA 1
ATOM 2357 C C . GLY A 1 306 ? 11.883 -4.133 7.254 1 98.75 306 GLY A C 1
ATOM 2358 O O . GLY A 1 306 ? 12.766 -3.975 6.414 1 98.75 306 GLY A O 1
ATOM 2359 N N . TYR A 1 307 ? 11.211 -5.227 7.359 1 98.94 307 TYR A N 1
ATOM 2360 C CA . TYR A 1 307 ? 11.242 -6.352 6.43 1 98.94 307 TYR A CA 1
ATOM 2361 C C . TYR A 1 307 ? 9.836 -6.836 6.109 1 98.94 307 TYR A C 1
ATOM 2363 O O . TYR A 1 307 ? 9.031 -7.074 7.016 1 98.94 307 TYR A O 1
ATOM 2371 N N . ALA A 1 308 ? 9.547 -6.832 4.848 1 98.81 308 ALA A N 1
ATOM 2372 C CA . ALA A 1 308 ? 8.281 -7.434 4.418 1 98.81 308 ALA A CA 1
ATOM 2373 C C . ALA A 1 308 ? 8.516 -8.445 3.299 1 98.81 308 ALA A C 1
ATOM 2375 O O . ALA A 1 308 ? 9.422 -8.281 2.477 1 98.81 308 ALA A O 1
ATOM 2376 N N . GLY A 1 309 ? 7.727 -9.484 3.316 1 98.19 309 GLY A N 1
ATOM 2377 C CA . GLY A 1 309 ? 7.828 -10.516 2.297 1 98.19 309 GLY A CA 1
ATOM 2378 C C . GLY A 1 309 ? 6.613 -11.422 2.246 1 98.19 309 GLY A C 1
ATOM 2379 O O . GLY A 1 309 ? 5.766 -11.383 3.139 1 98.19 309 GLY A O 1
ATOM 2380 N N . ASP A 1 310 ? 6.613 -12.203 1.201 1 97.81 310 ASP A N 1
ATOM 2381 C CA . ASP A 1 310 ? 5.527 -13.133 0.907 1 97.81 310 ASP A CA 1
ATOM 2382 C C . ASP A 1 310 ? 6.047 -14.562 0.761 1 97.81 310 ASP A C 1
ATOM 2384 O O . ASP A 1 310 ? 5.277 -15.484 0.49 1 97.81 310 ASP A O 1
ATOM 2388 N N . VAL A 1 311 ? 7.359 -14.734 0.898 1 97.31 311 VAL A N 1
ATOM 2389 C CA . VAL A 1 311 ? 7.988 -16.047 0.732 1 97.31 311 VAL A CA 1
ATOM 2390 C C . VAL A 1 311 ? 8.766 -16.406 1.994 1 97.31 311 VAL A C 1
ATOM 2392 O O . VAL A 1 311 ? 9.258 -15.523 2.701 1 97.31 311 VAL A O 1
ATOM 2395 N N . TRP A 1 312 ? 8.773 -17.656 2.234 1 96.06 312 TRP A N 1
ATOM 2396 C CA . TRP A 1 312 ? 9.344 -18.203 3.461 1 96.06 312 TRP A CA 1
ATOM 2397 C C . TRP A 1 312 ? 10.18 -19.453 3.168 1 96.06 312 TRP A C 1
ATOM 2399 O O . TRP A 1 312 ? 10.055 -20.047 2.098 1 96.06 312 TRP A O 1
ATOM 2409 N N . PHE A 1 313 ? 10.984 -19.781 4.074 1 91.75 313 PHE A N 1
ATOM 2410 C CA . PHE A 1 313 ? 11.633 -21.078 4.031 1 91.75 313 PHE A CA 1
ATOM 2411 C C . PHE A 1 313 ? 11.656 -21.719 5.418 1 91.75 313 PHE A C 1
ATOM 2413 O O . PHE A 1 313 ? 12.18 -21.125 6.367 1 91.75 313 PHE A O 1
ATOM 2420 N N . PRO A 1 314 ? 11.211 -22.875 5.586 1 89.25 314 PRO A N 1
ATOM 2421 C CA . PRO A 1 314 ? 10.469 -23.672 4.613 1 89.25 314 PRO A CA 1
ATOM 2422 C C . PRO A 1 314 ? 9.047 -23.172 4.387 1 89.25 314 PRO A C 1
ATOM 2424 O O . PRO A 1 314 ? 8.609 -22.234 5.059 1 89.25 314 PRO A O 1
ATOM 2427 N N . GLN A 1 315 ? 8.375 -23.719 3.328 1 89.56 315 GLN A N 1
ATOM 2428 C CA . GLN A 1 315 ? 6.961 -23.453 3.084 1 89.56 315 GLN A CA 1
ATOM 2429 C C . GLN A 1 315 ? 6.148 -24.734 3.105 1 89.56 315 GLN A C 1
ATOM 2431 O O . GLN A 1 315 ? 6.547 -25.734 2.502 1 89.56 315 GLN A O 1
ATOM 2436 N N . PRO A 1 316 ? 5.148 -24.766 3.896 1 91.25 316 PRO A N 1
ATOM 2437 C CA . PRO A 1 316 ? 4.621 -23.703 4.762 1 91.25 316 PRO A CA 1
ATOM 2438 C C . PRO A 1 316 ? 5.535 -23.406 5.945 1 91.25 316 PRO A C 1
ATOM 2440 O O . PRO A 1 316 ? 6.164 -24.312 6.492 1 91.25 316 PRO A O 1
ATOM 2443 N N . ALA A 1 317 ? 5.473 -22.141 6.344 1 94.75 317 ALA A N 1
ATOM 2444 C CA . ALA A 1 317 ? 6.305 -21.75 7.48 1 94.75 317 ALA A CA 1
ATOM 2445 C C . ALA A 1 317 ? 5.715 -22.266 8.789 1 94.75 317 ALA A C 1
ATOM 2447 O O . ALA A 1 317 ? 4.508 -22.156 9.023 1 94.75 317 ALA A O 1
ATOM 2448 N N . PRO A 1 318 ? 6.574 -22.859 9.602 1 95.19 318 PRO A N 1
ATOM 2449 C CA . PRO A 1 318 ? 6.074 -23.312 10.906 1 95.19 318 PRO A CA 1
ATOM 2450 C C . PRO A 1 318 ? 5.586 -22.156 11.781 1 95.19 318 PRO A C 1
ATOM 2452 O O . PRO A 1 318 ? 5.973 -21.016 11.57 1 95.19 318 PRO A O 1
ATOM 2455 N N . ALA A 1 319 ? 4.805 -22.5 12.766 1 95.94 319 ALA A N 1
ATOM 2456 C CA . ALA A 1 319 ? 4.16 -21.5 13.617 1 95.94 319 ALA A CA 1
ATOM 2457 C C . ALA A 1 319 ? 5.191 -20.719 14.43 1 95.94 319 ALA A C 1
ATOM 2459 O O . ALA A 1 319 ? 4.934 -19.594 14.844 1 95.94 319 ALA A O 1
ATOM 2460 N N . ASP A 1 320 ? 6.34 -21.312 14.648 1 97.06 320 ASP A N 1
ATOM 2461 C CA . ASP A 1 320 ? 7.348 -20.656 15.484 1 97.06 320 ASP A CA 1
ATOM 2462 C C . ASP A 1 320 ? 8.414 -19.984 14.633 1 97.06 320 ASP A C 1
ATOM 2464 O O . ASP A 1 320 ? 9.484 -19.625 15.133 1 97.06 320 ASP A O 1
ATOM 2468 N N . HIS A 1 321 ? 8.172 -20 13.359 1 98 321 HIS A N 1
ATOM 2469 C CA . HIS A 1 321 ? 9.117 -19.281 12.508 1 98 321 HIS A CA 1
ATOM 2470 C C . HIS A 1 321 ? 9.367 -17.875 13.031 1 98 321 HIS A C 1
ATOM 2472 O O . HIS A 1 321 ? 8.422 -17.109 13.258 1 98 321 HIS A O 1
ATOM 2478 N N . PRO A 1 322 ? 10.578 -17.391 13.164 1 98.38 322 PRO A N 1
ATOM 2479 C CA . PRO A 1 322 ? 10.867 -16.125 13.836 1 98.38 322 PRO A CA 1
ATOM 2480 C C . PRO A 1 322 ? 10.406 -14.914 13.031 1 98.38 322 PRO A C 1
ATOM 2482 O O . PRO A 1 322 ? 10.211 -13.836 13.594 1 98.38 322 PRO A O 1
ATOM 2485 N N . TRP A 1 323 ? 10.234 -15.062 11.734 1 98.56 323 TRP A N 1
ATOM 2486 C CA . TRP A 1 323 ? 9.812 -13.938 10.898 1 98.56 323 TRP A CA 1
ATOM 2487 C C . TRP A 1 323 ? 8.383 -13.516 11.227 1 98.56 323 TRP A C 1
ATOM 2489 O O . TRP A 1 323 ? 7.945 -12.43 10.844 1 98.56 323 TRP A O 1
ATOM 2499 N N . ARG A 1 324 ? 7.641 -14.375 11.945 1 98.12 324 ARG A N 1
ATOM 2500 C CA . ARG A 1 324 ? 6.266 -14.07 12.328 1 98.12 324 ARG A CA 1
ATOM 2501 C C . ARG A 1 324 ? 6.227 -13.031 13.445 1 98.12 324 ARG A C 1
ATOM 2503 O O . ARG A 1 324 ? 5.254 -12.281 13.562 1 98.12 324 ARG A O 1
ATOM 2510 N N . THR A 1 325 ? 7.332 -12.93 14.242 1 97.19 325 THR A N 1
ATOM 2511 C CA . THR A 1 325 ? 7.246 -12.148 15.469 1 97.19 325 THR A CA 1
ATOM 2512 C C . THR A 1 325 ? 8.367 -11.109 15.531 1 97.19 325 THR A C 1
ATOM 2514 O O . THR A 1 325 ? 8.391 -10.273 16.438 1 97.19 325 THR A O 1
ATOM 2517 N N . MET A 1 326 ? 9.32 -11.188 14.602 1 98.25 326 MET A N 1
ATOM 2518 C CA . MET A 1 326 ? 10.375 -10.172 14.602 1 98.25 326 MET A CA 1
ATOM 2519 C C . MET A 1 326 ? 9.781 -8.773 14.461 1 98.25 326 MET A C 1
ATOM 2521 O O . MET A 1 326 ? 8.68 -8.609 13.938 1 98.25 326 MET A O 1
ATOM 2525 N N . PRO A 1 327 ? 10.484 -7.762 15.008 1 97.56 327 PRO A N 1
ATOM 2526 C CA . PRO A 1 327 ? 9.922 -6.41 14.992 1 97.56 327 PRO A CA 1
ATOM 2527 C C . PRO A 1 327 ? 9.844 -5.824 13.586 1 97.56 327 PRO A C 1
ATOM 2529 O O . PRO A 1 327 ? 10.672 -6.156 12.727 1 97.56 327 PRO A O 1
ATOM 2532 N N . HIS A 1 328 ? 8.859 -4.988 13.352 1 97.88 328 HIS A N 1
ATOM 2533 C CA . HIS A 1 328 ? 8.742 -4.145 12.172 1 97.88 328 HIS A CA 1
ATOM 2534 C C . HIS A 1 328 ? 8.656 -4.98 10.898 1 97.88 328 HIS A C 1
ATOM 2536 O O . HIS A 1 328 ? 9.203 -4.602 9.859 1 97.88 328 HIS A O 1
ATOM 2542 N N . GLN A 1 329 ? 8.039 -6.199 11.039 1 98.75 329 GLN A N 1
ATOM 2543 C CA . GLN A 1 329 ? 7.844 -7.047 9.867 1 98.75 329 GLN A CA 1
ATOM 2544 C C . GLN A 1 329 ? 6.453 -6.848 9.266 1 98.75 329 GLN A C 1
ATOM 2546 O O . GLN A 1 329 ? 5.531 -6.406 9.961 1 98.75 329 GLN A O 1
ATOM 2551 N N . GLY A 1 330 ? 6.289 -7.047 7.98 1 98.81 330 GLY A N 1
ATOM 2552 C CA . GLY A 1 330 ? 5.023 -7.035 7.266 1 98.81 330 GLY A CA 1
ATOM 2553 C C . GLY A 1 330 ? 4.805 -8.281 6.426 1 98.81 330 GLY A C 1
ATOM 2554 O O . GLY A 1 330 ? 4.465 -8.18 5.246 1 98.81 330 GLY A O 1
ATOM 2555 N N . MET A 1 331 ? 4.938 -9.453 6.957 1 98.81 331 MET A N 1
ATOM 2556 C CA . MET A 1 331 ? 4.93 -10.719 6.234 1 98.81 331 MET A CA 1
ATOM 2557 C C . MET A 1 331 ? 3.51 -11.133 5.875 1 98.81 331 MET A C 1
ATOM 2559 O O . MET A 1 331 ? 2.564 -10.82 6.598 1 98.81 331 MET A O 1
ATOM 2563 N N . THR A 1 332 ? 3.324 -11.828 4.789 1 98.69 332 THR A N 1
ATOM 2564 C CA . THR A 1 332 ? 2.107 -12.539 4.41 1 98.69 332 THR A CA 1
ATOM 2565 C C . THR A 1 332 ? 2.42 -13.992 4.047 1 98.69 332 THR A C 1
ATOM 2567 O O . THR A 1 332 ? 3.568 -14.328 3.756 1 98.69 332 THR A O 1
ATOM 2570 N N . PRO A 1 333 ? 1.439 -14.969 4.113 1 97.38 333 PRO A N 1
ATOM 2571 C CA . PRO A 1 333 ? 1.662 -16.344 3.684 1 97.38 333 PRO A CA 1
ATOM 2572 C C . PRO A 1 333 ? 1.63 -16.516 2.166 1 97.38 333 PRO A C 1
ATOM 2574 O O . PRO A 1 333 ? 0.593 -16.859 1.601 1 97.38 333 PRO A O 1
ATOM 2577 N N . HIS A 1 334 ? 2.658 -16.453 1.486 1 97.31 334 HIS A N 1
ATOM 2578 C CA . HIS A 1 334 ? 2.906 -16.625 0.06 1 97.31 334 HIS A CA 1
ATOM 2579 C C . HIS A 1 334 ? 1.614 -16.5 -0.743 1 97.31 334 HIS A C 1
ATOM 2581 O O . HIS A 1 334 ? 1.269 -17.406 -1.51 1 97.31 334 HIS A O 1
ATOM 2587 N N . MET A 1 335 ? 0.979 -15.406 -0.735 1 98.19 335 MET A N 1
ATOM 2588 C CA . MET A 1 335 ? -0.33 -15.164 -1.336 1 98.19 335 MET A CA 1
ATOM 2589 C C . MET A 1 335 ? -0.218 -14.211 -2.521 1 98.19 335 MET A C 1
ATOM 2591 O O . MET A 1 335 ? -1.183 -14.023 -3.266 1 98.19 335 MET A O 1
ATOM 2595 N N . SER A 1 336 ? 0.904 -13.539 -2.699 1 98.25 336 SER A N 1
ATOM 2596 C CA . SER A 1 336 ? 1.01 -12.391 -3.59 1 98.25 336 SER A CA 1
ATOM 2597 C C . SER A 1 336 ? 0.614 -12.758 -5.016 1 98.25 336 SER A C 1
ATOM 2599 O O . SER A 1 336 ? 0.042 -11.938 -5.738 1 98.25 336 SER A O 1
ATOM 2601 N N . GLY A 1 337 ? 0.899 -14 -5.395 1 98.06 337 GLY A N 1
ATOM 2602 C CA . GLY A 1 337 ? 0.671 -14.391 -6.777 1 98.06 337 GLY A CA 1
ATOM 2603 C C . GLY A 1 337 ? -0.648 -15.117 -6.98 1 98.06 337 GLY A C 1
ATOM 2604 O O . GLY A 1 337 ? -0.957 -15.555 -8.094 1 98.06 337 GLY A O 1
ATOM 2605 N N . THR A 1 338 ? -1.479 -15.273 -5.934 1 98.44 338 THR A N 1
ATOM 2606 C CA . THR A 1 338 ? -2.68 -16.094 -6.086 1 98.44 338 THR A CA 1
ATOM 2607 C C . THR A 1 338 ? -3.926 -15.289 -5.715 1 98.44 338 THR A C 1
ATOM 2609 O O . THR A 1 338 ? -4.863 -15.82 -5.121 1 98.44 338 THR A O 1
ATOM 2612 N N . SER A 1 339 ? -3.898 -13.945 -6.008 1 98.44 339 SER A N 1
ATOM 2613 C CA . SER A 1 339 ? -5.148 -13.195 -5.949 1 98.44 339 SER A CA 1
ATOM 2614 C C . SER A 1 339 ? -6.219 -13.836 -6.828 1 98.44 339 SER A C 1
ATOM 2616 O O . SER A 1 339 ? -5.906 -14.633 -7.719 1 98.44 339 SER A O 1
ATOM 2618 N N . LEU A 1 340 ? -7.461 -13.508 -6.594 1 98.38 340 LEU A N 1
ATOM 2619 C CA . LEU A 1 340 ? -8.523 -14.078 -7.414 1 98.38 340 LEU A CA 1
ATOM 2620 C C . LEU A 1 340 ? -8.336 -13.711 -8.883 1 98.38 340 LEU A C 1
ATOM 2622 O O . LEU A 1 340 ? -8.625 -14.516 -9.766 1 98.38 340 LEU A O 1
ATOM 2626 N N . SER A 1 341 ? -7.805 -12.516 -9.18 1 98.62 341 SER A N 1
ATOM 2627 C CA . SER A 1 341 ? -7.457 -12.125 -10.547 1 98.62 341 SER A CA 1
ATOM 2628 C C . SER A 1 341 ? -6.348 -13 -11.109 1 98.62 341 SER A C 1
ATOM 2630 O O . SER A 1 341 ? -6.449 -13.484 -12.242 1 98.62 341 SER A O 1
ATOM 2632 N N . GLY A 1 342 ? -5.281 -13.195 -10.305 1 98.38 342 GLY A N 1
ATOM 2633 C CA . GLY A 1 342 ? -4.18 -14.055 -10.719 1 98.38 342 GLY A CA 1
ATOM 2634 C C . GLY A 1 342 ? -4.594 -15.492 -10.938 1 98.38 342 GLY A C 1
ATOM 2635 O O . GLY A 1 342 ? -4.113 -16.156 -11.867 1 98.38 342 GLY A O 1
ATOM 2636 N N . GLN A 1 343 ? -5.473 -16 -10.133 1 98.31 343 GLN A N 1
ATOM 2637 C CA . GLN A 1 343 ? -5.953 -17.375 -10.258 1 98.31 343 GLN A CA 1
ATOM 2638 C C . GLN A 1 343 ? -6.691 -17.578 -11.578 1 98.31 343 GLN A C 1
ATOM 2640 O O . GLN A 1 343 ? -6.555 -18.625 -12.219 1 98.31 343 GLN A O 1
ATOM 2645 N N . ALA A 1 344 ? -7.516 -16.562 -11.93 1 98.31 344 ALA A N 1
ATOM 2646 C CA . ALA A 1 344 ? -8.234 -16.672 -13.203 1 98.31 344 ALA A CA 1
ATOM 2647 C C . ALA A 1 344 ? -7.262 -16.875 -14.367 1 98.31 344 ALA A C 1
ATOM 2649 O O . ALA A 1 344 ? -7.5 -17.703 -15.242 1 98.31 344 ALA A O 1
ATOM 2650 N N . ARG A 1 345 ? -6.184 -16.203 -14.328 1 98.5 345 ARG A N 1
ATOM 2651 C CA . ARG A 1 345 ? -5.215 -16.266 -15.414 1 98.5 345 ARG A CA 1
ATOM 2652 C C . ARG A 1 345 ? -4.438 -17.578 -15.375 1 98.5 345 ARG A C 1
ATOM 2654 O O . ARG A 1 345 ? -4.34 -18.281 -16.391 1 98.5 345 ARG A O 1
ATOM 2661 N N . TYR A 1 346 ? -3.879 -17.969 -14.18 1 98.56 346 TYR A N 1
ATOM 2662 C CA . TYR A 1 346 ? -3.031 -19.156 -14.203 1 98.56 346 TYR A CA 1
ATOM 2663 C C . TYR A 1 346 ? -3.867 -20.422 -14.328 1 98.56 346 TYR A C 1
ATOM 2665 O O . TYR A 1 346 ? -3.391 -21.453 -14.836 1 98.56 346 TYR A O 1
ATOM 2673 N N . ALA A 1 347 ? -5.18 -20.359 -13.898 1 98.75 347 ALA A N 1
ATOM 2674 C CA . ALA A 1 347 ? -6.059 -21.5 -14.148 1 98.75 347 ALA A CA 1
ATOM 2675 C C . ALA A 1 347 ? -6.352 -21.656 -15.641 1 98.75 347 ALA A C 1
ATOM 2677 O O . ALA A 1 347 ? -6.305 -22.75 -16.188 1 98.75 347 ALA A O 1
ATOM 2678 N N . ALA A 1 348 ? -6.652 -20.547 -16.312 1 98.62 348 ALA A N 1
ATOM 2679 C CA . ALA A 1 348 ? -6.867 -20.562 -17.75 1 98.62 348 ALA A CA 1
ATOM 2680 C C . ALA A 1 348 ? -5.617 -21.047 -18.484 1 98.62 348 ALA A C 1
ATOM 2682 O O . ALA A 1 348 ? -5.711 -21.812 -19.438 1 98.62 348 ALA A O 1
ATOM 2683 N N . GLY A 1 349 ? -4.48 -20.547 -18.031 1 98.62 349 GLY A N 1
ATOM 2684 C CA . GLY A 1 349 ? -3.229 -20.984 -18.625 1 98.62 349 GLY A CA 1
ATOM 2685 C C . GLY A 1 349 ? -2.951 -22.469 -18.422 1 98.62 349 GLY A C 1
ATOM 2686 O O . GLY A 1 349 ? -2.428 -23.125 -19.312 1 98.62 349 GLY A O 1
ATOM 2687 N N . THR A 1 350 ? -3.271 -22.938 -17.25 1 98.81 350 THR A N 1
ATOM 2688 C CA . THR A 1 350 ? -3.131 -24.359 -16.969 1 98.81 350 THR A CA 1
ATOM 2689 C C . THR A 1 350 ? -3.979 -25.203 -17.922 1 98.81 350 THR A C 1
ATOM 2691 O O . THR A 1 350 ? -3.498 -26.172 -18.5 1 98.81 350 THR A O 1
ATOM 2694 N N . LEU A 1 351 ? -5.207 -24.797 -18.125 1 98.81 351 LEU A N 1
ATOM 2695 C CA . LEU A 1 351 ? -6.09 -25.469 -19.062 1 98.81 351 LEU A CA 1
ATOM 2696 C C . LEU A 1 351 ? -5.516 -25.422 -20.484 1 98.81 351 LEU A C 1
ATOM 2698 O O . LEU A 1 351 ? -5.504 -26.438 -21.188 1 98.81 351 LEU A O 1
ATOM 2702 N N . GLU A 1 352 ? -5.035 -24.281 -20.844 1 98.69 352 GLU A N 1
ATOM 2703 C CA . GLU A 1 352 ? -4.449 -24.125 -22.172 1 98.69 352 GLU A CA 1
ATOM 2704 C C . GLU A 1 352 ? -3.293 -25.094 -22.391 1 98.69 352 GLU A C 1
ATOM 2706 O O . GLU A 1 352 ? -3.217 -25.766 -23.422 1 98.69 352 GLU A O 1
ATOM 2711 N N . ILE A 1 353 ? -2.398 -25.219 -21.453 1 98.62 353 ILE A N 1
ATOM 2712 C CA . ILE A 1 353 ? -1.237 -26.094 -21.547 1 98.62 353 ILE A CA 1
ATOM 2713 C C . ILE A 1 353 ? -1.694 -27.547 -21.625 1 98.62 353 ILE A C 1
ATOM 2715 O O . ILE A 1 353 ? -1.161 -28.328 -22.422 1 98.62 353 ILE A O 1
ATOM 2719 N N . LEU A 1 354 ? -2.723 -27.922 -20.844 1 98.62 354 LEU A N 1
ATOM 2720 C CA . LEU A 1 354 ? -3.252 -29.281 -20.875 1 98.62 354 LEU A CA 1
ATOM 2721 C C . LEU A 1 354 ? -3.863 -29.609 -22.234 1 98.62 354 LEU A C 1
ATOM 2723 O O . LEU A 1 354 ? -3.643 -30.688 -22.781 1 98.62 354 LEU A O 1
ATOM 2727 N N . GLU A 1 355 ? -4.609 -28.625 -22.766 1 98.44 355 GLU A N 1
ATOM 2728 C CA . GLU A 1 355 ? -5.188 -28.812 -24.094 1 98.44 355 GLU A CA 1
ATOM 2729 C C . GLU A 1 355 ? -4.102 -29.062 -25.125 1 98.44 355 GLU A C 1
ATOM 2731 O O . GLU A 1 355 ? -4.195 -30.016 -25.922 1 98.44 355 GLU A O 1
ATOM 2736 N N . ASP A 1 356 ? -3.111 -28.234 -25.094 1 98.12 356 ASP A N 1
ATOM 2737 C CA . ASP A 1 356 ? -2.012 -28.391 -26.047 1 98.12 356 ASP A CA 1
ATOM 2738 C C . ASP A 1 356 ? -1.308 -29.734 -25.859 1 98.12 356 ASP A C 1
ATOM 2740 O O . ASP A 1 356 ? -1.015 -30.422 -26.844 1 98.12 356 ASP A O 1
ATOM 2744 N N . PHE A 1 357 ? -1.068 -30.125 -24.672 1 98.06 357 PHE A N 1
ATOM 2745 C CA . PHE A 1 357 ? -0.373 -31.359 -24.344 1 98.06 357 PHE A CA 1
ATOM 2746 C C . PHE A 1 357 ? -1.158 -32.562 -24.844 1 98.06 357 PHE A C 1
ATOM 2748 O O . PHE A 1 357 ? -0.609 -33.438 -25.531 1 98.06 357 PHE A O 1
ATOM 2755 N N . PHE A 1 358 ? -2.455 -32.625 -24.562 1 97.69 358 PHE A N 1
ATOM 2756 C CA . PHE A 1 358 ? -3.27 -33.781 -24.891 1 97.69 358 PHE A CA 1
ATOM 2757 C C . PHE A 1 358 ? -3.576 -33.844 -26.375 1 97.69 358 PHE A C 1
ATOM 2759 O O . PHE A 1 358 ? -3.713 -34.938 -26.953 1 97.69 358 PHE A O 1
ATOM 2766 N N . GLU A 1 359 ? -3.623 -32.688 -26.938 1 96.31 359 GLU A N 1
ATOM 2767 C CA . GLU A 1 359 ? -3.938 -32.625 -28.359 1 96.31 359 GLU A CA 1
ATOM 2768 C C . GLU A 1 359 ? -2.668 -32.625 -29.219 1 96.31 359 GLU A C 1
ATOM 2770 O O . GLU A 1 359 ? -2.734 -32.5 -30.438 1 96.31 359 GLU A O 1
ATOM 2775 N N . LYS A 1 360 ? -1.558 -32.656 -28.562 1 96.56 360 LYS A N 1
ATOM 2776 C CA . LYS A 1 360 ? -0.253 -32.719 -29.219 1 96.56 360 LYS A CA 1
ATOM 2777 C C . LYS A 1 360 ? -0.016 -31.453 -30.062 1 96.56 360 LYS A C 1
ATOM 2779 O O . LYS A 1 360 ? 0.473 -31.547 -31.188 1 96.56 360 LYS A O 1
ATOM 2784 N N . ARG A 1 361 ? -0.551 -30.438 -29.594 1 96.88 361 ARG A N 1
ATOM 2785 C CA . ARG A 1 361 ? -0.22 -29.125 -30.125 1 96.88 361 ARG A CA 1
ATOM 2786 C C . ARG A 1 361 ? 0.972 -28.516 -29.391 1 96.88 361 ARG A C 1
ATOM 2788 O O . ARG A 1 361 ? 1.247 -28.859 -28.25 1 96.88 361 ARG A O 1
ATOM 2795 N N . PRO A 1 362 ? 1.648 -27.625 -30.109 1 96.12 362 PRO A N 1
ATOM 2796 C CA . PRO A 1 362 ? 2.785 -27 -29.422 1 96.12 362 PRO A CA 1
ATOM 2797 C C . PRO A 1 362 ? 2.359 -26.125 -28.25 1 96.12 362 PRO A C 1
ATOM 2799 O O . PRO A 1 362 ? 1.46 -25.297 -28.391 1 96.12 362 PRO A O 1
ATOM 2802 N N . ILE A 1 363 ? 2.955 -26.359 -27.109 1 97.19 363 ILE A N 1
ATOM 2803 C CA . ILE A 1 363 ? 2.818 -25.453 -25.969 1 97.19 363 ILE A CA 1
ATOM 2804 C C . ILE A 1 363 ? 3.574 -24.156 -26.25 1 97.19 363 ILE A C 1
ATOM 2806 O O . ILE A 1 363 ? 4.688 -24.188 -26.781 1 97.19 363 ILE A O 1
ATOM 2810 N N . ARG A 1 364 ? 2.963 -22.969 -25.906 1 95.25 364 ARG A N 1
ATOM 2811 C CA . ARG A 1 364 ? 3.652 -21.688 -26.062 1 95.25 364 ARG A CA 1
ATOM 2812 C C . ARG A 1 364 ? 5.074 -21.766 -25.516 1 95.25 364 ARG A C 1
ATOM 2814 O O . ARG A 1 364 ? 5.289 -22.234 -24.391 1 95.25 364 ARG A O 1
ATOM 2821 N N . PRO A 1 365 ? 6.031 -21.359 -26.328 1 95.31 365 PRO A N 1
ATOM 2822 C CA . PRO A 1 365 ? 7.398 -21.359 -25.797 1 95.31 365 PRO A CA 1
ATOM 2823 C C . PRO A 1 365 ? 7.527 -20.594 -24.484 1 95.31 365 PRO A C 1
ATOM 2825 O O . PRO A 1 365 ? 8.359 -20.938 -23.641 1 95.31 365 PRO A O 1
ATOM 2828 N N . GLU A 1 366 ? 6.668 -19.609 -24.266 1 95.06 366 GLU A N 1
ATOM 2829 C CA . GLU A 1 366 ? 6.707 -18.797 -23.047 1 95.06 366 GLU A CA 1
ATOM 2830 C C . GLU A 1 366 ? 6.41 -19.625 -21.812 1 95.06 366 GLU A C 1
ATOM 2832 O O . GLU A 1 366 ? 6.863 -19.312 -20.719 1 95.06 366 GLU A O 1
ATOM 2837 N N . TYR A 1 367 ? 5.688 -20.719 -22 1 97.38 367 TYR A N 1
ATOM 2838 C CA . TYR A 1 367 ? 5.273 -21.547 -20.875 1 97.38 367 TYR A CA 1
ATOM 2839 C C . TYR A 1 367 ? 6.297 -22.641 -20.594 1 97.38 367 TYR A C 1
ATOM 2841 O O . TYR A 1 367 ? 6.266 -23.266 -19.547 1 97.38 367 TYR A O 1
ATOM 2849 N N . LEU A 1 368 ? 7.184 -22.906 -21.547 1 97.25 368 LEU A N 1
ATOM 2850 C CA . LEU A 1 368 ? 8.07 -24.062 -21.453 1 97.25 368 LEU A CA 1
ATOM 2851 C C . LEU A 1 368 ? 9.297 -23.75 -20.609 1 97.25 368 LEU A C 1
ATOM 2853 O O . LEU A 1 368 ? 9.922 -22.703 -20.781 1 97.25 368 LEU A O 1
ATOM 2857 N N . ILE A 1 369 ? 9.609 -24.672 -19.719 1 95.31 369 ILE A N 1
ATOM 2858 C CA . ILE A 1 369 ? 10.82 -24.594 -18.891 1 95.31 369 ILE A CA 1
ATOM 2859 C C . ILE A 1 369 ? 11.789 -25.703 -19.312 1 95.31 369 ILE A C 1
ATOM 2861 O O . ILE A 1 369 ? 12.969 -25.438 -19.547 1 95.31 369 ILE A O 1
ATOM 2865 N N . VAL A 1 370 ? 11.25 -26.906 -19.406 1 95 370 VAL A N 1
ATOM 2866 C CA . VAL A 1 370 ? 11.977 -28.078 -19.906 1 95 370 VAL A CA 1
ATOM 2867 C C . VAL A 1 370 ? 11.141 -28.766 -20.984 1 95 370 VAL A C 1
ATOM 2869 O O . VAL A 1 370 ? 9.93 -28.938 -20.828 1 95 370 VAL A O 1
ATOM 2872 N N . ASP A 1 371 ? 11.781 -29.078 -22.078 1 93.88 371 ASP A N 1
ATOM 2873 C CA . ASP A 1 371 ? 11.18 -29.844 -23.156 1 93.88 371 ASP A CA 1
ATOM 2874 C C . ASP A 1 371 ? 12.227 -30.688 -23.891 1 93.88 371 ASP A C 1
ATOM 2876 O O . ASP A 1 371 ? 13.352 -30.219 -24.109 1 93.88 371 ASP A O 1
ATOM 2880 N N . ALA A 1 372 ? 11.891 -31.969 -24.141 1 91 372 ALA A N 1
ATOM 2881 C CA . ALA A 1 372 ? 12.75 -32.844 -24.922 1 91 372 ALA A CA 1
ATOM 2882 C C . ALA A 1 372 ? 14.125 -33 -24.266 1 91 372 ALA A C 1
ATOM 2884 O O . ALA A 1 372 ? 15.148 -32.938 -24.953 1 91 372 ALA A O 1
ATOM 2885 N N . GLY A 1 373 ? 14.117 -32.938 -22.938 1 90.25 373 GLY A N 1
ATOM 2886 C CA . GLY A 1 373 ? 15.305 -33.281 -22.188 1 90.25 373 GLY A CA 1
ATOM 2887 C C . GLY A 1 373 ? 16.219 -32.094 -21.938 1 90.25 373 GLY A C 1
ATOM 2888 O O . GLY A 1 373 ? 17.312 -32.281 -21.375 1 90.25 373 GLY A O 1
ATOM 2889 N N . SER A 1 374 ? 15.75 -30.922 -22.344 1 89.44 374 SER A N 1
ATOM 2890 C CA . SER A 1 374 ? 16.562 -29.719 -22.156 1 89.44 374 SER A CA 1
ATOM 2891 C C . SER A 1 374 ? 15.695 -28.547 -21.734 1 89.44 374 SER A C 1
ATOM 2893 O O . SER A 1 374 ? 14.477 -28.562 -21.875 1 89.44 374 SER A O 1
ATOM 2895 N N . LEU A 1 375 ? 16.422 -27.578 -21.156 1 88 375 LEU A N 1
ATOM 2896 C CA . LEU A 1 375 ? 15.711 -26.328 -20.922 1 88 375 LEU A CA 1
ATOM 2897 C C . LEU A 1 375 ? 15.141 -25.781 -22.219 1 88 375 LEU A C 1
ATOM 2899 O O . LEU A 1 375 ? 15.766 -25.875 -23.281 1 88 375 LEU A O 1
ATOM 2903 N N . ALA A 1 376 ? 13.984 -25.172 -22.172 1 85.81 376 ALA A N 1
ATOM 2904 C CA . ALA A 1 376 ? 13.266 -24.703 -23.344 1 85.81 376 ALA A CA 1
ATOM 2905 C C . ALA A 1 376 ? 12.492 -23.422 -23.062 1 85.81 376 ALA A C 1
ATOM 2907 O O . ALA A 1 376 ? 12.188 -23.125 -21.891 1 85.81 376 ALA A O 1
ATOM 2908 N N . GLY A 1 377 ? 12.258 -22.594 -24.141 1 87.69 377 GLY A N 1
ATOM 2909 C CA . GLY A 1 377 ? 11.453 -21.391 -23.969 1 87.69 377 GLY A CA 1
ATOM 2910 C C . GLY A 1 377 ? 11.969 -20.469 -22.875 1 87.69 377 GLY A C 1
ATOM 2911 O O . GLY A 1 377 ? 13.148 -20.109 -22.859 1 87.69 377 GLY A O 1
ATOM 2912 N N . THR A 1 378 ? 11.094 -20.156 -21.938 1 85.44 378 THR A N 1
ATOM 2913 C CA . THR A 1 378 ? 11.43 -19.297 -20.797 1 85.44 378 THR A CA 1
ATOM 2914 C C . THR A 1 378 ? 12.5 -19.953 -19.922 1 85.44 378 THR A C 1
ATOM 2916 O O . THR A 1 378 ? 13.352 -19.266 -19.359 1 85.44 378 THR A O 1
ATOM 2919 N N . GLY A 1 379 ? 12.453 -21.25 -19.844 1 82.94 379 GLY A N 1
ATOM 2920 C CA . GLY A 1 379 ? 13.453 -21.969 -19.062 1 82.94 379 GLY A CA 1
ATOM 2921 C C . GLY A 1 379 ? 14.867 -21.766 -19.578 1 82.94 379 GLY A C 1
ATOM 2922 O O . GLY A 1 379 ? 15.797 -21.609 -18.781 1 82.94 379 GLY A O 1
ATOM 2923 N N . ALA A 1 380 ? 15.008 -21.719 -20.859 1 78.88 380 ALA A N 1
ATOM 2924 C CA . ALA A 1 380 ? 16.312 -21.531 -21.469 1 78.88 380 ALA A CA 1
ATOM 2925 C C . ALA A 1 380 ? 16.859 -20.125 -21.172 1 78.88 380 ALA A C 1
ATOM 2927 O O . ALA A 1 380 ? 18.062 -19.938 -21.062 1 78.88 380 ALA A O 1
ATOM 2928 N N . ALA A 1 381 ? 15.93 -19.25 -20.875 1 74.06 381 ALA A N 1
ATOM 2929 C CA . ALA A 1 381 ? 16.312 -17.859 -20.688 1 74.06 381 ALA A CA 1
ATOM 2930 C C . ALA A 1 381 ? 16.5 -17.531 -19.203 1 74.06 381 ALA A C 1
ATOM 2932 O O . ALA A 1 381 ? 17.312 -16.672 -18.844 1 74.06 381 ALA A O 1
ATOM 2933 N N . SER A 1 382 ? 15.859 -18.312 -18.375 1 75.44 382 SER A N 1
ATOM 2934 C CA . SER A 1 382 ? 15.719 -17.812 -17.016 1 75.44 382 SER A CA 1
ATOM 2935 C C . SER A 1 382 ? 16.266 -18.812 -16 1 75.44 382 SER A C 1
ATOM 2937 O O . SER A 1 382 ? 16.484 -18.469 -14.836 1 75.44 382 SER A O 1
ATOM 2939 N N . TYR A 1 383 ? 16.453 -20.078 -16.5 1 72.12 383 TYR A N 1
ATOM 2940 C CA . TYR A 1 383 ? 16.875 -21.141 -15.586 1 72.12 383 TYR A CA 1
ATOM 2941 C C . TYR A 1 383 ? 18.219 -21.719 -16 1 72.12 383 TYR A C 1
ATOM 2943 O O . TYR A 1 383 ? 18.719 -21.422 -17.078 1 72.12 383 TYR A O 1
ATOM 2951 N N . LYS A 1 384 ? 19.125 -22.453 -15.141 1 69.5 384 LYS A N 1
ATOM 2952 C CA . LYS A 1 384 ? 20.375 -23.172 -15.406 1 69.5 384 LYS A CA 1
ATOM 2953 C C . LYS A 1 384 ? 20.312 -24.578 -14.82 1 69.5 384 LYS A C 1
ATOM 2955 O O . LYS A 1 384 ? 19.875 -24.781 -13.688 1 69.5 384 LYS A O 1
ATOM 2960 N N . LEU A 1 385 ? 20.391 -25.531 -15.617 1 65.12 385 LEU A N 1
ATOM 2961 C CA . LEU A 1 385 ? 20.453 -26.906 -15.125 1 65.12 385 LEU A CA 1
ATOM 2962 C C . LEU A 1 385 ? 21.781 -27.156 -14.406 1 65.12 385 LEU A C 1
ATOM 2964 O O . LEU A 1 385 ? 22.844 -26.719 -14.867 1 65.12 385 LEU A O 1
ATOM 2968 N N . ALA A 1 386 ? 22.031 -27.484 -13.32 1 54.09 386 ALA A N 1
ATOM 2969 C CA . ALA A 1 386 ? 23.281 -27.781 -12.633 1 54.09 386 ALA A CA 1
ATOM 2970 C C . ALA A 1 386 ? 23.984 -28.984 -13.242 1 54.09 386 ALA A C 1
ATOM 2972 O O . ALA A 1 386 ? 23.328 -29.969 -13.594 1 54.09 386 ALA A O 1
ATOM 2973 N N . MET B 1 1 ? 6.543 41.75 22.984 1 93.94 1 MET B N 1
ATOM 2974 C CA . MET B 1 1 ? 6.406 40.375 23.438 1 93.94 1 MET B CA 1
ATOM 2975 C C . MET B 1 1 ? 5.035 39.812 23.062 1 93.94 1 MET B C 1
ATOM 2977 O O . MET B 1 1 ? 4.008 40.406 23.391 1 93.94 1 MET B O 1
ATOM 2981 N N . ALA B 1 2 ? 5.109 38.812 22.219 1 97.69 2 ALA B N 1
ATOM 2982 C CA . ALA B 1 2 ? 3.869 38.125 21.875 1 97.69 2 ALA B CA 1
ATOM 2983 C C . ALA B 1 2 ? 3.785 36.75 22.562 1 97.69 2 ALA B C 1
ATOM 2985 O O . ALA B 1 2 ? 4.812 36.125 22.844 1 97.69 2 ALA B O 1
ATOM 2986 N N . MET B 1 3 ? 2.584 36.375 22.875 1 98.56 3 MET B N 1
ATOM 2987 C CA . MET B 1 3 ? 2.344 35.031 23.406 1 98.56 3 MET B CA 1
ATOM 2988 C C . MET B 1 3 ? 1.842 34.094 22.312 1 98.56 3 MET B C 1
ATOM 2990 O O . MET B 1 3 ? 0.811 34.375 21.688 1 98.56 3 MET B O 1
ATOM 2994 N N . ILE B 1 4 ? 2.617 33.062 22.047 1 98.81 4 ILE B N 1
ATOM 2995 C CA . ILE B 1 4 ? 2.242 32.031 21.094 1 98.81 4 ILE B CA 1
ATOM 2996 C C . ILE B 1 4 ? 1.706 30.828 21.828 1 98.81 4 ILE B C 1
ATOM 2998 O O . ILE B 1 4 ? 2.42 30.203 22.625 1 98.81 4 ILE B O 1
ATOM 3002 N N . LEU B 1 5 ? 0.455 30.5 21.609 1 98.81 5 LEU B N 1
ATOM 3003 C CA . LEU B 1 5 ? -0.189 29.312 22.156 1 98.81 5 LEU B CA 1
ATOM 3004 C C . LEU B 1 5 ? -0.236 28.188 21.109 1 98.81 5 LEU B C 1
ATOM 3006 O O . LEU B 1 5 ? -0.942 28.312 20.109 1 98.81 5 LEU B O 1
ATOM 3010 N N . CYS B 1 6 ? 0.547 27.156 21.359 1 98.75 6 CYS B N 1
ATOM 3011 C CA . CYS B 1 6 ? 0.713 26.047 20.406 1 98.75 6 CYS B CA 1
ATOM 3012 C C . CYS B 1 6 ? 0.07 24.781 20.938 1 98.75 6 CYS B C 1
ATOM 3014 O O . CYS B 1 6 ? 0.428 24.297 22.016 1 98.75 6 CYS B O 1
ATOM 3016 N N . VAL B 1 7 ? -0.917 24.297 20.188 1 98.44 7 VAL B N 1
ATOM 3017 C CA . VAL B 1 7 ? -1.635 23.078 20.578 1 98.44 7 VAL B CA 1
ATOM 3018 C C . VAL B 1 7 ? -1.183 21.906 19.719 1 98.44 7 VAL B C 1
ATOM 3020 O O . VAL B 1 7 ? -1.453 21.875 18.516 1 98.44 7 VAL B O 1
ATOM 3023 N N . LEU B 1 8 ? -0.508 20.953 20.297 1 98.12 8 LEU B N 1
ATOM 3024 C CA . LEU B 1 8 ? 0.054 19.797 19.609 1 98.12 8 LEU B CA 1
ATOM 3025 C C . LEU B 1 8 ? -0.435 18.5 20.25 1 98.12 8 LEU B C 1
ATOM 3027 O O . LEU B 1 8 ? -0.987 18.516 21.344 1 98.12 8 LEU B O 1
ATOM 3031 N N . TYR B 1 9 ? -0.369 17.375 19.484 1 97.31 9 TYR B N 1
ATOM 3032 C CA . TYR B 1 9 ? -0.758 16.094 20.078 1 97.31 9 TYR B CA 1
ATOM 3033 C C . TYR B 1 9 ? 0.256 15.656 21.125 1 97.31 9 TYR B C 1
ATOM 3035 O O . TYR B 1 9 ? 1.404 16.109 21.125 1 97.31 9 TYR B O 1
ATOM 3043 N N . PRO B 1 10 ? -0.151 14.773 22.078 1 96.5 10 PRO B N 1
ATOM 3044 C CA . PRO B 1 10 ? 0.727 14.328 23.172 1 96.5 10 PRO B CA 1
ATOM 3045 C C . PRO B 1 10 ? 1.961 13.586 22.656 1 96.5 10 PRO B C 1
ATOM 3047 O O . PRO B 1 10 ? 1.98 13.117 21.516 1 96.5 10 PRO B O 1
ATOM 3050 N N . ASP B 1 11 ? 2.951 13.492 23.516 1 96.81 11 ASP B N 1
ATOM 3051 C CA . ASP B 1 11 ? 4.156 12.711 23.266 1 96.81 11 ASP B CA 1
ATOM 3052 C C . ASP B 1 11 ? 3.834 11.219 23.141 1 96.81 11 ASP B C 1
ATOM 3054 O O . ASP B 1 11 ? 2.75 10.781 23.547 1 96.81 11 ASP B O 1
ATOM 3058 N N . PRO B 1 12 ? 4.805 10.484 22.578 1 95.19 12 PRO B N 1
ATOM 3059 C CA . PRO B 1 12 ? 4.609 9.031 22.578 1 95.19 12 PRO B CA 1
ATOM 3060 C C . PRO B 1 12 ? 4.43 8.469 24 1 95.19 12 PRO B C 1
ATOM 3062 O O . PRO B 1 12 ? 4.973 9.016 24.953 1 95.19 12 PRO B O 1
ATOM 3065 N N . THR B 1 13 ? 3.699 7.355 24.047 1 92.94 13 THR B N 1
ATOM 3066 C CA . THR B 1 13 ? 3.424 6.719 25.344 1 92.94 13 THR B CA 1
ATOM 3067 C C . THR B 1 13 ? 4.719 6.266 26 1 92.94 13 THR B C 1
ATOM 3069 O O . THR B 1 13 ? 4.789 6.16 27.234 1 92.94 13 THR B O 1
ATOM 3072 N N . THR B 1 14 ? 5.762 6.055 25.156 1 89.19 14 THR B N 1
ATOM 3073 C CA . THR B 1 14 ? 7.027 5.555 25.688 1 89.19 14 THR B CA 1
ATOM 3074 C C . THR B 1 14 ? 7.973 6.711 26 1 89.19 14 THR B C 1
ATOM 3076 O O . THR B 1 14 ? 9.109 6.492 26.422 1 89.19 14 THR B O 1
ATOM 3079 N N . GLY B 1 15 ? 7.535 7.961 25.75 1 89.12 15 GLY B N 1
ATOM 3080 C CA . GLY B 1 15 ? 8.359 9.117 26.062 1 89.12 15 GLY B CA 1
ATOM 3081 C C . GLY B 1 15 ? 9.016 9.727 24.828 1 89.12 15 GLY B C 1
ATOM 3082 O O . GLY B 1 15 ? 9.117 9.07 23.797 1 89.12 15 GLY B O 1
ATOM 3083 N N . TYR B 1 16 ? 9.5 11.016 24.969 1 87.19 16 TYR B N 1
ATOM 3084 C CA . TYR B 1 16 ? 10.266 11.773 23.984 1 87.19 16 TYR B CA 1
ATOM 3085 C C . TYR B 1 16 ? 11.758 11.711 24.281 1 87.19 16 TYR B C 1
ATOM 3087 O O . TYR B 1 16 ? 12.164 11.766 25.453 1 87.19 16 TYR B O 1
ATOM 3095 N N . PRO B 1 17 ? 13.18 11.578 23.328 1 67.25 17 PRO B N 1
ATOM 3096 C CA . PRO B 1 17 ? 13.031 11.367 21.891 1 67.25 17 PRO B CA 1
ATOM 3097 C C . PRO B 1 17 ? 12.992 9.883 21.516 1 67.25 17 PRO B C 1
ATOM 3099 O O . PRO B 1 17 ? 13.758 9.086 22.062 1 67.25 17 PRO B O 1
ATOM 3102 N N . PRO B 1 18 ? 12.141 9.391 20.594 1 67.56 18 PRO B N 1
ATOM 3103 C CA . PRO B 1 18 ? 12.195 7.992 20.156 1 67.56 18 PRO B CA 1
ATOM 3104 C C . PRO B 1 18 ? 13.438 7.676 19.328 1 67.56 18 PRO B C 1
ATOM 3106 O O . PRO B 1 18 ? 14.117 8.594 18.859 1 67.56 18 PRO B O 1
ATOM 3109 N N . LYS B 1 19 ? 14.055 6.578 19.516 1 83.88 19 LYS B N 1
ATOM 3110 C CA . LYS B 1 19 ? 14.977 6.043 18.516 1 83.88 19 LYS B CA 1
ATOM 3111 C C . LYS B 1 19 ? 14.32 5.945 17.141 1 83.88 19 LYS B C 1
ATOM 3113 O O . LYS B 1 19 ? 13.273 5.305 17 1 83.88 19 LYS B O 1
ATOM 3118 N N . TYR B 1 20 ? 14.906 6.754 16.219 1 93.88 20 TYR B N 1
ATOM 3119 C CA . TYR B 1 20 ? 14.305 6.773 14.883 1 93.88 20 TYR B CA 1
ATOM 3120 C C . TYR B 1 20 ? 14.773 5.578 14.055 1 93.88 20 TYR B C 1
ATOM 3122 O O . TYR B 1 20 ? 15.875 5.062 14.266 1 93.88 20 TYR B O 1
ATOM 3130 N N . ALA B 1 21 ? 13.953 5.148 13.164 1 96 21 ALA B N 1
ATOM 3131 C CA . ALA B 1 21 ? 14.25 4.012 12.297 1 96 21 ALA B CA 1
ATOM 3132 C C . ALA B 1 21 ? 15.344 4.363 11.289 1 96 21 ALA B C 1
ATOM 3134 O O . ALA B 1 21 ? 16.078 3.486 10.836 1 96 21 ALA B O 1
ATOM 3135 N N . ARG B 1 22 ? 15.406 5.656 10.969 1 96.75 22 ARG B N 1
ATOM 3136 C CA . ARG B 1 22 ? 16.359 6.133 9.961 1 96.75 22 ARG B CA 1
ATOM 3137 C C . ARG B 1 22 ? 17.172 7.309 10.492 1 96.75 22 ARG B C 1
ATOM 3139 O O . ARG B 1 22 ? 16.734 8 11.414 1 96.75 22 ARG B O 1
ATOM 3146 N N . ASP B 1 23 ? 18.297 7.582 9.82 1 95 23 ASP B N 1
ATOM 3147 C CA . ASP B 1 23 ? 19.203 8.633 10.273 1 95 23 ASP B CA 1
ATOM 3148 C C . ASP B 1 23 ? 18.812 9.984 9.68 1 95 23 ASP B C 1
ATOM 3150 O O . ASP B 1 23 ? 19.172 11.031 10.227 1 95 23 ASP B O 1
ATOM 3154 N N . ASP B 1 24 ? 18.172 9.898 8.57 1 94.62 24 ASP B N 1
ATOM 3155 C CA . ASP B 1 24 ? 17.797 11.133 7.875 1 94.62 24 ASP B CA 1
ATOM 3156 C C . ASP B 1 24 ? 16.594 10.898 6.969 1 94.62 24 ASP B C 1
ATOM 3158 O O . ASP B 1 24 ? 16.062 9.789 6.891 1 94.62 24 ASP B O 1
ATOM 3162 N N . ILE B 1 25 ? 16.031 11.984 6.465 1 97.81 25 ILE B N 1
ATOM 3163 C CA . ILE B 1 25 ? 14.984 11.938 5.441 1 97.81 25 ILE B CA 1
ATOM 3164 C C . ILE B 1 25 ? 15.5 12.57 4.152 1 97.81 25 ILE B C 1
ATOM 3166 O O . ILE B 1 25 ? 16.438 13.375 4.176 1 97.81 25 ILE B O 1
ATOM 3170 N N . PRO B 1 26 ? 14.93 12.242 3.045 1 97.75 26 PRO B N 1
ATOM 3171 C CA . PRO B 1 26 ? 15.336 12.859 1.779 1 97.75 26 PRO B CA 1
ATOM 3172 C C . PRO B 1 26 ? 15.148 14.375 1.773 1 97.75 26 PRO B C 1
ATOM 3174 O O . PRO B 1 26 ? 14.195 14.883 2.373 1 97.75 26 PRO B O 1
ATOM 3177 N N . VAL B 1 27 ? 15.969 15.039 1.024 1 95.62 27 VAL B N 1
ATOM 3178 C CA . VAL B 1 27 ? 15.836 16.484 0.846 1 95.62 27 VAL B CA 1
ATOM 3179 C C . VAL B 1 27 ? 15 16.766 -0.398 1 95.62 27 VAL B C 1
ATOM 3181 O O . VAL B 1 27 ? 15.305 16.281 -1.486 1 95.62 27 VAL B O 1
ATOM 3184 N N . ILE B 1 28 ? 13.977 17.5 -0.167 1 95.38 28 ILE B N 1
ATOM 3185 C CA . ILE B 1 28 ? 13.148 18 -1.262 1 95.38 28 ILE B CA 1
ATOM 3186 C C . ILE B 1 28 ? 13.234 19.516 -1.32 1 95.38 28 ILE B C 1
ATOM 3188 O O . ILE B 1 28 ? 13.258 20.188 -0.283 1 95.38 28 ILE B O 1
ATOM 3192 N N . THR B 1 29 ? 13.234 20.062 -2.557 1 94.69 29 THR B N 1
ATOM 3193 C CA . THR B 1 29 ? 13.453 21.5 -2.662 1 94.69 29 THR B CA 1
ATOM 3194 C C . THR B 1 29 ? 12.242 22.188 -3.297 1 94.69 29 THR B C 1
ATOM 3196 O O . THR B 1 29 ? 12.125 23.422 -3.258 1 94.69 29 THR B O 1
ATOM 3199 N N . GLY B 1 30 ? 11.328 21.422 -3.836 1 96.38 30 GLY B N 1
ATOM 3200 C CA . GLY B 1 30 ? 10.164 21.984 -4.492 1 96.38 30 GLY B CA 1
ATOM 3201 C C . GLY B 1 30 ? 8.992 21.031 -4.559 1 96.38 30 GLY B C 1
ATOM 3202 O O . GLY B 1 30 ? 9.148 19.828 -4.316 1 96.38 30 GLY B O 1
ATOM 3203 N N . TYR B 1 31 ? 7.828 21.656 -4.809 1 95.31 31 TYR B N 1
ATOM 3204 C CA . TYR B 1 31 ? 6.605 20.875 -4.996 1 95.31 31 TYR B CA 1
ATOM 3205 C C . TYR B 1 31 ? 6.25 20.766 -6.477 1 95.31 31 TYR B C 1
ATOM 3207 O O . TYR B 1 31 ? 6.836 21.453 -7.312 1 95.31 31 TYR B O 1
ATOM 3215 N N . ALA B 1 32 ? 5.363 19.906 -6.824 1 89.94 32 ALA B N 1
ATOM 3216 C CA . ALA B 1 32 ? 5.012 19.562 -8.203 1 89.94 32 ALA B CA 1
ATOM 3217 C C . ALA B 1 32 ? 4.434 20.781 -8.93 1 89.94 32 ALA B C 1
ATOM 3219 O O . ALA B 1 32 ? 4.52 20.875 -10.156 1 89.94 32 ALA B O 1
ATOM 3220 N N . ASN B 1 33 ? 3.848 21.703 -8.203 1 88.94 33 ASN B N 1
ATOM 3221 C CA . ASN B 1 33 ? 3.207 22.844 -8.836 1 88.94 33 ASN B CA 1
ATOM 3222 C C . ASN B 1 33 ? 4.18 24 -9.008 1 88.94 33 ASN B C 1
ATOM 3224 O O . ASN B 1 33 ? 3.775 25.125 -9.352 1 88.94 33 ASN B O 1
ATOM 3228 N N . GLY B 1 34 ? 5.441 23.812 -8.633 1 91.19 34 GLY B N 1
ATOM 3229 C CA . GLY B 1 34 ? 6.457 24.844 -8.82 1 91.19 34 GLY B CA 1
ATOM 3230 C C . GLY B 1 34 ? 6.75 25.625 -7.559 1 91.19 34 GLY B C 1
ATOM 3231 O O . GLY B 1 34 ? 7.738 26.359 -7.496 1 91.19 34 GLY B O 1
ATOM 3232 N N . GLN B 1 35 ? 5.902 25.453 -6.566 1 93.44 35 GLN B N 1
ATOM 3233 C CA . GLN B 1 35 ? 6.133 26.109 -5.285 1 93.44 35 GLN B CA 1
ATOM 3234 C C . GLN B 1 35 ? 7.398 25.578 -4.613 1 93.44 35 GLN B C 1
ATOM 3236 O O . GLN B 1 35 ? 7.668 24.391 -4.648 1 93.44 35 GLN B O 1
ATOM 3241 N N . THR B 1 36 ? 8.148 26.453 -4.031 1 95.25 36 THR B N 1
ATOM 3242 C CA . THR B 1 36 ? 9.289 26.031 -3.221 1 95.25 36 THR B CA 1
ATOM 3243 C C . THR B 1 36 ? 8.812 25.453 -1.884 1 95.25 36 THR B C 1
ATOM 3245 O O . THR B 1 36 ? 7.746 25.828 -1.389 1 95.25 36 THR B O 1
ATOM 3248 N N . VAL B 1 37 ? 9.57 24.594 -1.337 1 97 37 VAL B N 1
ATOM 3249 C CA . VAL B 1 37 ? 9.32 24.156 0.034 1 97 37 VAL B CA 1
ATOM 3250 C C . VAL B 1 37 ? 9.516 25.328 0.99 1 97 37 VAL B C 1
ATOM 3252 O O . VAL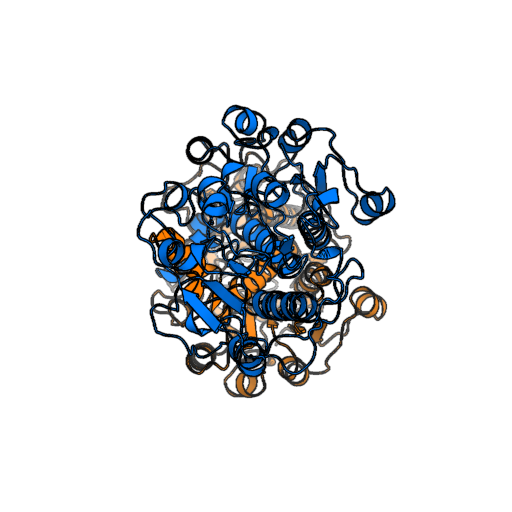 B 1 37 ? 10.062 26.375 0.607 1 97 37 VAL B O 1
ATOM 3255 N N . PRO B 1 38 ? 8.977 25.203 2.242 1 97.62 38 PRO B N 1
ATOM 3256 C CA . PRO B 1 38 ? 9.172 26.297 3.199 1 97.62 38 PRO B CA 1
ATOM 3257 C C . PRO B 1 38 ? 10.641 26.688 3.348 1 97.62 38 PRO B C 1
ATOM 3259 O O . PRO B 1 38 ? 11.523 25.828 3.342 1 97.62 38 PRO B O 1
ATOM 3262 N N . SER B 1 39 ? 10.867 27.969 3.439 1 95.31 39 SER B N 1
ATOM 3263 C CA . SER B 1 39 ? 12.234 28.484 3.473 1 95.31 39 SER B CA 1
ATOM 3264 C C . SER B 1 39 ? 12.398 29.531 4.566 1 95.31 39 SER B C 1
ATOM 3266 O O . SER B 1 39 ? 12.75 30.672 4.285 1 95.31 39 SER B O 1
ATOM 3268 N N . PRO B 1 40 ? 12.195 29.172 5.82 1 97.31 40 PRO B N 1
ATOM 3269 C CA . PRO B 1 40 ? 12.438 30.125 6.898 1 97.31 40 PRO B CA 1
ATOM 3270 C C . PRO B 1 40 ? 13.875 30.625 6.934 1 97.31 40 PRO B C 1
ATOM 3272 O O . PRO B 1 40 ? 14.766 30 6.355 1 97.31 40 PRO B O 1
ATOM 3275 N N . GLN B 1 41 ? 13.992 31.75 7.535 1 94.75 41 GLN B N 1
ATOM 3276 C CA . GLN B 1 41 ? 15.328 32.344 7.68 1 94.75 41 GLN B CA 1
ATOM 3277 C C . GLN B 1 41 ? 16.047 31.75 8.891 1 94.75 41 GLN B C 1
ATOM 3279 O O . GLN B 1 41 ? 15.43 31.5 9.93 1 94.75 41 GLN B O 1
ATOM 3284 N N . GLY B 1 42 ? 17.344 31.516 8.742 1 90.44 42 GLY B N 1
ATOM 3285 C CA . GLY B 1 42 ? 18.141 31.016 9.852 1 90.44 42 GLY B CA 1
ATOM 3286 C C . GLY B 1 42 ? 18.062 29.516 10.016 1 90.44 42 GLY B C 1
ATOM 3287 O O . GLY B 1 42 ? 17.594 28.812 9.117 1 90.44 42 GLY B O 1
ATOM 3288 N N . LYS B 1 43 ? 18.516 29.031 11.109 1 93.62 43 LYS B N 1
ATOM 3289 C CA . LYS B 1 43 ? 18.594 27.594 11.383 1 93.62 43 LYS B CA 1
ATOM 3290 C C . LYS B 1 43 ? 17.281 27.078 11.961 1 93.62 43 LYS B C 1
ATOM 3292 O O . LYS B 1 43 ? 16.656 27.734 12.789 1 93.62 43 LYS B O 1
ATOM 3297 N N . LEU B 1 44 ? 16.906 25.953 11.477 1 96.94 44 LEU B N 1
ATOM 3298 C CA . LEU B 1 44 ? 15.75 25.281 12.062 1 96.94 44 LEU B CA 1
ATOM 3299 C C . LEU B 1 44 ? 16.031 24.891 13.516 1 96.94 44 LEU B C 1
ATOM 3301 O O . LEU B 1 44 ? 17.172 24.578 13.867 1 96.94 44 LEU B O 1
ATOM 3305 N N . GLY B 1 45 ? 15.039 24.922 14.352 1 97.25 45 GLY B N 1
ATOM 3306 C CA . GLY B 1 45 ? 15.164 24.484 15.734 1 97.25 45 GLY B CA 1
ATOM 3307 C C . GLY B 1 45 ? 15.039 22.984 15.898 1 97.25 45 GLY B C 1
ATOM 3308 O O . GLY B 1 45 ? 14.758 22.5 17 1 97.25 45 GLY B O 1
ATOM 3309 N N . PHE B 1 46 ? 15.148 22.234 14.812 1 96.5 46 PHE B N 1
ATOM 3310 C CA . PHE B 1 46 ? 15.047 20.781 14.805 1 96.5 46 PHE B CA 1
ATOM 3311 C C . PHE B 1 46 ? 15.828 20.188 13.641 1 96.5 46 PHE B C 1
ATOM 3313 O O . PHE B 1 46 ? 16.25 20.906 12.734 1 96.5 46 PHE B O 1
ATOM 3320 N N . ILE B 1 47 ? 16.141 18.938 13.719 1 95.81 47 ILE B N 1
ATOM 3321 C CA . ILE B 1 47 ? 16.734 18.188 12.609 1 95.81 47 ILE B CA 1
ATOM 3322 C C . ILE B 1 47 ? 15.641 17.5 11.805 1 95.81 47 ILE B C 1
ATOM 3324 O O . ILE B 1 47 ? 14.828 16.75 12.367 1 95.81 47 ILE B O 1
ATOM 3328 N N . PRO B 1 48 ? 15.555 17.812 10.453 1 96.69 48 PRO B N 1
ATOM 3329 C CA . PRO B 1 48 ? 14.562 17.109 9.641 1 96.69 48 PRO B CA 1
ATOM 3330 C C . PRO B 1 48 ? 14.602 15.594 9.859 1 96.69 48 PRO B C 1
ATOM 3332 O O . PRO B 1 48 ? 15.664 14.977 9.773 1 96.69 48 PRO B O 1
ATOM 3335 N N . GLY B 1 49 ? 13.422 14.984 10.117 1 96.12 49 GLY B N 1
ATOM 3336 C CA . GLY B 1 49 ? 13.344 13.578 10.453 1 96.12 49 GLY B CA 1
ATOM 3337 C C . GLY B 1 49 ? 13.039 13.32 11.914 1 96.12 49 GLY B C 1
ATOM 3338 O O . GLY B 1 49 ? 12.711 12.195 12.297 1 96.12 49 GLY B O 1
ATOM 3339 N N . GLU B 1 50 ? 13.062 14.375 12.727 1 96.56 50 GLU B N 1
ATOM 3340 C CA . GLU B 1 50 ? 12.711 14.273 14.141 1 96.56 50 GLU B CA 1
ATOM 3341 C C . GLU B 1 50 ? 11.219 14.492 14.352 1 96.56 50 GLU B C 1
ATOM 3343 O O . GLU B 1 50 ? 10.562 15.164 13.547 1 96.56 50 GLU B O 1
ATOM 3348 N N . LEU B 1 51 ? 10.719 13.898 15.398 1 97.56 51 LEU B N 1
ATOM 3349 C CA . LEU B 1 51 ? 9.336 14.102 15.805 1 97.56 51 LEU B CA 1
ATOM 3350 C C . LEU B 1 51 ? 9.141 15.484 16.422 1 97.56 51 LEU B C 1
ATOM 3352 O O . LEU B 1 51 ? 9.562 15.727 17.547 1 97.56 51 LEU B O 1
ATOM 3356 N N . VAL B 1 52 ? 8.477 16.359 15.672 1 97.94 52 VAL B N 1
ATOM 3357 C CA . VAL B 1 52 ? 8.383 17.734 16.172 1 97.94 52 VAL B CA 1
ATOM 3358 C C . VAL B 1 52 ? 6.918 18.125 16.312 1 97.94 52 VAL B C 1
ATOM 3360 O O . VAL B 1 52 ? 6.605 19.172 16.906 1 97.94 52 VAL B O 1
ATOM 3363 N N . GLY B 1 53 ? 5.98 17.297 15.852 1 97.69 53 GLY B N 1
ATOM 3364 C CA . GLY B 1 53 ? 4.566 17.625 15.875 1 97.69 53 GLY B CA 1
ATOM 3365 C C . GLY B 1 53 ? 3.912 17.359 17.219 1 97.69 53 GLY B C 1
ATOM 3366 O O . GLY B 1 53 ? 2.725 17.625 17.406 1 97.69 53 GLY B O 1
ATOM 3367 N N . CYS B 1 54 ? 4.652 16.844 18.188 1 97.5 54 CYS B N 1
ATOM 3368 C CA . CYS B 1 54 ? 4.137 16.562 19.531 1 97.5 54 CYS B CA 1
ATOM 3369 C C . CYS B 1 54 ? 4.547 17.656 20.516 1 97.5 54 CYS B C 1
ATOM 3371 O O . CYS B 1 54 ? 5.332 18.531 20.172 1 97.5 54 CYS B O 1
ATOM 3373 N N . VAL B 1 55 ? 4.043 17.578 21.703 1 97.56 55 VAL B N 1
ATOM 3374 C CA . VAL B 1 55 ? 4.215 18.625 22.703 1 97.56 55 VAL B CA 1
ATOM 3375 C C . VAL B 1 55 ? 5.699 18.875 22.938 1 97.56 55 VAL B C 1
ATOM 3377 O O . VAL B 1 55 ? 6.16 20.016 22.891 1 97.56 55 VAL B O 1
ATOM 3380 N N . SER B 1 56 ? 6.48 17.828 23.094 1 97.44 56 SER B N 1
ATOM 3381 C CA . SER B 1 56 ? 7.898 17.984 23.406 1 97.44 56 SER B CA 1
ATOM 3382 C C . SER B 1 56 ? 8.688 18.453 22.188 1 97.44 56 SER B C 1
ATOM 3384 O O . SER B 1 56 ? 9.75 19.078 22.328 1 97.44 56 SER B O 1
ATOM 3386 N N . GLY B 1 57 ? 8.188 18.234 21.016 1 97.5 57 GLY B N 1
ATOM 3387 C CA . GLY B 1 57 ? 8.852 18.672 19.797 1 97.5 57 GLY B CA 1
ATOM 3388 C C . GLY B 1 57 ? 8.672 20.156 19.516 1 97.5 57 GLY B C 1
ATOM 3389 O O . GLY B 1 57 ? 9.523 20.781 18.891 1 97.5 57 GLY B O 1
ATOM 3390 N N . GLU B 1 58 ? 7.543 20.688 19.922 1 98.44 58 GLU B N 1
ATOM 3391 C CA . GLU B 1 58 ? 7.215 22.109 19.922 1 98.44 58 GLU B CA 1
ATOM 3392 C C . GLU B 1 58 ? 7.371 22.703 18.531 1 98.44 58 GLU B C 1
ATOM 3394 O O . GLU B 1 58 ? 7.668 23.891 18.391 1 98.44 58 GLU B O 1
ATOM 3399 N N . LEU B 1 59 ? 7.391 21.844 17.469 1 98.69 59 LEU B N 1
ATOM 3400 C CA . LEU B 1 59 ? 7.586 22.234 16.078 1 98.69 59 LEU B CA 1
ATOM 3401 C C . LEU B 1 59 ? 8.961 22.875 15.883 1 98.69 59 LEU B C 1
ATOM 3403 O O . LEU B 1 59 ? 9.211 23.5 14.852 1 98.69 59 LEU B O 1
ATOM 3407 N N . GLY B 1 60 ? 9.781 22.781 16.891 1 98.38 60 GLY B N 1
ATOM 3408 C CA . GLY B 1 60 ? 11.109 23.391 16.828 1 98.38 60 GLY B CA 1
ATOM 3409 C C . GLY B 1 60 ? 11.086 24.906 16.906 1 98.38 60 GLY B C 1
ATOM 3410 O O . GLY B 1 60 ? 12.016 25.562 16.438 1 98.38 60 GLY B O 1
ATOM 3411 N N . LEU B 1 61 ? 10.117 25.438 17.531 1 98.69 61 LEU B N 1
ATOM 3412 C CA . LEU B 1 61 ? 9.898 26.875 17.438 1 98.69 61 LEU B CA 1
ATOM 3413 C C . LEU B 1 61 ? 10.57 27.594 18.594 1 98.69 61 LEU B C 1
ATOM 3415 O O . LEU B 1 61 ? 10.773 28.812 18.531 1 98.69 61 LEU B O 1
ATOM 3419 N N . ARG B 1 62 ? 10.852 26.953 19.672 1 98.25 62 ARG B N 1
ATOM 3420 C CA . ARG B 1 62 ? 11.258 27.562 20.938 1 98.25 62 ARG B CA 1
ATOM 3421 C C . ARG B 1 62 ? 12.516 28.422 20.734 1 98.25 62 ARG B C 1
ATOM 3423 O O . ARG B 1 62 ? 12.555 29.578 21.172 1 98.25 62 ARG B O 1
ATOM 3430 N N . PRO B 1 63 ? 13.555 27.922 20.062 1 97.81 63 PRO B N 1
ATOM 3431 C CA . PRO B 1 63 ? 14.758 28.734 19.922 1 97.81 63 PRO B CA 1
ATOM 3432 C C . PRO B 1 63 ? 14.492 30.078 19.234 1 97.81 63 PRO B C 1
ATOM 3434 O O . PRO B 1 63 ? 14.938 31.125 19.703 1 97.81 63 PRO B O 1
ATOM 3437 N N . TYR B 1 64 ? 13.773 30.109 18.203 1 97.94 64 TYR B N 1
ATOM 3438 C CA . TYR B 1 64 ? 13.469 31.344 17.469 1 97.94 64 TYR B CA 1
ATOM 3439 C C . TYR B 1 64 ? 12.625 32.281 18.312 1 97.94 64 TYR B C 1
ATOM 3441 O O . TYR B 1 64 ? 12.93 33.469 18.406 1 97.94 64 TYR B O 1
ATOM 3449 N N . LEU B 1 65 ? 11.562 31.75 18.922 1 98.31 65 LEU B N 1
ATOM 3450 C CA . LEU B 1 65 ? 10.609 32.594 19.641 1 98.31 65 LEU B CA 1
ATOM 3451 C C . LEU B 1 65 ? 11.266 33.219 20.875 1 98.31 65 LEU B C 1
ATOM 3453 O O . LEU B 1 65 ? 11.109 34.406 21.125 1 98.31 65 LEU B O 1
ATOM 3457 N N . GLU B 1 66 ? 12.047 32.438 21.578 1 97.75 66 GLU B N 1
ATOM 3458 C CA . GLU B 1 66 ? 12.719 32.938 22.766 1 97.75 66 GLU B CA 1
ATOM 3459 C C . GLU B 1 66 ? 13.797 33.969 22.375 1 97.75 66 GLU B C 1
ATOM 3461 O O . GLU B 1 66 ? 13.953 35 23.047 1 97.75 66 GLU B O 1
ATOM 3466 N N . ALA B 1 67 ? 14.492 33.688 21.328 1 97.38 67 ALA B N 1
ATOM 3467 C CA . ALA B 1 67 ? 15.531 34.594 20.859 1 97.38 67 ALA B CA 1
ATOM 3468 C C . ALA B 1 67 ? 14.945 35.938 20.484 1 97.38 67 ALA B C 1
ATOM 3470 O O . ALA B 1 67 ? 15.633 36.969 20.562 1 97.38 67 ALA B O 1
ATOM 3471 N N . ASN B 1 68 ? 13.742 36 20.156 1 97.12 68 ASN B N 1
ATOM 3472 C CA . ASN B 1 68 ? 13.102 37.25 19.734 1 97.12 68 ASN B CA 1
ATOM 3473 C C . ASN B 1 68 ? 12.164 37.781 20.797 1 97.12 68 ASN B C 1
ATOM 3475 O O . ASN B 1 68 ? 11.328 38.656 20.516 1 97.12 68 ASN B O 1
ATOM 3479 N N . GLY B 1 69 ? 12.227 37.188 21.984 1 97.75 69 GLY B N 1
ATOM 3480 C CA . GLY B 1 69 ? 11.562 37.75 23.156 1 97.75 69 GLY B CA 1
ATOM 3481 C C . GLY B 1 69 ? 10.094 37.375 23.234 1 97.75 69 GLY B C 1
ATOM 3482 O O . GLY B 1 69 ? 9.32 38 23.953 1 97.75 69 GLY B O 1
ATOM 3483 N N . HIS B 1 70 ? 9.648 36.375 22.484 1 98.31 70 HIS B N 1
ATOM 3484 C CA . HIS B 1 70 ? 8.266 35.906 22.531 1 98.31 70 HIS B CA 1
ATOM 3485 C C . HIS B 1 70 ? 8.094 34.75 23.516 1 98.31 70 HIS B C 1
ATOM 3487 O O . HIS B 1 70 ? 9.078 34.125 23.922 1 98.31 70 HIS B O 1
ATOM 3493 N N . GLU B 1 71 ? 6.906 34.562 24 1 98.44 71 GLU B N 1
ATOM 3494 C CA . GLU B 1 71 ? 6.566 33.469 24.906 1 98.44 71 GLU B CA 1
ATOM 3495 C C . GLU B 1 71 ? 5.855 32.344 24.156 1 98.44 71 GLU B C 1
ATOM 3497 O O . GLU B 1 71 ? 4.875 32.562 23.453 1 98.44 71 GLU B O 1
ATOM 3502 N N . LEU B 1 72 ? 6.383 31.141 24.297 1 98.75 72 LEU B N 1
ATOM 3503 C CA . LEU B 1 72 ? 5.766 29.969 23.688 1 98.75 72 LEU B CA 1
ATOM 3504 C C . LEU B 1 72 ? 5.152 29.078 24.766 1 98.75 72 LEU B C 1
ATOM 3506 O O . LEU B 1 72 ? 5.844 28.625 25.688 1 98.75 72 LEU B O 1
ATOM 3510 N N . ILE B 1 73 ? 3.883 28.844 24.703 1 98.69 73 ILE B N 1
ATOM 3511 C CA . ILE B 1 73 ? 3.158 27.891 25.547 1 98.69 73 ILE B CA 1
ATOM 3512 C C . ILE B 1 73 ? 2.674 26.719 24.688 1 98.69 73 ILE B C 1
ATOM 3514 O O . ILE B 1 73 ? 1.923 26.922 23.734 1 98.69 73 ILE B O 1
ATOM 3518 N N . VAL B 1 74 ? 3.135 25.516 25.016 1 98.69 74 VAL B N 1
ATOM 3519 C CA . VAL B 1 74 ? 2.766 24.328 24.25 1 98.69 74 VAL B CA 1
ATOM 3520 C C . VAL B 1 74 ? 1.896 23.422 25.125 1 98.69 74 VAL B C 1
ATOM 3522 O O . VAL B 1 74 ? 2.293 23.031 26.219 1 98.69 74 VAL B O 1
ATOM 3525 N N . ILE B 1 75 ? 0.727 23.094 24.625 1 98.38 75 ILE B N 1
ATOM 3526 C CA . ILE B 1 75 ? -0.199 22.266 25.406 1 98.38 75 ILE B CA 1
ATOM 3527 C C . ILE B 1 75 ? -0.84 21.219 24.5 1 98.38 75 ILE B C 1
ATOM 3529 O O . ILE B 1 75 ? -0.722 21.297 23.266 1 98.38 75 ILE B O 1
ATOM 3533 N N . SER B 1 76 ? -1.485 20.203 25.094 1 97.5 76 SER B N 1
ATOM 3534 C CA . SER B 1 76 ? -2.277 19.219 24.375 1 97.5 76 SER B CA 1
ATOM 3535 C C . SER B 1 76 ? -3.723 19.203 24.859 1 97.5 76 SER B C 1
ATOM 3537 O O . SER B 1 76 ? -4.598 18.641 24.203 1 97.5 76 SER B O 1
ATOM 3539 N N . ASP B 1 77 ? -3.979 19.828 25.953 1 97.38 77 ASP B N 1
ATOM 3540 C CA . ASP B 1 77 ? -5.309 19.875 26.547 1 97.38 77 ASP B CA 1
ATOM 3541 C C . ASP B 1 77 ? -6.168 20.953 25.906 1 97.38 77 ASP B C 1
ATOM 3543 O O . ASP B 1 77 ? -6.023 22.141 26.219 1 97.38 77 ASP B O 1
ATOM 3547 N N . LYS B 1 78 ? -7.105 20.531 25.062 1 94.38 78 LYS B N 1
ATOM 3548 C CA . LYS B 1 78 ? -7.785 21.5 24.219 1 94.38 78 LYS B CA 1
ATOM 3549 C C . LYS B 1 78 ? -9.297 21.312 24.266 1 94.38 78 LYS B C 1
ATOM 3551 O O . LYS B 1 78 ? -10.047 22.141 23.734 1 94.38 78 LYS B O 1
ATOM 3556 N N . ASP B 1 79 ? -9.719 20.25 24.844 1 88.88 79 ASP B N 1
ATOM 3557 C CA . ASP B 1 79 ? -11.148 19.953 24.797 1 88.88 79 ASP B CA 1
ATOM 3558 C C . ASP B 1 79 ? -11.828 20.312 26.109 1 88.88 79 ASP B C 1
ATOM 3560 O O . ASP B 1 79 ? -11.258 20.125 27.188 1 88.88 79 ASP B O 1
ATOM 3564 N N . GLY B 1 80 ? -13.039 20.891 26.031 1 84.12 80 GLY B N 1
ATOM 3565 C CA . GLY B 1 80 ? -13.828 21.219 27.203 1 84.12 80 GLY B CA 1
ATOM 3566 C C . GLY B 1 80 ? -13.633 22.656 27.672 1 84.12 80 GLY B C 1
ATOM 3567 O O . GLY B 1 80 ? -12.688 23.328 27.234 1 84.12 80 GLY B O 1
ATOM 3568 N N . SER B 1 81 ? -14.531 23.25 28.531 1 83.88 81 SER B N 1
ATOM 3569 C CA . SER B 1 81 ? -14.547 24.625 28.984 1 83.88 81 SER B CA 1
ATOM 3570 C C . SER B 1 81 ? -13.445 24.906 30 1 83.88 81 SER B C 1
ATOM 3572 O O . SER B 1 81 ? -13.062 26.047 30.219 1 83.88 81 SER B O 1
ATOM 3574 N N . ASN B 1 82 ? -12.836 24.016 30.531 1 89.56 82 ASN B N 1
ATOM 3575 C CA . ASN B 1 82 ? -11.781 24.219 31.516 1 89.56 82 ASN B CA 1
ATOM 3576 C C . ASN B 1 82 ? -10.438 23.688 31.031 1 89.56 82 ASN B C 1
ATOM 3578 O O . ASN B 1 82 ? -9.555 23.406 31.844 1 89.56 82 ASN B O 1
ATOM 3582 N N . SER B 1 83 ? -10.32 23.703 29.766 1 95.94 83 SER B N 1
ATOM 3583 C CA . SER B 1 83 ? -9.062 23.203 29.203 1 95.94 83 SER B CA 1
ATOM 3584 C C . SER B 1 83 ? -7.949 24.234 29.344 1 95.94 83 SER B C 1
ATOM 3586 O O . SER B 1 83 ? -8.211 25.406 29.594 1 95.94 83 SER B O 1
ATOM 3588 N N . GLU B 1 84 ? -6.695 23.734 29.281 1 97.81 84 GLU B N 1
ATOM 3589 C CA . GLU B 1 84 ? -5.555 24.656 29.234 1 97.81 84 GLU B CA 1
ATOM 3590 C C . GLU B 1 84 ? -5.672 25.609 28.062 1 97.81 84 GLU B C 1
ATOM 3592 O O . GLU B 1 84 ? -5.285 26.781 28.156 1 97.81 84 GLU B O 1
ATOM 3597 N N . PHE B 1 85 ? -6.234 25.141 27.016 1 97.81 85 PHE B N 1
ATOM 3598 C CA . PHE B 1 85 ? -6.422 25.969 25.828 1 97.81 85 PHE B CA 1
ATOM 3599 C C . PHE B 1 85 ? -7.312 27.156 26.141 1 97.81 85 PHE B C 1
ATOM 3601 O O . PHE B 1 85 ? -6.945 28.297 25.844 1 97.81 85 PHE B O 1
ATOM 3608 N N . ASP B 1 86 ? -8.383 26.922 26.766 1 96.81 86 ASP B N 1
ATOM 3609 C CA . ASP B 1 86 ? -9.336 27.969 27.094 1 96.81 86 ASP B CA 1
ATOM 3610 C C . ASP B 1 86 ? -8.742 28.953 28.109 1 96.81 86 ASP B C 1
ATOM 3612 O O . ASP B 1 86 ? -9.039 30.141 28.078 1 96.81 86 ASP B O 1
ATOM 3616 N N . HIS B 1 87 ? -7.949 28.438 28.938 1 97.31 87 HIS B N 1
ATOM 3617 C CA . HIS B 1 87 ? -7.328 29.266 29.953 1 97.31 87 HIS B CA 1
ATOM 3618 C C . HIS B 1 87 ? -6.359 30.266 29.344 1 97.31 87 HIS B C 1
ATOM 3620 O O . HIS B 1 87 ? -6.312 31.422 29.781 1 97.31 87 HIS B O 1
ATOM 3626 N N . HIS B 1 88 ? -5.629 29.875 28.344 1 97.88 88 HIS B N 1
ATOM 3627 C CA . HIS B 1 88 ? -4.562 30.719 27.812 1 97.88 88 HIS B CA 1
ATOM 3628 C C . HIS B 1 88 ? -5.055 31.547 26.625 1 97.88 88 HIS B C 1
ATOM 3630 O O . HIS B 1 88 ? -4.461 32.562 26.281 1 97.88 88 HIS B O 1
ATOM 3636 N N . LEU B 1 89 ? -6.137 31.188 26 1 97.81 89 LEU B N 1
ATOM 3637 C CA . LEU B 1 89 ? -6.59 31.719 24.719 1 97.81 89 LEU B CA 1
ATOM 3638 C C . LEU B 1 89 ? -6.824 33.219 24.812 1 97.81 89 LEU B C 1
ATOM 3640 O O . LEU B 1 89 ? -6.41 33.969 23.922 1 97.81 89 LEU B O 1
ATOM 3644 N N . PRO B 1 90 ? -7.352 33.812 25.875 1 97.44 90 PRO B N 1
ATOM 3645 C CA . PRO B 1 90 ? -7.633 35.25 25.938 1 97.44 90 PRO B CA 1
ATOM 3646 C C . PRO B 1 90 ? -6.371 36.094 25.859 1 97.44 90 PRO B C 1
ATOM 3648 O O . PRO B 1 90 ? -6.434 37.25 25.453 1 97.44 90 PRO B O 1
ATOM 3651 N N . ASP B 1 91 ? -5.277 35.531 26.203 1 98.06 91 ASP B N 1
ATOM 3652 C CA . ASP B 1 91 ? -4.039 36.312 26.266 1 98.06 91 ASP B CA 1
ATOM 3653 C C . ASP B 1 91 ? -3.143 36 25.062 1 98.06 91 ASP B C 1
ATOM 3655 O O . ASP B 1 91 ? -2.084 36.625 24.906 1 98.06 91 ASP B O 1
ATOM 3659 N N . ALA B 1 92 ? -3.523 35.125 24.203 1 98.62 92 ALA B N 1
ATOM 3660 C CA . ALA B 1 92 ? -2.678 34.656 23.109 1 98.62 92 ALA B CA 1
ATOM 3661 C C . ALA B 1 92 ? -2.709 35.656 21.938 1 98.62 92 ALA B C 1
ATOM 3663 O O . ALA B 1 92 ? -3.777 36.125 21.562 1 98.62 92 ALA B O 1
ATOM 3664 N N . ASP B 1 93 ? -1.55 35.969 21.344 1 98.75 93 ASP B N 1
ATOM 3665 C CA . ASP B 1 93 ? -1.442 36.75 20.125 1 98.75 93 ASP B CA 1
ATOM 3666 C C . ASP B 1 93 ? -1.51 35.875 18.891 1 98.75 93 ASP B C 1
ATOM 3668 O O . ASP B 1 93 ? -1.954 36.312 17.828 1 98.75 93 ASP B O 1
ATOM 3672 N N . VAL B 1 94 ? -0.989 34.688 19.016 1 98.88 94 VAL B N 1
ATOM 3673 C CA . VAL B 1 94 ? -0.95 33.688 17.953 1 98.88 94 VAL B CA 1
ATOM 3674 C C . VAL B 1 94 ? -1.409 32.344 18.5 1 98.88 94 VAL B C 1
ATOM 3676 O O . VAL B 1 94 ? -1.021 31.953 19.609 1 98.88 94 VAL B O 1
ATOM 3679 N N . VAL B 1 95 ? -2.258 31.672 17.734 1 98.81 95 VAL B N 1
ATOM 3680 C CA . VAL B 1 95 ? -2.611 30.281 18.031 1 98.81 95 VAL B CA 1
ATOM 3681 C C . VAL B 1 95 ? -2.133 29.375 16.906 1 98.81 95 VAL B C 1
ATOM 3683 O O . VAL B 1 95 ? -2.379 29.656 15.727 1 98.81 95 VAL B O 1
ATOM 3686 N N . ILE B 1 96 ? -1.367 28.344 17.25 1 98.81 96 ILE B N 1
ATOM 3687 C CA . ILE B 1 96 ? -0.933 27.328 16.312 1 98.81 96 ILE B CA 1
ATOM 3688 C C . ILE B 1 96 ? -1.615 26 16.641 1 98.81 96 ILE B C 1
ATOM 3690 O O . ILE B 1 96 ? -1.624 25.562 17.797 1 98.81 96 ILE B O 1
ATOM 3694 N N . SER B 1 97 ? -2.264 25.438 15.734 1 97.25 97 SER B N 1
ATOM 3695 C CA . SER B 1 97 ? -2.877 24.125 15.898 1 97.25 97 SER B CA 1
ATOM 3696 C C . SER B 1 97 ? -2.604 23.234 14.695 1 97.25 97 SER B C 1
ATOM 3698 O O . SER B 1 97 ? -1.823 23.594 13.812 1 97.25 97 SER B O 1
ATOM 3700 N N . GLN B 1 98 ? -3.062 21.969 14.703 1 96.19 98 GLN B N 1
ATOM 3701 C CA . GLN B 1 98 ? -2.848 20.984 13.648 1 96.19 98 GLN B CA 1
ATOM 3702 C C . GLN B 1 98 ? -4.148 20.281 13.281 1 96.19 98 GLN B C 1
ATOM 3704 O O . GLN B 1 98 ? -5.023 20.094 14.125 1 96.19 98 GLN B O 1
ATOM 3709 N N . PRO B 1 99 ? -4.23 19.828 11.984 1 93 99 PRO B N 1
ATOM 3710 C CA . PRO B 1 99 ? -5.449 19.125 11.602 1 93 99 PRO B CA 1
ATOM 3711 C C . PRO B 1 99 ? -5.582 17.766 12.289 1 93 99 PRO B C 1
ATOM 3713 O O . PRO B 1 99 ? -6.688 17.234 12.406 1 93 99 PRO B O 1
ATOM 3716 N N . PHE B 1 100 ? -4.574 17.172 12.828 1 93.88 100 PHE B N 1
ATOM 3717 C CA . PHE B 1 100 ? -4.512 15.844 13.43 1 93.88 100 PHE B CA 1
ATOM 3718 C C . PHE B 1 100 ? -4.957 15.891 14.883 1 93.88 100 PHE B C 1
ATOM 3720 O O . PHE B 1 100 ? -5.344 14.867 15.453 1 93.88 100 PHE B O 1
ATOM 3727 N N . TRP B 1 101 ? -4.828 17.047 15.484 1 94.75 101 TRP B N 1
ATOM 3728 C CA . TRP B 1 101 ? -5.168 17.406 16.859 1 94.75 101 TRP B CA 1
ATOM 3729 C C . TRP B 1 101 ? -5.711 18.828 16.953 1 94.75 101 TRP B C 1
ATOM 3731 O O . TRP B 1 101 ? -5.121 19.672 17.609 1 94.75 101 TRP B O 1
ATOM 3741 N N . PRO B 1 102 ? -6.836 18.953 16.359 1 94.12 102 PRO B N 1
ATOM 3742 C CA . PRO B 1 102 ? -7.305 20.312 16.125 1 94.12 102 PRO B CA 1
ATOM 3743 C C . PRO B 1 102 ? -7.793 21 17.391 1 94.12 102 PRO B C 1
ATOM 3745 O O . PRO B 1 102 ? -8.617 20.453 18.125 1 94.12 102 PRO B O 1
ATOM 3748 N N . ALA B 1 103 ? -7.234 22.172 17.656 1 95.56 103 ALA B N 1
ATOM 3749 C CA . ALA B 1 103 ? -7.824 23.109 18.609 1 95.56 103 ALA B CA 1
ATOM 3750 C C . ALA B 1 103 ? -8.859 24 17.938 1 95.56 103 ALA B C 1
ATOM 3752 O O . ALA B 1 103 ? -8.5 24.969 17.25 1 95.56 103 ALA B O 1
ATOM 3753 N N . TYR B 1 104 ? -10.086 23.703 18.203 1 94.25 104 TYR B N 1
ATOM 3754 C CA . TYR B 1 104 ? -11.156 24.391 17.484 1 94.25 104 TYR B CA 1
ATOM 3755 C C . TYR B 1 104 ? -11.281 25.844 17.953 1 94.25 104 TYR B C 1
ATOM 3757 O O . TYR B 1 104 ? -11.469 26.109 19.141 1 94.25 104 TYR B O 1
ATOM 3765 N N . LEU B 1 105 ? -11.125 26.766 17.016 1 96.06 105 LEU B N 1
ATOM 3766 C CA . LEU B 1 105 ? -11.398 28.188 17.234 1 96.06 105 LEU B CA 1
ATOM 3767 C C . LEU B 1 105 ? -12.789 28.547 16.734 1 96.06 105 LEU B C 1
ATOM 3769 O O . LEU B 1 105 ? -12.938 29.109 15.633 1 96.06 105 LEU B O 1
ATOM 3773 N N . THR B 1 106 ? -13.758 28.266 17.578 1 94.88 106 THR B N 1
ATOM 3774 C CA . THR B 1 106 ? -15.148 28.578 17.281 1 94.88 106 THR B CA 1
ATOM 3775 C C . THR B 1 106 ? -15.391 30.094 17.391 1 94.88 106 THR B C 1
ATOM 3777 O O . THR B 1 106 ? -14.539 30.828 17.891 1 94.88 106 THR B O 1
ATOM 3780 N N . ALA B 1 107 ? -16.562 30.484 16.953 1 96.75 107 ALA B N 1
ATOM 3781 C CA . ALA B 1 107 ? -16.922 31.891 17.078 1 96.75 107 ALA B CA 1
ATOM 3782 C C . ALA B 1 107 ? -16.891 32.344 18.531 1 96.75 107 ALA B C 1
ATOM 3784 O O . ALA B 1 107 ? -16.422 33.438 18.844 1 96.75 107 ALA B O 1
ATOM 3785 N N . ASP B 1 108 ? -17.344 31.484 19.406 1 96.31 108 ASP B N 1
ATOM 3786 C CA . ASP B 1 108 ? -17.359 31.797 20.844 1 96.31 108 ASP B CA 1
ATOM 3787 C C . ASP B 1 108 ? -15.945 31.953 21.375 1 96.31 108 ASP B C 1
ATOM 3789 O O . ASP B 1 108 ? -15.656 32.906 22.109 1 96.31 108 ASP B O 1
ATOM 3793 N N . ARG B 1 109 ? -15.055 31.094 21.031 1 96.81 109 ARG B N 1
ATOM 3794 C CA . ARG B 1 109 ? -13.672 31.172 21.484 1 96.81 109 ARG B CA 1
ATOM 3795 C C . ARG B 1 109 ? -12.969 32.406 20.906 1 96.81 109 ARG B C 1
ATOM 3797 O O . ARG B 1 109 ? -12.188 33.062 21.578 1 96.81 109 ARG B O 1
ATOM 3804 N N . ILE B 1 110 ? -13.234 32.688 19.672 1 97.62 110 ILE B N 1
ATOM 3805 C CA . ILE B 1 110 ? -12.633 33.844 19 1 97.62 110 ILE B CA 1
ATOM 3806 C C . ILE B 1 110 ? -13.07 35.125 19.703 1 97.62 110 ILE B C 1
ATOM 3808 O O . ILE B 1 110 ? -12.273 36.062 19.875 1 97.62 110 ILE B O 1
ATOM 3812 N N . SER B 1 111 ? -14.312 35.156 20.078 1 97.5 111 SER B N 1
ATOM 3813 C CA . SER B 1 111 ? -14.828 36.344 20.75 1 97.5 111 SER B CA 1
ATOM 3814 C C . SER B 1 111 ? -14.109 36.594 22.078 1 97.5 111 SER B C 1
ATOM 3816 O O . SER B 1 111 ? -14.031 37.719 22.547 1 97.5 111 SER B O 1
ATOM 3818 N N . LYS B 1 112 ? -13.594 35.531 22.625 1 95.69 112 LYS B N 1
ATOM 3819 C CA . LYS B 1 112 ? -12.891 35.656 23.906 1 95.69 112 LYS B CA 1
ATOM 3820 C C . LYS B 1 112 ? -11.398 35.906 23.688 1 95.69 112 LYS B C 1
ATOM 3822 O O . LYS B 1 112 ? -10.688 36.281 24.625 1 95.69 112 LYS B O 1
ATOM 3827 N N . ALA B 1 113 ? -10.938 35.656 22.5 1 97.31 113 ALA B N 1
ATOM 3828 C CA . ALA B 1 113 ? -9.523 35.812 22.156 1 97.31 113 ALA B CA 1
ATOM 3829 C C . ALA B 1 113 ? -9.203 37.25 21.75 1 97.31 113 ALA B C 1
ATOM 3831 O O . ALA B 1 113 ? -8.82 37.5 20.609 1 97.31 113 ALA B O 1
ATOM 3832 N N . LYS B 1 114 ? -9.172 38.094 22.641 1 95.12 114 LYS B N 1
ATOM 3833 C CA . LYS B 1 114 ? -9.164 39.531 22.391 1 95.12 114 LYS B CA 1
ATOM 3834 C C . LYS B 1 114 ? -7.836 40 21.797 1 95.12 114 LYS B C 1
ATOM 3836 O O . LYS B 1 114 ? -7.777 41 21.094 1 95.12 114 LYS B O 1
ATOM 3841 N N . LYS B 1 115 ? -6.809 39.281 22 1 98.19 115 LYS B N 1
ATOM 3842 C CA . LYS B 1 115 ? -5.488 39.688 21.547 1 98.19 115 LYS B CA 1
ATOM 3843 C C . LYS B 1 115 ? -5.07 38.969 20.281 1 98.19 115 LYS B C 1
ATOM 3845 O O . LYS B 1 115 ? -4.039 39.25 19.688 1 98.19 115 LYS B O 1
ATOM 3850 N N . LEU B 1 116 ? -5.832 37.938 19.875 1 98.62 116 LEU B N 1
ATOM 3851 C CA . LEU B 1 116 ? -5.438 37.031 18.812 1 98.62 116 LEU B CA 1
ATOM 3852 C C . LEU B 1 116 ? -5.312 37.781 17.484 1 98.62 116 LEU B C 1
ATOM 3854 O O . LEU B 1 116 ? -6.219 38.5 17.094 1 98.62 116 LEU B O 1
ATOM 3858 N N . LYS B 1 117 ? -4.199 37.562 16.812 1 98.5 117 LYS B N 1
ATOM 3859 C CA . LYS B 1 117 ? -3.932 38.219 15.539 1 98.5 117 LYS B CA 1
ATOM 3860 C C . LYS B 1 117 ? -3.699 37.219 14.43 1 98.5 117 LYS B C 1
ATOM 3862 O O . LYS B 1 117 ? -3.928 37.5 13.25 1 98.5 117 LYS B O 1
ATOM 3867 N N . LEU B 1 118 ? -3.232 36.031 14.766 1 98.69 118 LEU B N 1
ATOM 3868 C CA . LEU B 1 118 ? -2.879 35 13.789 1 98.69 118 LEU B CA 1
ATOM 3869 C C . LEU B 1 118 ? -3.311 33.625 14.266 1 98.69 118 LEU B C 1
ATOM 3871 O O . LEU B 1 118 ? -2.98 33.219 15.383 1 98.69 118 LEU B O 1
ATOM 3875 N N . ALA B 1 119 ? -4.121 32.969 13.477 1 98.62 119 ALA B N 1
ATOM 3876 C CA . ALA B 1 119 ? -4.426 31.531 13.617 1 98.62 119 ALA B CA 1
ATOM 3877 C C . ALA B 1 119 ? -3.703 30.719 12.555 1 98.62 119 ALA B C 1
ATOM 3879 O O . ALA B 1 119 ? -4.02 30.812 11.367 1 98.62 119 ALA B O 1
ATOM 3880 N N . LEU B 1 120 ? -2.766 29.922 12.984 1 98.62 120 LEU B N 1
ATOM 3881 C CA . LEU B 1 120 ? -1.856 29.219 12.086 1 98.62 120 LEU B CA 1
ATOM 3882 C C . LEU B 1 120 ? -2.043 27.703 12.188 1 98.62 120 LEU B C 1
ATOM 3884 O O . LEU B 1 120 ? -1.992 27.141 13.281 1 98.62 120 LEU B O 1
ATOM 3888 N N . THR B 1 121 ? -2.332 27.094 11.078 1 98 121 THR B N 1
ATOM 3889 C CA . THR B 1 121 ? -2.41 25.641 11.023 1 98 121 THR B CA 1
ATOM 3890 C C . THR B 1 121 ? -1.076 25.047 10.586 1 98 121 THR B C 1
ATOM 3892 O O . THR B 1 121 ? -0.625 25.281 9.461 1 98 121 THR B O 1
ATOM 3895 N N . ALA B 1 122 ? -0.399 24.312 11.477 1 98.44 122 ALA B N 1
ATOM 3896 C CA . ALA B 1 122 ? 0.78 23.531 11.109 1 98.44 122 ALA B CA 1
ATOM 3897 C C . ALA B 1 122 ? 0.394 22.312 10.281 1 98.44 122 ALA B C 1
ATOM 3899 O O . ALA B 1 122 ? 0.234 21.219 10.82 1 98.44 122 ALA B O 1
ATOM 3900 N N . GLY B 1 123 ? 0.288 22.391 9.039 1 97 123 GLY B N 1
ATOM 3901 C CA . GLY B 1 123 ? -0.26 21.438 8.086 1 97 123 GLY B CA 1
ATOM 3902 C C . GLY B 1 123 ? -1.258 22.062 7.129 1 97 123 GLY B C 1
ATOM 3903 O O . GLY B 1 123 ? -1.147 23.234 6.793 1 97 123 GLY B O 1
ATOM 3904 N N . ILE B 1 124 ? -2.104 21.219 6.629 1 93.88 124 ILE B N 1
ATOM 3905 C CA . ILE B 1 124 ? -3.113 21.641 5.672 1 93.88 124 ILE B CA 1
ATOM 3906 C C . ILE B 1 124 ? -4.508 21.344 6.215 1 93.88 124 ILE B C 1
ATOM 3908 O O . ILE B 1 124 ? -4.758 20.234 6.703 1 93.88 124 ILE B O 1
ATOM 3912 N N . GLY B 1 125 ? -5.414 22.297 6.031 1 88.94 125 GLY B N 1
ATOM 3913 C CA . GLY B 1 125 ? -6.777 22.156 6.52 1 88.94 125 GLY B CA 1
ATOM 3914 C C . GLY B 1 125 ? -7.074 23.047 7.711 1 88.94 125 GLY B C 1
ATOM 3915 O O . GLY B 1 125 ? -6.75 22.703 8.852 1 88.94 125 GLY B O 1
ATOM 3916 N N . SER B 1 126 ? -7.762 24.172 7.512 1 88 126 SER B N 1
ATOM 3917 C CA . SER B 1 126 ? -8.016 25.156 8.555 1 88 126 SER B CA 1
ATOM 3918 C C . SER B 1 126 ? -9.484 25.156 8.969 1 88 126 SER B C 1
ATOM 3920 O O . SER B 1 126 ? -9.977 26.156 9.508 1 88 126 SER B O 1
ATOM 3922 N N . ASP B 1 127 ? -10.086 23.984 8.773 1 85.62 127 ASP B N 1
ATOM 3923 C CA . ASP B 1 127 ? -11.516 23.859 9.031 1 85.62 127 ASP B CA 1
ATOM 3924 C C . ASP B 1 127 ? -11.805 23.938 10.531 1 85.62 127 ASP B C 1
ATOM 3926 O O . ASP B 1 127 ? -12.953 24.156 10.93 1 85.62 127 ASP B O 1
ATOM 3930 N N . HIS B 1 128 ? -10.797 23.812 11.344 1 90.62 128 HIS B N 1
ATOM 3931 C CA . HIS B 1 128 ? -11.016 23.906 12.781 1 90.62 128 HIS B CA 1
ATOM 3932 C C . HIS B 1 128 ? -11.039 25.359 13.242 1 90.62 128 HIS B C 1
ATOM 3934 O O . HIS B 1 128 ? -11.234 25.641 14.43 1 90.62 128 HIS B O 1
ATOM 3940 N N . VAL B 1 129 ? -10.898 26.328 12.32 1 94.06 129 VAL B N 1
ATOM 3941 C CA . VAL B 1 129 ? -11.055 27.75 12.586 1 94.06 129 VAL B CA 1
ATOM 3942 C C . VAL B 1 129 ? -12.336 28.266 11.938 1 94.06 129 VAL B C 1
ATOM 3944 O O . VAL B 1 129 ? -12.609 27.984 10.773 1 94.06 129 VAL B O 1
ATOM 3947 N N . ASP B 1 130 ? -13.172 28.922 12.742 1 94.31 130 ASP B N 1
ATOM 3948 C CA . ASP B 1 130 ? -14.297 29.641 12.156 1 94.31 130 ASP B CA 1
ATOM 3949 C C . ASP B 1 130 ? -13.828 30.828 11.328 1 94.31 130 ASP B C 1
ATOM 3951 O O . ASP B 1 130 ? -13.578 31.922 11.867 1 94.31 130 ASP B O 1
ATOM 3955 N N . LEU B 1 131 ? -13.789 30.656 10.055 1 93.94 131 LEU B N 1
ATOM 3956 C CA . LEU B 1 131 ? -13.148 31.609 9.164 1 93.94 131 LEU B CA 1
ATOM 3957 C C . LEU B 1 131 ? -13.93 32.938 9.133 1 93.94 131 LEU B C 1
ATOM 3959 O O . LEU B 1 131 ? -13.336 34 9.039 1 93.94 131 LEU B O 1
ATOM 3963 N N . LYS B 1 132 ? -15.227 32.812 9.164 1 93.56 132 LYS B N 1
ATOM 3964 C CA . LYS B 1 132 ? -16.047 34.031 9.195 1 93.56 132 LYS B CA 1
ATOM 3965 C C . LYS B 1 132 ? -15.773 34.844 10.453 1 93.56 132 LYS B C 1
ATOM 3967 O O . LYS B 1 132 ? -15.555 36.062 10.367 1 93.56 132 LYS B O 1
ATOM 3972 N N . ALA B 1 133 ? -15.789 34.188 11.562 1 96.19 133 ALA B N 1
ATOM 3973 C CA . ALA B 1 133 ? -15.508 34.875 12.82 1 96.19 133 ALA B CA 1
ATOM 3974 C C . ALA B 1 133 ? -14.102 35.469 12.82 1 96.19 133 ALA B C 1
ATOM 3976 O O . ALA B 1 133 ? -13.891 36.594 13.297 1 96.19 133 ALA B O 1
ATOM 3977 N N . ALA B 1 134 ? -13.141 34.719 12.297 1 97.06 134 ALA B N 1
ATOM 3978 C CA . ALA B 1 134 ? -11.766 35.188 12.211 1 97.06 134 ALA B CA 1
ATOM 3979 C C . ALA B 1 134 ? -11.688 36.469 11.367 1 97.06 134 ALA B C 1
ATOM 3981 O O . ALA B 1 134 ? -11.055 37.438 11.773 1 97.06 134 ALA B O 1
ATOM 3982 N N . ALA B 1 135 ? -12.328 36.469 10.281 1 95.75 135 ALA B N 1
ATOM 3983 C CA . ALA B 1 135 ? -12.352 37.625 9.383 1 95.75 135 ALA B CA 1
ATOM 3984 C C . ALA B 1 135 ? -12.969 38.844 10.078 1 95.75 135 ALA B C 1
ATOM 3986 O O . ALA B 1 135 ? -12.422 39.938 10.008 1 95.75 135 ALA B O 1
ATOM 3987 N N . GLU B 1 136 ? -14.039 38.625 10.703 1 95.94 136 GLU B N 1
ATOM 3988 C CA . GLU B 1 136 ? -14.773 39.688 11.375 1 95.94 136 GLU B CA 1
ATOM 3989 C C . GLU B 1 136 ? -13.945 40.312 12.492 1 95.94 136 GLU B C 1
ATOM 3991 O O . GLU B 1 136 ? -14.109 41.5 12.812 1 95.94 136 GLU B O 1
ATOM 3996 N N . HIS B 1 137 ? -13.133 39.594 13.039 1 96.94 137 HIS B N 1
ATOM 3997 C CA . HIS B 1 137 ? -12.328 40.062 14.156 1 96.94 137 HIS B CA 1
ATOM 3998 C C . HIS B 1 137 ? -10.953 40.531 13.688 1 96.94 137 HIS B C 1
ATOM 4000 O O . HIS B 1 137 ? -10.078 40.812 14.516 1 96.94 137 HIS B O 1
ATOM 4006 N N . GLY B 1 138 ? -10.727 40.406 12.383 1 95.94 138 GLY B N 1
ATOM 4007 C CA . GLY B 1 138 ? -9.477 40.875 11.82 1 95.94 138 GLY B CA 1
ATOM 4008 C C . GLY B 1 138 ? -8.312 39.938 12.062 1 95.94 138 GLY B C 1
ATOM 4009 O O . GLY B 1 138 ? -7.156 40.375 12.07 1 95.94 138 GLY B O 1
ATOM 4010 N N . ILE B 1 139 ? -8.586 38.719 12.328 1 97.88 139 ILE B N 1
ATOM 4011 C CA . ILE B 1 139 ? -7.562 37.688 12.57 1 97.88 139 ILE B CA 1
ATOM 4012 C C . ILE B 1 139 ? -7.066 37.125 11.242 1 97.88 139 ILE B C 1
ATOM 4014 O O . ILE B 1 139 ? -7.867 36.75 10.391 1 97.88 139 ILE B O 1
ATOM 4018 N N . THR B 1 140 ? -5.746 37.062 11.016 1 97.94 140 THR B N 1
ATOM 4019 C CA . THR B 1 140 ? -5.16 36.375 9.875 1 97.94 140 THR B CA 1
ATOM 4020 C C . THR B 1 140 ? -5.184 34.875 10.078 1 97.94 140 THR B C 1
ATOM 4022 O O . THR B 1 140 ? -4.883 34.375 11.172 1 97.94 140 THR B O 1
ATOM 4025 N N . VAL B 1 141 ? -5.672 34.156 9.102 1 97.88 141 VAL B N 1
ATOM 4026 C CA . VAL B 1 141 ? -5.645 32.688 9.117 1 97.88 141 VAL B CA 1
ATOM 4027 C C . VAL B 1 141 ? -4.695 32.188 8.039 1 97.88 141 VAL B C 1
ATOM 4029 O O . VAL B 1 141 ? -4.789 32.594 6.875 1 97.88 141 VAL B O 1
ATOM 4032 N N . ALA B 1 142 ? -3.738 31.359 8.43 1 98.06 142 ALA B N 1
ATOM 4033 C CA . ALA B 1 142 ? -2.752 30.812 7.5 1 98.06 142 ALA B CA 1
ATOM 4034 C C . ALA B 1 142 ? -2.533 29.328 7.742 1 98.06 142 ALA B C 1
ATOM 4036 O O . ALA B 1 142 ? -2.826 28.812 8.828 1 98.06 142 ALA B O 1
ATOM 4037 N N . GLU B 1 143 ? -2.158 28.625 6.789 1 97.31 143 GLU B N 1
ATOM 4038 C CA . GLU B 1 143 ? -1.74 27.219 6.859 1 97.31 143 GLU B CA 1
ATOM 4039 C C . GLU B 1 143 ? -0.518 26.969 5.984 1 97.31 143 GLU B C 1
ATOM 4041 O O . GLU B 1 143 ? -0.185 27.781 5.121 1 97.31 143 GLU B O 1
ATOM 4046 N N . VAL B 1 144 ? 0.184 25.859 6.207 1 97.81 144 VAL B N 1
ATOM 4047 C CA . VAL B 1 144 ? 1.377 25.547 5.426 1 97.81 144 VAL B CA 1
ATOM 4048 C C . VAL B 1 144 ? 0.989 24.75 4.188 1 97.81 144 VAL B C 1
ATOM 4050 O O . VAL B 1 144 ? 1.268 23.547 4.105 1 97.81 144 VAL B O 1
ATOM 4053 N N . THR B 1 145 ? 0.505 25.422 3.232 1 95.69 145 THR B N 1
ATOM 4054 C CA . THR B 1 145 ? -0.078 24.812 2.039 1 95.69 145 THR B CA 1
ATOM 4055 C C . THR B 1 145 ? 0.939 23.922 1.329 1 95.69 145 THR B C 1
ATOM 4057 O O . THR B 1 145 ? 2.105 24.297 1.188 1 95.69 145 THR B O 1
ATOM 4060 N N . PHE B 1 146 ? 0.51 22.672 0.995 1 96.75 146 PHE B N 1
ATOM 4061 C CA . PHE B 1 146 ? 1.219 21.672 0.193 1 96.75 146 PHE B CA 1
ATOM 4062 C C . PHE B 1 146 ? 2.143 20.828 1.064 1 96.75 146 PHE B C 1
ATOM 4064 O O . PHE B 1 146 ? 2.67 19.812 0.613 1 96.75 146 PHE B O 1
ATOM 4071 N N . SER B 1 147 ? 2.418 21.219 2.273 1 97.12 147 SER B N 1
ATOM 4072 C CA . SER B 1 147 ? 3.475 20.656 3.098 1 97.12 147 SER B CA 1
ATOM 4073 C C . SER B 1 147 ? 3.299 19.141 3.254 1 97.12 147 SER B C 1
ATOM 4075 O O . SER B 1 147 ? 4.281 18.406 3.334 1 97.12 147 SER B O 1
ATOM 4077 N N . ASN B 1 148 ? 2.08 18.641 3.283 1 97.75 148 ASN B N 1
ATOM 4078 C CA . ASN B 1 148 ? 1.864 17.219 3.514 1 97.75 148 ASN B CA 1
ATOM 4079 C C . ASN B 1 148 ? 0.981 16.609 2.434 1 97.75 148 ASN B C 1
ATOM 4081 O O . ASN B 1 148 ? 0.392 15.539 2.639 1 97.75 148 ASN B O 1
ATOM 4085 N N . SER B 1 149 ? 0.896 17.281 1.256 1 97.75 149 SER B N 1
ATOM 4086 C CA . SER B 1 149 ? 0.057 16.797 0.166 1 97.75 149 SER B CA 1
ATOM 4087 C C . SER B 1 149 ? 0.551 15.445 -0.354 1 97.75 149 SER B C 1
ATOM 4089 O O . SER B 1 149 ? -0.242 14.531 -0.567 1 97.75 149 SER B O 1
ATOM 4091 N N . VAL B 1 150 ? 1.851 15.312 -0.494 1 98.38 150 VAL B N 1
ATOM 4092 C CA . VAL B 1 150 ? 2.432 14.07 -0.988 1 98.38 150 VAL B CA 1
ATOM 4093 C C . VAL B 1 150 ? 2.287 12.977 0.067 1 98.38 150 VAL B C 1
ATOM 4095 O O . VAL B 1 150 ? 2 11.82 -0.262 1 98.38 150 VAL B O 1
ATOM 4098 N N . SER B 1 151 ? 2.461 13.367 1.372 1 98.62 151 SER B N 1
ATOM 4099 C CA . SER B 1 151 ? 2.258 12.406 2.457 1 98.62 151 SER B CA 1
ATOM 4100 C C . SER B 1 151 ? 0.885 11.75 2.363 1 98.62 151 SER B C 1
ATOM 4102 O O . SER B 1 151 ? 0.772 10.523 2.424 1 98.62 151 SER B O 1
ATOM 4104 N N . VAL B 1 152 ? -0.085 12.531 2.178 1 98.69 152 VAL B N 1
ATOM 4105 C CA . VAL B 1 152 ? -1.459 12.039 2.146 1 98.69 152 VAL B CA 1
ATOM 4106 C C . VAL B 1 152 ? -1.687 11.219 0.878 1 98.69 152 VAL B C 1
ATOM 4108 O O . VAL B 1 152 ? -2.344 10.18 0.915 1 98.69 152 VAL B O 1
ATOM 4111 N N . ALA B 1 153 ? -1.136 11.641 -0.258 1 98.88 153 ALA B N 1
ATOM 4112 C CA . ALA B 1 153 ? -1.313 10.93 -1.518 1 98.88 153 ALA B CA 1
ATOM 4113 C C . ALA B 1 153 ? -0.736 9.516 -1.433 1 98.88 153 ALA B C 1
ATOM 4115 O O . ALA B 1 153 ? -1.364 8.555 -1.882 1 98.88 153 ALA B O 1
ATOM 4116 N N . GLU B 1 154 ? 0.471 9.398 -0.859 1 98.88 154 GLU B N 1
ATOM 4117 C CA . GLU B 1 154 ? 1.076 8.078 -0.679 1 98.88 154 GLU B CA 1
ATOM 4118 C C . GLU B 1 154 ? 0.225 7.203 0.233 1 98.88 154 GLU B C 1
ATOM 4120 O O . GLU B 1 154 ? 0.074 6.004 -0.014 1 98.88 154 GLU B O 1
ATOM 4125 N N . HIS B 1 155 ? -0.333 7.828 1.235 1 98.94 155 HIS B N 1
ATOM 4126 C CA . HIS B 1 155 ? -1.186 7.121 2.184 1 98.94 155 HIS B CA 1
ATOM 4127 C C . HIS B 1 155 ? -2.441 6.586 1.504 1 98.94 155 HIS B C 1
ATOM 4129 O O . HIS B 1 155 ? -2.867 5.461 1.776 1 98.94 155 HIS B O 1
ATOM 4135 N N . VAL B 1 156 ? -2.977 7.312 0.596 1 98.94 156 VAL B N 1
ATOM 4136 C CA . VAL B 1 156 ? -4.16 6.898 -0.149 1 98.94 156 VAL B CA 1
ATOM 4137 C C . VAL B 1 156 ? -3.838 5.66 -0.987 1 98.94 156 VAL B C 1
ATOM 4139 O O . VAL B 1 156 ? -4.559 4.664 -0.938 1 98.94 156 VAL B O 1
ATOM 4142 N N . VAL B 1 157 ? -2.748 5.676 -1.729 1 98.94 157 VAL B N 1
ATOM 4143 C CA . VAL B 1 157 ? -2.373 4.547 -2.574 1 98.94 157 VAL B CA 1
ATOM 4144 C C . VAL B 1 157 ? -2.133 3.312 -1.707 1 98.94 157 VAL B C 1
ATOM 4146 O O . VAL B 1 157 ? -2.545 2.207 -2.064 1 98.94 157 VAL B O 1
ATOM 4149 N N . MET B 1 158 ? -1.48 3.506 -0.564 1 98.94 158 MET B N 1
ATOM 4150 C CA . MET B 1 158 ? -1.239 2.434 0.397 1 98.94 158 MET B CA 1
ATOM 4151 C C . MET B 1 158 ? -2.549 1.781 0.824 1 98.94 158 MET B C 1
ATOM 4153 O O . MET B 1 158 ? -2.674 0.555 0.803 1 98.94 158 MET B O 1
ATOM 4157 N N . MET B 1 159 ? -3.559 2.621 1.11 1 98.94 159 MET B N 1
ATOM 4158 C CA . MET B 1 159 ? -4.844 2.113 1.581 1 98.94 159 MET B CA 1
ATOM 4159 C C . MET B 1 159 ? -5.59 1.396 0.462 1 98.94 159 MET B C 1
ATOM 4161 O O . MET B 1 159 ? -6.207 0.353 0.69 1 98.94 159 MET B O 1
ATOM 4165 N N . VAL B 1 160 ? -5.52 1.936 -0.716 1 98.94 160 VAL B N 1
ATOM 4166 C CA . VAL B 1 160 ? -6.156 1.307 -1.87 1 98.94 160 VAL B CA 1
ATOM 4167 C C . VAL B 1 160 ? -5.617 -0.112 -2.045 1 98.94 160 VAL B C 1
ATOM 4169 O O . VAL B 1 160 ? -6.391 -1.074 -2.078 1 98.94 160 VAL B O 1
ATOM 4172 N N . LEU B 1 161 ? -4.324 -0.25 -2.1 1 98.94 161 LEU B N 1
ATOM 4173 C CA . LEU B 1 161 ? -3.709 -1.553 -2.326 1 98.94 161 LEU B CA 1
ATOM 4174 C C . LEU B 1 161 ? -3.99 -2.498 -1.163 1 98.94 161 LEU B C 1
ATOM 4176 O O . LEU B 1 161 ? -4.27 -3.682 -1.371 1 98.94 161 LEU B O 1
ATOM 4180 N N . SER B 1 162 ? -3.906 -1.966 0.058 1 98.88 162 SER B N 1
ATOM 4181 C CA . SER B 1 162 ? -4.117 -2.793 1.241 1 98.88 162 SER B CA 1
ATOM 4182 C C . SER B 1 162 ? -5.523 -3.387 1.258 1 98.88 162 SER B C 1
ATOM 4184 O O . SER B 1 162 ? -5.711 -4.543 1.638 1 98.88 162 SER B O 1
ATOM 4186 N N . LEU B 1 163 ? -6.52 -2.582 0.84 1 98.88 163 LEU B N 1
ATOM 4187 C CA . LEU B 1 163 ? -7.895 -3.074 0.801 1 98.88 163 LEU B CA 1
ATOM 4188 C C . LEU B 1 163 ? -8.078 -4.074 -0.334 1 98.88 163 LEU B C 1
ATOM 4190 O O . LEU B 1 163 ? -8.586 -5.176 -0.118 1 98.88 163 LEU B O 1
ATOM 4194 N N . VAL B 1 164 ? -7.637 -3.713 -1.514 1 98.88 164 VAL B N 1
ATOM 4195 C CA . VAL B 1 164 ? -7.875 -4.52 -2.705 1 98.88 164 VAL B CA 1
ATOM 4196 C C . VAL B 1 164 ? -7.176 -5.871 -2.561 1 98.88 164 VAL B C 1
ATOM 4198 O O . VAL B 1 164 ? -7.727 -6.906 -2.939 1 98.88 164 VAL B O 1
ATOM 4201 N N . ARG B 1 165 ? -6.023 -5.895 -1.913 1 98.75 165 ARG B N 1
ATOM 4202 C CA . ARG B 1 165 ? -5.219 -7.105 -1.795 1 98.75 165 ARG B CA 1
ATOM 4203 C C . ARG B 1 165 ? -5.535 -7.848 -0.502 1 98.75 165 ARG B C 1
ATOM 4205 O O . ARG B 1 165 ? -5.008 -8.938 -0.261 1 98.75 165 ARG B O 1
ATOM 4212 N N . ASP B 1 166 ? -6.379 -7.234 0.309 1 98.25 166 ASP B N 1
ATOM 4213 C CA . ASP B 1 166 ? -6.766 -7.82 1.589 1 98.25 166 ASP B CA 1
ATOM 4214 C C . ASP B 1 166 ? -5.539 -8.094 2.459 1 98.25 166 ASP B C 1
ATOM 4216 O O . ASP B 1 166 ? -5.395 -9.195 3 1 98.25 166 ASP B O 1
ATOM 4220 N N . TYR B 1 167 ? -4.688 -7.113 2.58 1 98.81 167 TYR B N 1
ATOM 4221 C CA . TYR B 1 167 ? -3.379 -7.219 3.215 1 98.81 167 TYR B CA 1
ATOM 4222 C C . TYR B 1 167 ? -3.516 -7.402 4.723 1 98.81 167 TYR B C 1
ATOM 4224 O O . TYR B 1 167 ? -2.852 -8.258 5.312 1 98.81 167 TYR B O 1
ATOM 4232 N N . LEU B 1 168 ? -4.355 -6.566 5.402 1 98.62 168 LEU B N 1
ATOM 4233 C CA . LEU B 1 168 ? -4.422 -6.488 6.859 1 98.62 168 LEU B CA 1
ATOM 4234 C C . LEU B 1 168 ? -4.848 -7.824 7.457 1 98.62 168 LEU B C 1
ATOM 4236 O O . LEU B 1 168 ? -4.152 -8.375 8.305 1 98.62 168 LEU B O 1
ATOM 4240 N N . PRO B 1 169 ? -5.898 -8.477 6.914 1 97.69 169 PRO B N 1
ATOM 4241 C CA . PRO B 1 169 ? -6.238 -9.805 7.434 1 97.69 169 PRO B CA 1
ATOM 4242 C C . PRO B 1 169 ? -5.16 -10.844 7.141 1 97.69 169 PRO B C 1
ATOM 4244 O O . PRO B 1 169 ? -4.895 -11.711 7.977 1 97.69 169 PRO B O 1
ATOM 4247 N N . ALA B 1 170 ? -4.559 -10.797 5.969 1 98.44 170 ALA B N 1
ATOM 4248 C CA . ALA B 1 170 ? -3.531 -11.766 5.598 1 98.44 170 ALA B CA 1
ATOM 4249 C C . ALA B 1 170 ? -2.33 -11.672 6.535 1 98.44 170 ALA B C 1
ATOM 4251 O O . ALA B 1 170 ? -1.786 -12.695 6.957 1 98.44 170 ALA B O 1
ATOM 4252 N N . HIS B 1 171 ? -1.909 -10.414 6.816 1 98.69 171 HIS B N 1
ATOM 4253 C CA . HIS B 1 171 ? -0.812 -10.211 7.758 1 98.69 171 HIS B CA 1
ATOM 4254 C C . HIS B 1 171 ? -1.154 -10.758 9.133 1 98.69 171 HIS B C 1
ATOM 4256 O O . HIS B 1 171 ? -0.308 -11.367 9.797 1 98.69 171 HIS B O 1
ATOM 4262 N N . GLU B 1 172 ? -2.377 -10.539 9.539 1 97.75 172 GLU B N 1
ATOM 4263 C CA . GLU B 1 172 ? -2.814 -11.039 10.836 1 97.75 172 GLU B CA 1
ATOM 4264 C C . GLU B 1 172 ? -2.738 -12.562 10.891 1 97.75 172 GLU B C 1
ATOM 4266 O O . GLU B 1 172 ? -2.295 -13.133 11.891 1 97.75 172 GLU B O 1
ATOM 4271 N N . ILE B 1 173 ? -3.109 -13.258 9.828 1 97.31 173 ILE B N 1
ATOM 4272 C CA . ILE B 1 173 ? -3.053 -14.711 9.742 1 97.31 173 ILE B CA 1
ATOM 4273 C C . ILE B 1 173 ? -1.606 -15.18 9.883 1 97.31 173 ILE B C 1
ATOM 4275 O O . ILE B 1 173 ? -1.313 -16.094 10.648 1 97.31 173 ILE B O 1
ATOM 4279 N N . ALA B 1 174 ? -0.698 -14.539 9.164 1 97.75 174 ALA B N 1
ATOM 4280 C CA . ALA B 1 174 ? 0.719 -14.883 9.25 1 97.75 174 ALA B CA 1
ATOM 4281 C C . ALA B 1 174 ? 1.246 -14.68 10.672 1 97.75 174 ALA B C 1
ATOM 4283 O O . ALA B 1 174 ? 1.932 -15.547 11.211 1 97.75 174 ALA B O 1
ATOM 4284 N N . ASN B 1 175 ? 0.874 -13.531 11.234 1 97.06 175 ASN B N 1
ATOM 4285 C CA . ASN B 1 175 ? 1.341 -13.195 12.578 1 97.06 175 ASN B CA 1
ATOM 4286 C C . ASN B 1 175 ? 0.861 -14.203 13.609 1 97.06 175 ASN B C 1
ATOM 4288 O O . ASN B 1 175 ? 1.562 -14.484 14.586 1 97.06 175 ASN B O 1
ATOM 4292 N N . LYS B 1 176 ? -0.273 -14.781 13.398 1 96.31 176 LYS B N 1
ATOM 4293 C CA . LYS B 1 176 ? -0.879 -15.688 14.367 1 96.31 176 LYS B CA 1
ATOM 4294 C C . LYS B 1 176 ? -0.443 -17.125 14.125 1 96.31 176 LYS B C 1
ATOM 4296 O O . LYS B 1 176 ? -0.964 -18.062 14.75 1 96.31 176 LYS B O 1
ATOM 4301 N N . GLY B 1 177 ? 0.443 -17.359 13.164 1 96.25 177 GLY B N 1
ATOM 4302 C CA . GLY B 1 177 ? 1.041 -18.672 12.969 1 96.25 177 GLY B CA 1
ATOM 4303 C C . GLY B 1 177 ? 0.393 -19.453 11.852 1 96.25 177 GLY B C 1
ATOM 4304 O O . GLY B 1 177 ? 0.696 -20.641 11.656 1 96.25 177 GLY B O 1
ATOM 4305 N N . GLY B 1 178 ? -0.47 -18.797 11.133 1 95.06 178 GLY B N 1
ATOM 4306 C CA . GLY B 1 178 ? -1.253 -19.531 10.148 1 95.06 178 GLY B CA 1
ATOM 4307 C C . GLY B 1 178 ? -0.616 -19.531 8.766 1 95.06 178 GLY B C 1
ATOM 4308 O O . GLY B 1 178 ? 0.295 -18.734 8.5 1 95.06 178 GLY B O 1
ATOM 4309 N N . TRP B 1 179 ? -1.115 -20.453 7.914 1 95.81 179 TRP B N 1
ATOM 4310 C CA . TRP B 1 179 ? -0.796 -20.547 6.492 1 95.81 179 TRP B CA 1
ATOM 4311 C C . TRP B 1 179 ? -2.049 -20.828 5.672 1 95.81 179 TRP B C 1
ATOM 4313 O O . TRP B 1 179 ? -2.043 -21.688 4.789 1 95.81 179 TRP B O 1
ATOM 4323 N N . ASP B 1 180 ? -3.137 -20.188 5.996 1 95.88 180 ASP B N 1
ATOM 4324 C CA . ASP B 1 180 ? -4.426 -20.375 5.34 1 95.88 180 ASP B CA 1
ATOM 4325 C C . ASP B 1 180 ? -4.535 -19.531 4.082 1 95.88 180 ASP B C 1
ATOM 4327 O O . ASP B 1 180 ? -5.254 -18.516 4.066 1 95.88 180 ASP B O 1
ATOM 4331 N N . ILE B 1 181 ? -3.951 -20 3.029 1 97.12 181 ILE B N 1
ATOM 4332 C CA . ILE B 1 181 ? -3.828 -19.219 1.803 1 97.12 181 ILE B CA 1
ATOM 4333 C C . ILE B 1 181 ? -5.215 -18.906 1.248 1 97.12 181 ILE B C 1
ATOM 4335 O O . ILE B 1 181 ? -5.496 -17.766 0.865 1 97.12 181 ILE B O 1
ATOM 4339 N N . ALA B 1 182 ? -6.078 -19.891 1.268 1 97.25 182 ALA B N 1
ATOM 4340 C CA . ALA B 1 182 ? -7.418 -19.703 0.723 1 97.25 182 ALA B CA 1
ATOM 4341 C C . ALA B 1 182 ? -8.164 -18.594 1.473 1 97.25 182 ALA B C 1
ATOM 4343 O O . ALA B 1 182 ? -8.836 -17.766 0.86 1 97.25 182 ALA B O 1
ATOM 4344 N N . ASP B 1 183 ? -8.047 -18.594 2.781 1 96.62 183 ASP B N 1
ATOM 4345 C CA . ASP B 1 183 ? -8.664 -17.547 3.586 1 96.62 183 ASP B CA 1
ATOM 4346 C C . ASP B 1 183 ? -8.086 -16.172 3.24 1 96.62 183 ASP B C 1
ATOM 4348 O O . ASP B 1 183 ? -8.828 -15.203 3.105 1 96.62 183 ASP B O 1
ATOM 4352 N N . CYS B 1 184 ? -6.812 -16.094 3.051 1 96.88 184 CYS B N 1
ATOM 4353 C CA . CYS B 1 184 ? -6.113 -14.844 2.777 1 96.88 184 CYS B CA 1
ATOM 4354 C C . CYS B 1 184 ? -6.555 -14.25 1.443 1 96.88 184 CYS B C 1
ATOM 4356 O O . CYS B 1 184 ? -6.676 -13.031 1.309 1 96.88 184 CYS B O 1
ATOM 4358 N N . VAL B 1 185 ? -6.852 -15.117 0.478 1 97.62 185 VAL B N 1
ATOM 4359 C CA . VAL B 1 185 ? -6.949 -14.602 -0.885 1 97.62 185 VAL B CA 1
ATOM 4360 C C . VAL B 1 185 ? -8.414 -14.57 -1.322 1 97.62 185 VAL B C 1
ATOM 4362 O O . VAL B 1 185 ? -8.727 -14.133 -2.432 1 97.62 185 VAL B O 1
ATOM 4365 N N . SER B 1 186 ? -9.344 -15.016 -0.488 1 96.56 186 SER B N 1
ATOM 4366 C CA . SER B 1 186 ? -10.758 -15.117 -0.847 1 96.56 186 SER B CA 1
ATOM 4367 C C . SER B 1 186 ? -11.344 -13.75 -1.182 1 96.56 186 SER B C 1
ATOM 4369 O O . SER B 1 186 ? -12.391 -13.656 -1.823 1 96.56 186 SER B O 1
ATOM 4371 N N . ARG B 1 187 ? -10.695 -12.656 -0.777 1 96.69 187 ARG B N 1
ATOM 4372 C CA . ARG B 1 187 ? -11.133 -11.297 -1.081 1 96.69 187 ARG B CA 1
ATOM 4373 C C . ARG B 1 187 ? -10.008 -10.484 -1.703 1 96.69 187 ARG B C 1
ATOM 4375 O O . ARG B 1 187 ? -10.016 -9.25 -1.641 1 96.69 187 ARG B O 1
ATOM 4382 N N . SER B 1 188 ? -8.961 -11.133 -2.172 1 98.19 188 SER B N 1
ATOM 4383 C CA . SER B 1 188 ? -7.797 -10.461 -2.729 1 98.19 188 SER B CA 1
ATOM 4384 C C . SER B 1 188 ? -7.887 -10.359 -4.25 1 98.19 188 SER B C 1
ATOM 4386 O O . SER B 1 188 ? -8.094 -11.367 -4.93 1 98.19 188 SER B O 1
ATOM 4388 N N . TYR B 1 189 ? -7.715 -9.203 -4.848 1 98.75 189 TYR B N 1
ATOM 4389 C CA . TYR B 1 189 ? -7.797 -8.93 -6.277 1 98.75 189 TYR B CA 1
ATOM 4390 C C . TYR B 1 189 ? -6.574 -8.148 -6.75 1 98.75 189 TYR B C 1
ATOM 4392 O O . TYR B 1 189 ? -5.762 -7.699 -5.941 1 98.75 189 TYR B O 1
ATOM 4400 N N . ASP B 1 190 ? -6.359 -8.062 -8.039 1 98.81 190 ASP B N 1
ATOM 4401 C CA . ASP B 1 190 ? -5.441 -7.094 -8.633 1 98.81 190 ASP B CA 1
ATOM 4402 C C . ASP B 1 190 ? -6.148 -5.762 -8.898 1 98.81 190 ASP B C 1
ATOM 4404 O O . ASP B 1 190 ? -7.301 -5.742 -9.336 1 98.81 190 ASP B O 1
ATOM 4408 N N . LEU B 1 191 ? -5.434 -4.719 -8.656 1 98.88 191 LEU B N 1
ATOM 4409 C CA . LEU B 1 191 ? -5.941 -3.385 -8.961 1 98.88 191 LEU B CA 1
ATOM 4410 C C . LEU B 1 191 ? -6 -3.16 -10.469 1 98.88 191 LEU B C 1
ATOM 4412 O O . LEU B 1 191 ? -6.859 -2.422 -10.953 1 98.88 191 LEU B O 1
ATOM 4416 N N . GLU B 1 192 ? -5.145 -3.812 -11.219 1 98.56 192 GLU B N 1
ATOM 4417 C CA . GLU B 1 192 ? -5.062 -3.682 -12.672 1 98.56 192 GLU B CA 1
ATOM 4418 C C . GLU B 1 192 ? -6.434 -3.84 -13.32 1 98.56 192 GLU B C 1
ATOM 4420 O O . GLU B 1 192 ? -7.164 -4.781 -13.016 1 98.56 192 GLU B O 1
ATOM 4425 N N . GLY B 1 193 ? -6.707 -2.859 -14.164 1 98.44 193 GLY B N 1
ATOM 4426 C CA . GLY B 1 193 ? -7.93 -2.912 -14.945 1 98.44 193 GLY B CA 1
ATOM 4427 C C . GLY B 1 193 ? -9.125 -2.314 -14.227 1 98.44 193 GLY B C 1
ATOM 4428 O O . GLY B 1 193 ? -10.172 -2.084 -14.836 1 98.44 193 GLY B O 1
ATOM 4429 N N . MET B 1 194 ? -9.047 -2.053 -12.922 1 98.75 194 MET B N 1
ATOM 4430 C CA . MET B 1 194 ? -10.164 -1.484 -12.172 1 98.75 194 MET B CA 1
ATOM 4431 C C . MET B 1 194 ? -10.398 -0.029 -12.57 1 98.75 194 MET B C 1
ATOM 4433 O O . MET B 1 194 ? -9.523 0.604 -13.164 1 98.75 194 MET B O 1
ATOM 4437 N N . HIS B 1 195 ? -11.578 0.435 -12.297 1 98.88 195 HIS B N 1
ATOM 4438 C CA . HIS B 1 195 ? -11.914 1.846 -12.445 1 98.88 195 HIS B CA 1
ATOM 4439 C C . HIS B 1 195 ? -11.734 2.594 -11.125 1 98.88 195 HIS B C 1
ATOM 4441 O O . HIS B 1 195 ? -12.398 2.279 -10.133 1 98.88 195 HIS B O 1
ATOM 4447 N N . PHE B 1 196 ? -10.797 3.502 -11.133 1 98.94 196 PHE B N 1
ATOM 4448 C CA . PHE B 1 196 ? -10.492 4.324 -9.969 1 98.94 196 PHE B CA 1
ATOM 4449 C C . PHE B 1 196 ? -10.992 5.75 -10.164 1 98.94 196 PHE B C 1
ATOM 4451 O O . PHE B 1 196 ? -10.703 6.383 -11.18 1 98.94 196 PHE B O 1
ATOM 4458 N N . GLY B 1 197 ? -11.727 6.285 -9.156 1 98.88 197 GLY B N 1
ATOM 4459 C CA . GLY B 1 197 ? -12.227 7.645 -9.25 1 98.88 197 GLY B CA 1
ATOM 4460 C C . GLY B 1 197 ? -11.883 8.5 -8.047 1 98.88 197 GLY B C 1
ATOM 4461 O O . GLY B 1 197 ? -11.922 8.016 -6.91 1 98.88 197 GLY B O 1
ATOM 4462 N N . THR B 1 198 ? -11.555 9.773 -8.289 1 98.81 198 THR B N 1
ATOM 4463 C CA . THR B 1 198 ? -11.305 10.719 -7.211 1 98.81 198 THR B CA 1
ATOM 4464 C C . THR B 1 198 ? -12.32 11.852 -7.242 1 98.81 198 THR B C 1
ATOM 4466 O O . THR B 1 198 ? -12.547 12.469 -8.289 1 98.81 198 THR B O 1
ATOM 4469 N N . ILE B 1 199 ? -12.984 12.055 -6.113 1 98.56 199 ILE B N 1
ATOM 4470 C CA . ILE B 1 199 ? -13.828 13.234 -5.945 1 98.56 199 ILE B CA 1
ATOM 4471 C C . ILE B 1 199 ? -12.984 14.422 -5.504 1 98.56 199 ILE B C 1
ATOM 4473 O O . ILE B 1 199 ? -12.484 14.453 -4.375 1 98.56 199 ILE B O 1
ATOM 4477 N N . ALA B 1 200 ? -12.867 15.43 -6.336 1 97.19 200 ALA B N 1
ATOM 4478 C CA . ALA B 1 200 ? -11.984 16.594 -6.238 1 97.19 200 ALA B CA 1
ATOM 4479 C C . ALA B 1 200 ? -10.555 16.219 -6.621 1 97.19 200 ALA B C 1
ATOM 4481 O O . ALA B 1 200 ? -9.938 15.359 -5.988 1 97.19 200 ALA B O 1
ATOM 4482 N N . ALA B 1 201 ? -10.078 16.844 -7.633 1 97.31 201 ALA B N 1
ATOM 4483 C CA . ALA B 1 201 ? -8.742 16.578 -8.164 1 97.31 201 ALA B CA 1
ATOM 4484 C C . ALA B 1 201 ? -7.824 17.781 -7.977 1 97.31 201 ALA B C 1
ATOM 4486 O O . ALA B 1 201 ? -7.156 18.203 -8.922 1 97.31 201 ALA B O 1
ATOM 4487 N N . GLY B 1 202 ? -7.895 18.359 -6.719 1 94.75 202 GLY B N 1
ATOM 4488 C CA . GLY B 1 202 ? -6.902 19.359 -6.363 1 94.75 202 GLY B CA 1
ATOM 4489 C C . GLY B 1 202 ? -5.504 18.781 -6.211 1 94.75 202 GLY B C 1
ATOM 4490 O O . GLY B 1 202 ? -5.137 17.828 -6.914 1 94.75 202 GLY B O 1
ATOM 4491 N N . ARG B 1 203 ? -4.684 19.359 -5.348 1 94.25 203 ARG B N 1
ATOM 4492 C CA . ARG B 1 203 ? -3.285 18.969 -5.18 1 94.25 203 ARG B CA 1
ATOM 4493 C C . ARG B 1 203 ? -3.164 17.484 -4.824 1 94.25 203 ARG B C 1
ATOM 4495 O O . ARG B 1 203 ? -2.438 16.75 -5.484 1 94.25 203 ARG B O 1
ATOM 4502 N N . ILE B 1 204 ? -3.891 17.047 -3.787 1 97.31 204 ILE B N 1
ATOM 4503 C CA . ILE B 1 204 ? -3.768 15.68 -3.297 1 97.31 204 ILE B CA 1
ATOM 4504 C C . ILE B 1 204 ? -4.434 14.719 -4.281 1 97.31 204 ILE B C 1
ATOM 4506 O O . ILE B 1 204 ? -3.857 13.688 -4.633 1 97.31 204 ILE B O 1
ATOM 4510 N N . GLY B 1 205 ? -5.656 15.047 -4.742 1 98.12 205 GLY B N 1
ATOM 4511 C CA . GLY B 1 205 ? -6.34 14.203 -5.703 1 98.12 205 GLY B CA 1
ATOM 4512 C C . GLY B 1 205 ? -5.523 13.945 -6.957 1 98.12 205 GLY B C 1
ATOM 4513 O O . GLY B 1 205 ? -5.414 12.805 -7.41 1 98.12 205 GLY B O 1
ATOM 4514 N N . LEU B 1 206 ? -4.934 14.977 -7.496 1 98.06 206 LEU B N 1
ATOM 4515 C CA . LEU B 1 206 ? -4.113 14.852 -8.695 1 98.06 206 LEU B CA 1
ATOM 4516 C C . LEU B 1 206 ? -2.859 14.031 -8.414 1 98.06 206 LEU B C 1
ATOM 4518 O O . LEU B 1 206 ? -2.445 13.219 -9.25 1 98.06 206 LEU B O 1
ATOM 4522 N N . ALA B 1 207 ? -2.266 14.266 -7.254 1 98.56 207 ALA B N 1
ATOM 4523 C CA . ALA B 1 207 ? -1.087 13.492 -6.871 1 98.56 207 ALA B CA 1
ATOM 4524 C C . ALA B 1 207 ? -1.408 12 -6.801 1 98.56 207 ALA B C 1
ATOM 4526 O O . ALA B 1 207 ? -0.594 11.164 -7.203 1 98.56 207 ALA B O 1
ATOM 4527 N N . VAL B 1 208 ? -2.578 11.633 -6.332 1 98.88 208 VAL B N 1
ATOM 4528 C CA . VAL B 1 208 ? -3.002 10.242 -6.262 1 98.88 208 VAL B CA 1
ATOM 4529 C C . VAL B 1 208 ? -3.186 9.688 -7.672 1 98.88 208 VAL B C 1
ATOM 4531 O O . VAL B 1 208 ? -2.689 8.602 -7.988 1 98.88 208 VAL B O 1
ATOM 4534 N N . LEU B 1 209 ? -3.871 10.445 -8.531 1 98.88 209 LEU B N 1
ATOM 4535 C CA . LEU B 1 209 ? -4.117 10.023 -9.906 1 98.88 209 LEU B CA 1
ATOM 4536 C C . LEU B 1 209 ? -2.807 9.742 -10.633 1 98.88 209 LEU B C 1
ATOM 4538 O O . LEU B 1 209 ? -2.672 8.727 -11.312 1 98.88 209 LEU B O 1
ATOM 4542 N N . ARG B 1 210 ? -1.825 10.562 -10.461 1 98.62 210 ARG B N 1
ATOM 4543 C CA . ARG B 1 210 ? -0.533 10.391 -11.117 1 98.62 210 ARG B CA 1
ATOM 4544 C C . ARG B 1 210 ? 0.167 9.125 -10.641 1 98.62 210 ARG B C 1
ATOM 4546 O O . ARG B 1 210 ? 0.76 8.398 -11.438 1 98.62 210 ARG B O 1
ATOM 4553 N N . ARG B 1 211 ? 0.073 8.875 -9.383 1 98.81 211 ARG B N 1
ATOM 4554 C CA . ARG B 1 211 ? 0.751 7.715 -8.812 1 98.81 211 ARG B CA 1
ATOM 4555 C C . ARG B 1 211 ? 0.075 6.418 -9.234 1 98.81 211 ARG B C 1
ATOM 4557 O O . ARG B 1 211 ? 0.723 5.371 -9.32 1 98.81 211 ARG B O 1
ATOM 4564 N N . LEU B 1 212 ? -1.246 6.461 -9.586 1 98.88 212 LEU B N 1
ATOM 4565 C CA . LEU B 1 212 ? -1.985 5.246 -9.914 1 98.88 212 LEU B CA 1
ATOM 4566 C C . LEU B 1 212 ? -1.959 4.973 -11.414 1 98.88 212 LEU B C 1
ATOM 4568 O O . LEU B 1 212 ? -2.289 3.869 -11.852 1 98.88 212 LEU B O 1
ATOM 4572 N N . LYS B 1 213 ? -1.483 5.883 -12.211 1 98.5 213 LYS B N 1
ATOM 4573 C CA . LYS B 1 213 ? -1.49 5.758 -13.664 1 98.5 213 LYS B CA 1
ATOM 4574 C C . LYS B 1 213 ? -0.727 4.512 -14.109 1 98.5 213 LYS B C 1
ATOM 4576 O O . LYS B 1 213 ? -1.226 3.729 -14.922 1 98.5 213 LYS B O 1
ATOM 4581 N N . PRO B 1 214 ? 0.429 4.188 -13.516 1 98.25 214 PRO B N 1
ATOM 4582 C CA . PRO B 1 214 ? 1.188 3.035 -14.008 1 98.25 214 PRO B CA 1
ATOM 4583 C C . PRO B 1 214 ? 0.622 1.702 -13.523 1 98.25 214 PRO B C 1
ATOM 4585 O O . PRO B 1 214 ? 1.175 0.643 -13.828 1 98.25 214 PRO B O 1
ATOM 4588 N N . PHE B 1 215 ? -0.438 1.697 -12.781 1 98.56 215 PHE B N 1
ATOM 4589 C CA . PHE B 1 215 ? -1.071 0.465 -12.328 1 98.56 215 PHE B CA 1
ATOM 4590 C C . PHE B 1 215 ? -2.059 -0.053 -13.367 1 98.56 215 PHE B C 1
ATOM 4592 O O . PHE B 1 215 ? -2.707 -1.08 -13.156 1 98.56 215 PHE B O 1
ATOM 4599 N N . ASP B 1 216 ? -2.195 0.646 -14.492 1 97.25 216 ASP B N 1
ATOM 4600 C CA . ASP B 1 216 ? -3.055 0.275 -15.617 1 97.25 216 ASP B CA 1
ATOM 4601 C C . ASP B 1 216 ? -4.52 0.213 -15.188 1 97.25 216 ASP B C 1
ATOM 4603 O O . ASP B 1 216 ? -5.219 -0.758 -15.484 1 97.25 216 ASP B O 1
ATOM 4607 N N . VAL B 1 217 ? -4.918 1.171 -14.375 1 98.5 217 VAL B N 1
ATOM 4608 C CA . VAL B 1 217 ? -6.309 1.377 -13.984 1 98.5 217 VAL B CA 1
ATOM 4609 C C . VAL B 1 217 ? -6.969 2.379 -14.93 1 98.5 217 VAL B C 1
ATOM 4611 O O . VAL B 1 217 ? -6.281 3.092 -15.664 1 98.5 217 VAL B O 1
ATOM 4614 N N . HIS B 1 218 ? -8.289 2.375 -15.008 1 98.75 218 HIS B N 1
ATOM 4615 C CA . HIS B 1 218 ? -9.047 3.445 -15.648 1 98.75 218 HIS B CA 1
ATOM 4616 C C . HIS B 1 218 ? -9.328 4.582 -14.672 1 98.75 218 HIS B C 1
ATOM 4618 O O . HIS B 1 218 ? -10.039 4.395 -13.68 1 98.75 218 HIS B O 1
ATOM 4624 N N . LEU B 1 219 ? -8.797 5.746 -14.977 1 98.94 219 LEU B N 1
ATOM 4625 C CA . LEU B 1 219 ? -8.836 6.848 -14.016 1 98.94 219 LEU B CA 1
ATOM 4626 C C . LEU B 1 219 ? -10.016 7.773 -14.305 1 98.94 219 LEU B C 1
ATOM 4628 O O . LEU B 1 219 ? -10.227 8.172 -15.453 1 98.94 219 LEU B O 1
ATOM 4632 N N . HIS B 1 220 ? -10.773 8.094 -13.266 1 98.94 220 HIS B N 1
ATOM 4633 C CA . HIS B 1 220 ? -11.93 8.977 -13.305 1 98.94 220 HIS B CA 1
ATOM 4634 C C . HIS B 1 220 ? -11.797 10.094 -12.273 1 98.94 220 HIS B C 1
ATOM 4636 O O . HIS B 1 220 ? -11.094 9.945 -11.273 1 98.94 220 HIS B O 1
ATOM 4642 N N . TYR B 1 221 ? -12.453 11.234 -12.57 1 98.88 221 TYR B N 1
ATOM 4643 C CA . TYR B 1 221 ? -12.5 12.25 -11.531 1 98.88 221 TYR B CA 1
ATOM 4644 C C . TYR B 1 221 ? -13.719 13.148 -11.703 1 98.88 221 TYR B C 1
ATOM 4646 O O . TYR B 1 221 ? -14.305 13.219 -12.789 1 98.88 221 TYR B O 1
ATOM 4654 N N . TYR B 1 222 ? -14.156 13.641 -10.594 1 98.44 222 TYR B N 1
ATOM 4655 C CA . TYR B 1 222 ? -15.07 14.773 -10.523 1 98.44 222 TYR B CA 1
ATOM 4656 C C . TYR B 1 222 ? -14.438 15.945 -9.797 1 98.44 222 TYR B C 1
ATOM 4658 O O . TYR B 1 222 ? -13.812 15.773 -8.75 1 98.44 222 TYR B O 1
ATOM 4666 N N . ASP B 1 223 ? -14.562 17.031 -10.297 1 97.12 223 ASP B N 1
ATOM 4667 C CA . ASP B 1 223 ? -14.172 18.297 -9.703 1 97.12 223 ASP B CA 1
ATOM 4668 C C . ASP B 1 223 ? -15.023 19.438 -10.266 1 97.12 223 ASP B C 1
ATOM 4670 O O . ASP B 1 223 ? -15.273 19.5 -11.469 1 97.12 223 ASP B O 1
ATOM 4674 N N . PRO B 1 224 ? -15.547 20.281 -9.336 1 92.81 224 PRO B N 1
ATOM 4675 C CA . PRO B 1 224 ? -16.281 21.422 -9.883 1 92.81 224 PRO B CA 1
ATOM 4676 C C . PRO B 1 224 ? -15.477 22.219 -10.898 1 92.81 224 PRO B C 1
ATOM 4678 O O . PRO B 1 224 ? -16.047 22.844 -11.797 1 92.81 224 PRO B O 1
ATOM 4681 N N . HIS B 1 225 ? -14.219 22.281 -10.711 1 93.44 225 HIS B N 1
ATOM 4682 C CA . HIS B 1 225 ? -13.32 22.891 -11.68 1 93.44 225 HIS B CA 1
ATOM 4683 C C . HIS B 1 225 ? -12.602 21.828 -12.508 1 93.44 225 HIS B C 1
ATOM 4685 O O . HIS B 1 225 ? -11.625 21.234 -12.047 1 93.44 225 HIS B O 1
ATOM 4691 N N . ARG B 1 226 ? -13 21.703 -13.695 1 96.56 226 ARG B N 1
ATOM 4692 C CA . ARG B 1 226 ? -12.453 20.672 -14.555 1 96.56 226 ARG B CA 1
ATOM 4693 C C . ARG B 1 226 ? -10.969 20.891 -14.812 1 96.56 226 ARG B C 1
ATOM 4695 O O . ARG B 1 226 ? -10.539 22.031 -15.031 1 96.56 226 ARG B O 1
ATOM 4702 N N . LEU B 1 227 ? -10.188 19.875 -14.812 1 97.44 227 LEU B N 1
ATOM 4703 C CA . LEU B 1 227 ? -8.758 19.938 -15.102 1 97.44 227 LEU B CA 1
ATOM 4704 C C . LEU B 1 227 ? -8.523 20.344 -16.562 1 97.44 227 LEU B C 1
ATOM 4706 O O . LEU B 1 227 ? -9.43 20.25 -17.391 1 97.44 227 LEU B O 1
ATOM 4710 N N . SER B 1 228 ? -7.301 20.797 -16.812 1 97.44 228 SER B N 1
ATOM 4711 C CA . SER B 1 228 ? -6.961 21.156 -18.188 1 97.44 228 SER B CA 1
ATOM 4712 C C . SER B 1 228 ? -6.992 19.938 -19.109 1 97.44 228 SER B C 1
ATOM 4714 O O . SER B 1 228 ? -6.758 18.812 -18.656 1 97.44 228 SER B O 1
ATOM 4716 N N . ALA B 1 229 ? -7.219 20.156 -20.344 1 97.81 229 ALA B N 1
ATOM 4717 C CA . ALA B 1 229 ? -7.234 19.078 -21.344 1 97.81 229 ALA B CA 1
ATOM 4718 C C . ALA B 1 229 ? -5.891 18.359 -21.406 1 97.81 229 ALA B C 1
ATOM 4720 O O . ALA B 1 229 ? -5.836 17.156 -21.641 1 97.81 229 ALA B O 1
ATOM 4721 N N . ASP B 1 230 ? -4.844 19.047 -21.172 1 98 230 ASP B N 1
ATOM 4722 C CA . ASP B 1 230 ? -3.506 18.469 -21.188 1 98 230 ASP B CA 1
ATOM 4723 C C . ASP B 1 230 ? -3.34 17.422 -20.094 1 98 230 ASP B C 1
ATOM 4725 O O . ASP B 1 230 ? -2.805 16.344 -20.328 1 98 230 ASP B O 1
ATOM 4729 N N . VAL B 1 231 ? -3.828 17.766 -18.906 1 97.81 231 VAL B N 1
ATOM 4730 C CA . VAL B 1 231 ? -3.74 16.844 -17.781 1 97.81 231 VAL B CA 1
ATOM 4731 C C . VAL B 1 231 ? -4.625 15.617 -18.047 1 97.81 231 VAL B C 1
ATOM 4733 O O . VAL B 1 231 ? -4.219 14.484 -17.781 1 97.81 231 VAL B O 1
ATOM 4736 N N . GLU B 1 232 ? -5.828 15.828 -18.578 1 98.56 232 GLU B N 1
ATOM 4737 C CA . GLU B 1 232 ? -6.73 14.727 -18.906 1 98.56 232 GLU B CA 1
ATOM 4738 C C . GLU B 1 232 ? -6.098 13.773 -19.906 1 98.56 232 GLU B C 1
ATOM 4740 O O . GLU B 1 232 ? -6.215 12.555 -19.781 1 98.56 232 GLU B O 1
ATOM 4745 N N . ARG B 1 233 ? -5.445 14.328 -20.922 1 98.19 233 ARG B N 1
ATOM 4746 C CA . ARG B 1 233 ? -4.793 13.516 -21.938 1 98.19 233 ARG B CA 1
ATOM 4747 C C . ARG B 1 233 ? -3.596 12.766 -21.359 1 98.19 233 ARG B C 1
ATOM 4749 O O . ARG B 1 233 ? -3.42 11.57 -21.609 1 98.19 233 ARG B O 1
ATOM 4756 N N . GLU B 1 234 ? -2.82 13.453 -20.562 1 97.25 234 GLU B N 1
ATOM 4757 C CA . GLU B 1 234 ? -1.632 12.875 -19.953 1 97.25 234 GLU B CA 1
ATOM 4758 C C . GLU B 1 234 ? -1.987 11.641 -19.109 1 97.25 234 GLU B C 1
ATOM 4760 O O . GLU B 1 234 ? -1.302 10.617 -19.188 1 97.25 234 GLU B O 1
ATOM 4765 N N . LEU B 1 235 ? -3.041 11.734 -18.406 1 98.25 235 LEU B N 1
ATOM 4766 C CA . LEU B 1 235 ? -3.398 10.68 -17.453 1 98.25 235 LEU B CA 1
ATOM 4767 C C . LEU B 1 235 ? -4.535 9.82 -18 1 98.25 235 LEU B C 1
ATOM 4769 O O . LEU B 1 235 ? -4.961 8.859 -17.359 1 98.25 235 LEU B O 1
ATOM 4773 N N . ASN B 1 236 ? -5.012 10.133 -19.219 1 98.44 236 ASN B N 1
ATOM 4774 C CA . ASN B 1 236 ? -6.152 9.445 -19.812 1 98.44 236 ASN B CA 1
ATOM 4775 C C . ASN B 1 236 ? -7.348 9.422 -18.875 1 98.44 236 ASN B C 1
ATOM 4777 O O . ASN B 1 236 ? -7.902 8.359 -18.594 1 98.44 236 ASN B O 1
ATOM 4781 N N . LEU B 1 237 ? -7.734 10.625 -18.391 1 98.75 237 LEU B N 1
ATOM 4782 C CA . LEU B 1 237 ? -8.773 10.766 -17.375 1 98.75 237 LEU B CA 1
ATOM 4783 C C . LEU B 1 237 ? -10.156 10.812 -18.016 1 98.75 237 LEU B C 1
ATOM 4785 O O . LEU B 1 237 ? -10.328 11.406 -19.094 1 98.75 237 LEU B O 1
ATOM 4789 N N . THR B 1 238 ? -11.109 10.211 -17.391 1 98.81 238 THR B N 1
ATOM 4790 C CA . THR B 1 238 ? -12.516 10.422 -17.688 1 98.81 238 THR B CA 1
ATOM 4791 C C . THR B 1 238 ? -13.148 11.398 -16.703 1 98.81 238 THR B C 1
ATOM 4793 O O . THR B 1 238 ? -13.141 11.148 -15.492 1 98.81 238 THR B O 1
ATOM 4796 N N . TYR B 1 239 ? -13.641 12.5 -17.219 1 98.75 239 TYR B N 1
ATOM 4797 C CA . TYR B 1 239 ? -14.289 13.508 -16.391 1 98.75 239 TYR B CA 1
ATOM 4798 C C . TYR B 1 239 ? -15.766 13.188 -16.188 1 98.75 239 TYR B C 1
ATOM 4800 O O . TYR B 1 239 ? -16.453 12.766 -17.125 1 98.75 239 TYR B O 1
ATOM 4808 N N . HIS B 1 240 ? -16.266 13.336 -14.969 1 98.69 240 HIS B N 1
ATOM 4809 C CA . HIS B 1 240 ? -17.688 13.227 -14.641 1 98.69 240 HIS B CA 1
ATOM 4810 C C . HIS B 1 240 ? -18.25 14.57 -14.172 1 98.69 240 HIS B C 1
ATOM 4812 O O . HIS B 1 240 ? -17.578 15.289 -13.414 1 98.69 240 HIS B O 1
ATOM 4818 N N . ASP B 1 241 ? -19.453 14.875 -14.5 1 97.44 241 ASP B N 1
ATOM 4819 C CA . ASP B 1 241 ? -20.031 16.172 -14.172 1 97.44 241 ASP B CA 1
ATOM 4820 C C . ASP B 1 241 ? -20.656 16.156 -12.781 1 97.44 241 ASP B C 1
ATOM 4822 O O . ASP B 1 241 ? -20.953 17.219 -12.219 1 97.44 241 ASP B O 1
ATOM 4826 N N . THR B 1 242 ? -20.906 14.984 -12.234 1 97.75 242 THR B N 1
ATOM 4827 C CA . THR B 1 242 ? -21.406 14.852 -10.867 1 97.75 242 THR B CA 1
ATOM 4828 C C . THR B 1 242 ? -20.719 13.68 -10.156 1 97.75 242 THR B C 1
ATOM 4830 O O . THR B 1 242 ? -20.281 12.727 -10.797 1 97.75 242 THR B O 1
ATOM 4833 N N . PRO B 1 243 ? -20.656 13.734 -8.805 1 98.06 243 PRO B N 1
ATOM 4834 C CA . PRO B 1 243 ? -20.188 12.57 -8.055 1 98.06 243 PRO B CA 1
ATOM 4835 C C . PRO B 1 243 ? -21 11.305 -8.344 1 98.06 243 PRO B C 1
ATOM 4837 O O . PRO B 1 243 ? -20.438 10.211 -8.422 1 98.06 243 PRO B O 1
ATOM 4840 N N . GLN B 1 244 ? -22.297 11.406 -8.539 1 98.38 244 GLN B N 1
ATOM 4841 C CA . GLN B 1 244 ? -23.203 10.281 -8.742 1 98.38 244 GLN B CA 1
ATOM 4842 C C . GLN B 1 244 ? -22.875 9.539 -10.039 1 98.38 244 GLN B C 1
ATOM 4844 O O . GLN B 1 244 ? -22.938 8.312 -10.086 1 98.38 244 GLN B O 1
ATOM 4849 N N . SER B 1 245 ? -22.562 10.289 -11.102 1 98.5 245 SER B N 1
ATOM 4850 C CA . SER B 1 245 ? -22.234 9.641 -12.359 1 98.5 245 SER B CA 1
ATOM 4851 C C . SER B 1 245 ? -20.922 8.867 -12.266 1 98.5 245 SER B C 1
ATOM 4853 O O . SER B 1 245 ? -20.734 7.852 -12.938 1 98.5 245 SER B O 1
ATOM 4855 N N . MET B 1 246 ? -20.047 9.297 -11.398 1 98.69 246 MET B N 1
ATOM 4856 C CA . MET B 1 246 ? -18.734 8.664 -11.25 1 98.69 246 MET B CA 1
ATOM 4857 C C . MET B 1 246 ? -18.844 7.387 -10.422 1 98.69 246 MET B C 1
ATOM 4859 O O . MET B 1 246 ? -18.281 6.352 -10.797 1 98.69 246 MET B O 1
ATOM 4863 N N . VAL B 1 247 ? -19.609 7.453 -9.328 1 98.5 247 VAL B N 1
ATOM 4864 C CA . VAL B 1 247 ? -19.625 6.344 -8.383 1 98.5 247 VAL B CA 1
ATOM 4865 C C . VAL B 1 247 ? -20.281 5.125 -9.023 1 98.5 247 VAL B C 1
ATOM 4867 O O . VAL B 1 247 ? -20.016 3.986 -8.633 1 98.5 247 VAL B O 1
ATOM 4870 N N . LYS B 1 248 ? -21.078 5.273 -10.086 1 98.31 248 LYS B N 1
ATOM 4871 C CA . LYS B 1 248 ? -21.781 4.191 -10.758 1 98.31 248 LYS B CA 1
ATOM 4872 C C . LYS B 1 248 ? -20.812 3.295 -11.531 1 98.31 248 LYS B C 1
ATOM 4874 O O . LYS B 1 248 ? -21.125 2.127 -11.789 1 98.31 248 LYS B O 1
ATOM 4879 N N . VAL B 1 249 ? -19.656 3.832 -11.875 1 98.25 249 VAL B N 1
ATOM 4880 C CA . VAL B 1 249 ? -18.812 3.074 -12.797 1 98.25 249 VAL B CA 1
ATOM 4881 C C . VAL B 1 249 ? -17.516 2.678 -12.109 1 98.25 249 VAL B C 1
ATOM 4883 O O . VAL B 1 249 ? -16.781 1.831 -12.609 1 98.25 249 VAL B O 1
ATOM 4886 N N . CYS B 1 250 ? -17.188 3.264 -10.953 1 98.75 250 CYS B N 1
ATOM 4887 C CA . CYS B 1 250 ? -15.883 3.08 -10.344 1 98.75 250 CYS B CA 1
ATOM 4888 C C . CYS B 1 250 ? -15.883 1.89 -9.391 1 98.75 250 CYS B C 1
ATOM 4890 O O . CYS B 1 250 ? -16.891 1.62 -8.727 1 98.75 250 CYS B O 1
ATOM 4892 N N . ASP B 1 251 ? -14.75 1.198 -9.336 1 98.88 251 ASP B N 1
ATOM 4893 C CA . ASP B 1 251 ? -14.508 0.101 -8.406 1 98.88 251 ASP B CA 1
ATOM 4894 C C . ASP B 1 251 ? -13.883 0.611 -7.105 1 98.88 251 ASP B C 1
ATOM 4896 O O . ASP B 1 251 ? -14.008 -0.029 -6.062 1 98.88 251 ASP B O 1
ATOM 4900 N N . VAL B 1 252 ? -13.133 1.672 -7.148 1 98.94 252 VAL B N 1
ATOM 4901 C CA . VAL B 1 252 ? -12.492 2.342 -6.023 1 98.94 252 VAL B CA 1
ATOM 4902 C C . VAL B 1 252 ? -12.773 3.842 -6.086 1 98.94 252 VAL B C 1
ATOM 4904 O O . VAL B 1 252 ? -12.602 4.465 -7.141 1 98.94 252 VAL B O 1
ATOM 4907 N N . ILE B 1 253 ? -13.188 4.414 -5.008 1 98.94 253 ILE B N 1
ATOM 4908 C CA . ILE B 1 253 ? -13.484 5.844 -4.93 1 98.94 253 ILE B CA 1
ATOM 4909 C C . ILE B 1 253 ? -12.633 6.484 -3.832 1 98.94 253 ILE B C 1
ATOM 4911 O O . ILE B 1 253 ? -12.562 5.969 -2.715 1 98.94 253 ILE B O 1
ATOM 4915 N N . ASN B 1 254 ? -11.984 7.559 -4.129 1 98.94 254 ASN B N 1
ATOM 4916 C CA . ASN B 1 254 ? -11.148 8.344 -3.229 1 98.94 254 ASN B CA 1
ATOM 4917 C C . ASN B 1 254 ? -11.727 9.734 -2.988 1 98.94 254 ASN B C 1
ATOM 4919 O O . ASN B 1 254 ? -12.039 10.453 -3.939 1 98.94 254 ASN B O 1
ATOM 4923 N N . LEU B 1 255 ? -11.898 10.117 -1.752 1 98.75 255 LEU B N 1
ATOM 4924 C CA . LEU B 1 255 ? -12.453 11.422 -1.405 1 98.75 255 LEU B CA 1
ATOM 4925 C C . LEU B 1 255 ? -11.352 12.414 -1.062 1 98.75 255 LEU B C 1
ATOM 4927 O O . LEU B 1 255 ? -10.516 12.148 -0.189 1 98.75 255 LEU B O 1
ATOM 4931 N N . GLN B 1 256 ? -11.375 13.547 -1.735 1 97.19 256 GLN B N 1
ATOM 4932 C CA . GLN B 1 256 ? -10.406 14.617 -1.496 1 97.19 256 GLN B CA 1
ATOM 4933 C C . GLN B 1 256 ? -11.078 15.984 -1.48 1 97.19 256 GLN B C 1
ATOM 4935 O O . GLN B 1 256 ? -10.414 17.016 -1.623 1 97.19 256 GLN B O 1
ATOM 4940 N N . THR B 1 257 ? -12.336 16 -1.288 1 93.56 257 THR B N 1
ATOM 4941 C CA . THR B 1 257 ? -13.102 17.25 -1.313 1 93.56 257 THR B CA 1
ATOM 4942 C C . THR B 1 257 ? -13.148 17.875 0.074 1 93.56 257 THR B C 1
ATOM 4944 O O . THR B 1 257 ? -13.172 17.172 1.085 1 93.56 257 THR B O 1
ATOM 4947 N N . PRO B 1 258 ? -13.156 19.234 0.157 1 87.38 258 PRO B N 1
ATOM 4948 C CA . PRO B 1 258 ? -13.359 19.891 1.446 1 87.38 258 PRO B CA 1
ATOM 4949 C C . PRO B 1 258 ? -14.75 19.656 2.025 1 87.38 258 PRO B C 1
ATOM 4951 O O . PRO B 1 258 ? -15.641 19.156 1.322 1 87.38 258 PRO B O 1
ATOM 4954 N N . LEU B 1 259 ? -14.859 19.938 3.232 1 87.5 259 LEU B N 1
ATOM 4955 C CA . LEU B 1 259 ? -16.141 19.812 3.902 1 87.5 259 LEU B CA 1
ATOM 4956 C C . LEU B 1 259 ? -16.906 21.125 3.865 1 87.5 259 LEU B C 1
ATOM 4958 O O . LEU B 1 259 ? -16.422 22.141 4.359 1 87.5 259 LEU B O 1
ATOM 4962 N N . TYR B 1 260 ? -17.984 21.141 3.166 1 83.75 260 TYR B N 1
ATOM 4963 C CA . TYR B 1 260 ? -19 22.188 3.113 1 83.75 260 TYR B CA 1
ATOM 4964 C C . TYR B 1 260 ? -20.359 21.641 3.533 1 83.75 260 TYR B C 1
ATOM 4966 O O . TYR B 1 260 ? -20.562 20.422 3.596 1 83.75 260 TYR B O 1
ATOM 4974 N N . PRO B 1 261 ? -21.172 22.594 3.895 1 86.88 261 PRO B N 1
ATOM 4975 C CA . PRO B 1 261 ? -22.516 22.094 4.191 1 86.88 261 PRO B CA 1
ATOM 4976 C C . PRO B 1 261 ? -23.094 21.234 3.068 1 86.88 261 PRO B C 1
ATOM 4978 O O . PRO B 1 261 ? -23.75 20.219 3.336 1 86.88 261 PRO B O 1
ATOM 4981 N N . SER B 1 262 ? -22.75 21.531 1.847 1 89.75 262 SER B N 1
ATOM 4982 C CA . SER B 1 262 ? -23.281 20.812 0.693 1 89.75 262 SER B CA 1
ATOM 4983 C C . SER B 1 262 ? -22.609 19.453 0.525 1 89.75 262 SER B C 1
ATOM 4985 O O . SER B 1 262 ? -23.109 18.594 -0.206 1 89.75 262 SER B O 1
ATOM 4987 N N . THR B 1 263 ? -21.469 19.188 1.183 1 93.31 263 THR B N 1
ATOM 4988 C CA . THR B 1 263 ? -20.75 17.922 1.005 1 93.31 263 THR B CA 1
ATOM 4989 C C . THR B 1 263 ? -20.844 17.078 2.27 1 93.31 263 THR B C 1
ATOM 4991 O O . THR B 1 263 ? -20.328 15.953 2.305 1 93.31 263 THR B O 1
ATOM 4994 N N . GLU B 1 264 ? -21.422 17.672 3.281 1 94.81 264 GLU B N 1
ATOM 4995 C CA . GLU B 1 264 ? -21.625 16.891 4.496 1 94.81 264 GLU B CA 1
ATOM 4996 C C . GLU B 1 264 ? -22.516 15.68 4.23 1 94.81 264 GLU B C 1
ATOM 4998 O O . GLU B 1 264 ? -23.609 15.812 3.67 1 94.81 264 GLU B O 1
ATOM 5003 N N . HIS B 1 265 ? -22.016 14.477 4.582 1 97.75 265 HIS B N 1
ATOM 5004 C CA . HIS B 1 265 ? -22.719 13.211 4.391 1 97.75 265 HIS B CA 1
ATOM 5005 C C . HIS B 1 265 ? -23.047 12.984 2.922 1 97.75 265 HIS B C 1
ATOM 5007 O O . HIS B 1 265 ? -24.125 12.461 2.594 1 97.75 265 HIS B O 1
ATOM 5013 N N . MET B 1 266 ? -22.156 13.523 2.121 1 97.94 266 MET B N 1
ATOM 5014 C CA . MET B 1 266 ? -22.266 13.234 0.693 1 97.94 266 MET B CA 1
ATOM 5015 C C . MET B 1 266 ? -22.391 11.734 0.444 1 97.94 266 MET B C 1
ATOM 5017 O O . MET B 1 266 ? -23.125 11.312 -0.445 1 97.94 266 MET B O 1
ATOM 5021 N N . PHE B 1 267 ? -21.719 10.938 1.204 1 98.69 267 PHE B N 1
ATOM 5022 C CA . PHE B 1 267 ? -21.812 9.484 1.112 1 98.69 267 PHE B CA 1
ATOM 5023 C C . PHE B 1 267 ? -22.703 8.93 2.217 1 98.69 267 PHE B C 1
ATOM 5025 O O . PHE B 1 267 ? -22.234 8.664 3.326 1 98.69 267 PHE B O 1
ATOM 5032 N N . ASP B 1 268 ? -23.891 8.82 1.928 1 98.62 268 ASP B N 1
ATOM 5033 C CA . ASP B 1 268 ? -24.922 8.219 2.768 1 98.62 268 ASP B CA 1
ATOM 5034 C C . ASP B 1 268 ? -25.516 6.973 2.109 1 98.62 268 ASP B C 1
ATOM 5036 O O . ASP B 1 268 ? -24.969 6.469 1.123 1 98.62 268 ASP B O 1
ATOM 5040 N N . ASP B 1 269 ? -26.625 6.438 2.656 1 98.62 269 ASP B N 1
ATOM 5041 C CA . ASP B 1 269 ? -27.234 5.223 2.133 1 98.62 269 ASP B CA 1
ATOM 5042 C C . ASP B 1 269 ? -27.609 5.391 0.664 1 98.62 269 ASP B C 1
ATOM 5044 O O . ASP B 1 269 ? -27.453 4.461 -0.132 1 98.62 269 ASP B O 1
ATOM 5048 N N . LYS B 1 270 ? -28.125 6.547 0.354 1 98.44 270 LYS B N 1
ATOM 5049 C CA . LYS B 1 270 ? -28.562 6.797 -1.017 1 98.44 270 LYS B CA 1
ATOM 5050 C C . LYS B 1 270 ? -27.375 6.762 -1.984 1 98.44 270 LYS B C 1
ATOM 5052 O O . LYS B 1 270 ? -27.469 6.16 -3.057 1 98.44 270 LYS B O 1
ATOM 5057 N N . MET B 1 271 ? -26.312 7.414 -1.648 1 98.81 271 MET B N 1
ATOM 5058 C CA . MET B 1 271 ? -25.109 7.41 -2.488 1 98.81 271 MET B CA 1
ATOM 5059 C C . MET B 1 271 ? -24.547 5.996 -2.627 1 98.81 271 MET B C 1
ATOM 5061 O O . MET B 1 271 ? -24.219 5.566 -3.732 1 98.81 271 MET B O 1
ATOM 5065 N N . PHE B 1 272 ? -24.469 5.227 -1.55 1 98.75 272 PHE B N 1
ATOM 5066 C CA . PHE B 1 272 ? -23.938 3.873 -1.563 1 98.75 272 PHE B CA 1
ATOM 5067 C C . PHE B 1 272 ? -24.766 2.967 -2.461 1 98.75 272 PHE B C 1
ATOM 5069 O O . PHE B 1 272 ? -24.234 2.066 -3.111 1 98.75 272 PHE B O 1
ATOM 5076 N N . ALA B 1 273 ? -26.031 3.199 -2.51 1 98.19 273 ALA B N 1
ATOM 5077 C CA . ALA B 1 273 ? -26.938 2.389 -3.334 1 98.19 273 ALA B CA 1
ATOM 5078 C C . ALA B 1 273 ? -26.641 2.578 -4.816 1 98.19 273 ALA B C 1
ATOM 5080 O O . ALA B 1 273 ? -26.969 1.722 -5.641 1 98.19 273 ALA B O 1
ATOM 5081 N N . LEU B 1 274 ? -26.016 3.699 -5.18 1 98.44 274 LEU B N 1
ATOM 5082 C CA . LEU B 1 274 ? -25.688 3.984 -6.57 1 98.44 274 LEU B CA 1
ATOM 5083 C C . LEU B 1 274 ? -24.391 3.281 -6.969 1 98.44 274 LEU B C 1
ATOM 5085 O O . LEU B 1 274 ? -24.109 3.125 -8.156 1 98.44 274 LEU B O 1
ATOM 5089 N N . MET B 1 275 ? -23.594 2.877 -6.047 1 98.06 275 MET B N 1
ATOM 5090 C CA . MET B 1 275 ? -22.266 2.316 -6.309 1 98.06 275 MET B CA 1
ATOM 5091 C C . MET B 1 275 ? -22.375 0.867 -6.773 1 98.06 275 MET B C 1
ATOM 5093 O O . MET B 1 275 ? -23.359 0.188 -6.484 1 98.06 275 MET B O 1
ATOM 5097 N N . LYS B 1 276 ? -21.328 0.4 -7.473 1 96.56 276 LYS B N 1
ATOM 5098 C CA . LYS B 1 276 ? -21.188 -1.027 -7.746 1 96.56 276 LYS B CA 1
ATOM 5099 C C . LYS B 1 276 ? -21.062 -1.825 -6.449 1 96.56 276 LYS B C 1
ATOM 5101 O O . LYS B 1 276 ? -20.391 -1.391 -5.512 1 96.56 276 LYS B O 1
ATOM 5106 N N . ARG B 1 277 ? -21.75 -2.959 -6.441 1 97.19 277 ARG B N 1
ATOM 5107 C CA . ARG B 1 277 ? -21.453 -3.838 -5.312 1 97.19 277 ARG B CA 1
ATOM 5108 C C . ARG B 1 277 ? -19.984 -4.211 -5.273 1 97.19 277 ARG B C 1
ATOM 5110 O O . ARG B 1 277 ? -19.391 -4.562 -6.301 1 97.19 277 ARG B O 1
ATOM 5117 N N . GLY B 1 278 ? -19.375 -4.078 -4.098 1 97.88 278 GLY B N 1
ATOM 5118 C CA . GLY B 1 278 ? -17.984 -4.469 -3.959 1 97.88 278 GLY B CA 1
ATOM 5119 C C . GLY B 1 278 ? -17.016 -3.322 -4.191 1 97.88 278 GLY B C 1
ATOM 5120 O O . GLY B 1 278 ? -15.828 -3.545 -4.438 1 97.88 278 GLY B O 1
ATOM 5121 N N . THR B 1 279 ? -17.5 -2.09 -4.148 1 98.62 279 THR B N 1
ATOM 5122 C CA . THR B 1 279 ? -16.672 -0.9 -4.301 1 98.62 279 THR B CA 1
ATOM 5123 C C . THR B 1 279 ? -15.852 -0.652 -3.039 1 98.62 279 THR B C 1
ATOM 5125 O O . THR B 1 279 ? -16.297 -0.94 -1.929 1 98.62 279 THR B O 1
ATOM 5128 N N . TYR B 1 280 ? -14.625 -0.149 -3.203 1 98.94 280 TYR B N 1
ATOM 5129 C CA . TYR B 1 280 ? -13.797 0.32 -2.1 1 98.94 280 TYR B CA 1
ATOM 5130 C C . TYR B 1 280 ? -13.875 1.836 -1.963 1 98.94 280 TYR B C 1
ATOM 5132 O O . TYR B 1 280 ? -13.867 2.557 -2.963 1 98.94 280 TYR B O 1
ATOM 5140 N N . LEU B 1 281 ? -13.992 2.309 -0.754 1 98.94 281 LEU B N 1
ATOM 5141 C CA . LEU B 1 281 ? -14.055 3.742 -0.497 1 98.94 281 LEU B CA 1
ATOM 5142 C C . LEU B 1 281 ? -12.914 4.184 0.413 1 98.94 281 LEU B C 1
ATOM 5144 O O . LEU B 1 281 ? -12.703 3.602 1.478 1 98.94 281 LEU B O 1
ATOM 5148 N N . ILE B 1 282 ? -12.164 5.199 -0.028 1 98.94 282 ILE B N 1
ATOM 5149 C CA . ILE B 1 282 ? -11.047 5.773 0.721 1 98.94 282 ILE B CA 1
ATOM 5150 C C . ILE B 1 282 ? -11.375 7.211 1.111 1 98.94 282 ILE B C 1
ATOM 5152 O O . ILE B 1 282 ? -11.75 8.023 0.261 1 98.94 282 ILE B O 1
ATOM 5156 N N . ASN B 1 283 ? -11.203 7.547 2.393 1 98.75 283 ASN B N 1
ATOM 5157 C CA . ASN B 1 283 ? -11.461 8.914 2.842 1 98.75 283 ASN B CA 1
ATOM 5158 C C . ASN B 1 283 ? -10.328 9.445 3.709 1 98.75 283 ASN B C 1
ATOM 5160 O O . ASN B 1 283 ? -10.234 9.117 4.895 1 98.75 283 ASN B O 1
ATOM 5164 N N . THR B 1 284 ? -9.508 10.266 3.154 1 98.25 284 THR B N 1
ATOM 5165 C CA . THR B 1 284 ? -8.461 10.953 3.9 1 98.25 284 THR B CA 1
ATOM 5166 C C . THR B 1 284 ? -8.703 12.461 3.914 1 98.25 284 THR B C 1
ATOM 5168 O O . THR B 1 284 ? -7.781 13.242 4.148 1 98.25 284 THR B O 1
ATOM 5171 N N . ALA B 1 285 ? -9.891 12.852 3.562 1 96.5 285 ALA B N 1
ATOM 5172 C CA . ALA B 1 285 ? -10.25 14.266 3.49 1 96.5 285 ALA B CA 1
ATOM 5173 C C . ALA B 1 285 ? -10.867 14.742 4.801 1 96.5 285 ALA B C 1
ATOM 5175 O O . ALA B 1 285 ? -10.172 15.273 5.668 1 96.5 285 ALA B O 1
ATOM 5176 N N . ARG B 1 286 ? -12.219 14.422 4.938 1 95 286 ARG B N 1
ATOM 5177 C CA . ARG B 1 286 ? -12.938 14.781 6.152 1 95 286 ARG B CA 1
ATOM 5178 C C . ARG B 1 286 ? -13.914 13.688 6.559 1 95 286 ARG B C 1
ATOM 5180 O O . ARG B 1 286 ? -14.656 13.164 5.719 1 95 286 ARG B O 1
ATOM 5187 N N . GLY B 1 287 ? -13.906 13.383 7.852 1 95.62 287 GLY B N 1
ATOM 5188 C CA . GLY B 1 287 ? -14.742 12.297 8.328 1 95.62 287 GLY B CA 1
ATOM 5189 C C . GLY B 1 287 ? -16.219 12.508 8.039 1 95.62 287 GLY B C 1
ATOM 5190 O O . GLY B 1 287 ? -16.922 11.562 7.684 1 95.62 287 GLY B O 1
ATOM 5191 N N . LYS B 1 288 ? -16.641 13.789 8.055 1 94.69 288 LYS B N 1
ATOM 5192 C CA . LYS B 1 288 ? -18.062 14.117 7.961 1 94.69 288 LYS B CA 1
ATOM 5193 C C . LYS B 1 288 ? -18.547 14.07 6.512 1 94.69 288 LYS B C 1
ATOM 5195 O O . LYS B 1 288 ? -19.734 14.203 6.238 1 94.69 288 LYS B O 1
ATOM 5200 N N . LEU B 1 289 ? -17.719 13.773 5.629 1 97.56 289 LEU B N 1
ATOM 5201 C CA . LEU B 1 289 ? -18.141 13.562 4.25 1 97.56 289 LEU B CA 1
ATOM 5202 C C . LEU B 1 289 ? -18.984 12.297 4.133 1 97.56 289 LEU B C 1
ATOM 5204 O O . LEU B 1 289 ? -19.812 12.18 3.221 1 97.56 289 LEU B O 1
ATOM 5208 N N . CYS B 1 290 ? -18.781 11.398 5.078 1 98.62 290 CYS B N 1
ATOM 5209 C CA . CYS B 1 290 ? -19.5 10.133 5.09 1 98.62 290 CYS B CA 1
ATOM 5210 C C . CYS B 1 290 ? -20.406 10.023 6.309 1 98.62 290 CYS B C 1
ATOM 5212 O O . CYS B 1 290 ? -20.016 10.422 7.41 1 98.62 290 CYS B O 1
ATOM 5214 N N . ASP B 1 291 ? -21.578 9.586 6.074 1 98.62 291 ASP B N 1
ATOM 5215 C CA . ASP B 1 291 ? -22.422 9.211 7.203 1 98.62 291 ASP B CA 1
ATOM 5216 C C . ASP B 1 291 ? -21.859 7.992 7.93 1 98.62 291 ASP B C 1
ATOM 5218 O O . ASP B 1 291 ? -21.688 6.926 7.332 1 98.62 291 ASP B O 1
ATOM 5222 N N . ARG B 1 292 ? -21.594 8.195 9.18 1 98.25 292 ARG B N 1
ATOM 5223 C CA . ARG B 1 292 ? -20.922 7.195 10 1 98.25 292 ARG B CA 1
ATOM 5224 C C . ARG B 1 292 ? -21.625 5.848 9.922 1 98.25 292 ARG B C 1
ATOM 5226 O O . ARG B 1 292 ? -21 4.836 9.586 1 98.25 292 ARG B O 1
ATOM 5233 N N . ASP B 1 293 ? -22.906 5.84 10.203 1 98.62 293 ASP B N 1
ATOM 5234 C CA . ASP B 1 293 ? -23.672 4.594 10.297 1 98.62 293 ASP B CA 1
ATOM 5235 C C . ASP B 1 293 ? -23.938 4.016 8.906 1 98.62 293 ASP B C 1
ATOM 5237 O O . ASP B 1 293 ? -24.031 2.795 8.75 1 98.62 293 ASP B O 1
ATOM 5241 N N . ALA B 1 294 ? -24.062 4.809 7.922 1 98.88 294 ALA B N 1
ATOM 5242 C CA . ALA B 1 294 ? -24.25 4.328 6.555 1 98.88 294 ALA B CA 1
ATOM 5243 C C . ALA B 1 294 ? -23.047 3.533 6.078 1 98.88 294 ALA B C 1
ATOM 5245 O O . ALA B 1 294 ? -23.188 2.52 5.391 1 98.88 294 ALA B O 1
ATOM 5246 N N . VAL B 1 295 ? -21.859 3.975 6.406 1 98.88 295 VAL B N 1
ATOM 5247 C CA . VAL B 1 295 ? -20.641 3.254 6.043 1 98.88 295 VAL B CA 1
ATOM 5248 C C . VAL B 1 295 ? -20.672 1.854 6.656 1 98.88 295 VAL B C 1
ATOM 5250 O O . VAL B 1 295 ? -20.391 0.865 5.977 1 98.88 295 VAL B O 1
ATOM 5253 N N . VAL B 1 296 ? -21.016 1.826 7.914 1 98.88 296 VAL B N 1
ATOM 5254 C CA . VAL B 1 296 ? -21.078 0.553 8.625 1 98.88 296 VAL B CA 1
ATOM 5255 C C . VAL B 1 296 ? -22.062 -0.385 7.934 1 98.88 296 VAL B C 1
ATOM 5257 O O . VAL B 1 296 ? -21.734 -1.531 7.625 1 98.88 296 VAL B O 1
ATOM 5260 N N . ARG B 1 297 ? -23.25 0.133 7.637 1 98.81 297 ARG B N 1
ATOM 5261 C CA . ARG B 1 297 ? -24.281 -0.677 6.988 1 98.81 297 ARG B CA 1
ATOM 5262 C C . ARG B 1 297 ? -23.812 -1.146 5.613 1 98.81 297 ARG B C 1
ATOM 5264 O O . ARG B 1 297 ? -24.078 -2.285 5.219 1 98.81 297 ARG B O 1
ATOM 5271 N N . ALA B 1 298 ? -23.172 -0.287 4.914 1 98.81 298 ALA B N 1
ATOM 5272 C CA . ALA B 1 298 ? -22.703 -0.619 3.574 1 98.81 298 ALA B CA 1
ATOM 5273 C C . ALA B 1 298 ? -21.672 -1.75 3.615 1 98.81 298 ALA B C 1
ATOM 5275 O O . ALA B 1 298 ? -21.656 -2.613 2.734 1 98.81 298 ALA B O 1
ATOM 5276 N N . LEU B 1 299 ? -20.844 -1.768 4.598 1 98.69 299 LEU B N 1
ATOM 5277 C CA . LEU B 1 299 ? -19.844 -2.832 4.738 1 98.69 299 LEU B CA 1
ATOM 5278 C C . LEU B 1 299 ? -20.516 -4.129 5.184 1 98.69 299 LEU B C 1
ATOM 5280 O O . LEU B 1 299 ? -20.203 -5.203 4.668 1 98.69 299 LEU B O 1
ATOM 5284 N N . GLU B 1 300 ? -21.422 -4.02 6.07 1 98.06 300 GLU B N 1
ATOM 5285 C CA . GLU B 1 300 ? -22.094 -5.199 6.598 1 98.06 300 GLU B CA 1
ATOM 5286 C C . GLU B 1 300 ? -22.938 -5.871 5.527 1 98.06 300 GLU B C 1
ATOM 5288 O O . GLU B 1 300 ? -23.062 -7.102 5.496 1 98.06 300 GLU B O 1
ATOM 5293 N N . SER B 1 301 ? -23.516 -5.102 4.641 1 96.94 301 SER B N 1
ATOM 5294 C CA . SER B 1 301 ? -24.391 -5.637 3.594 1 96.94 301 SER B CA 1
ATOM 5295 C C . SER B 1 301 ? -23.562 -6.164 2.418 1 96.94 301 SER B C 1
ATOM 5297 O O . SER B 1 301 ? -24.094 -6.879 1.562 1 96.94 301 SER B O 1
ATOM 5299 N N . GLY B 1 302 ? -22.359 -5.664 2.326 1 95.88 302 GLY B N 1
ATOM 5300 C CA . GLY B 1 302 ? -21.516 -6.055 1.205 1 95.88 302 GLY B CA 1
ATOM 5301 C C . GLY B 1 302 ? -21.578 -5.086 0.041 1 95.88 302 GLY B C 1
ATOM 5302 O O . GLY B 1 302 ? -20.969 -5.309 -1.001 1 95.88 302 GLY B O 1
ATOM 5303 N N . ARG B 1 303 ? -22.344 -4.066 0.267 1 97.12 303 ARG B N 1
ATOM 5304 C CA . ARG B 1 303 ? -22.328 -3.031 -0.761 1 97.12 303 ARG B CA 1
ATOM 5305 C C . ARG B 1 303 ? -20.922 -2.475 -0.967 1 97.12 303 ARG B C 1
ATOM 5307 O O . ARG B 1 303 ? -20.469 -2.318 -2.104 1 97.12 303 ARG B O 1
ATOM 5314 N N . LEU B 1 304 ? -20.312 -2.158 0.11 1 98.56 304 LEU B N 1
ATOM 5315 C CA . LEU B 1 304 ? -18.875 -1.853 0.091 1 98.56 304 LEU B CA 1
ATOM 5316 C C . LEU B 1 304 ? -18.047 -3.1 0.38 1 98.56 304 LEU B C 1
ATOM 5318 O O . LEU B 1 304 ? -18.406 -3.893 1.258 1 98.56 304 LEU B O 1
ATOM 5322 N N . ALA B 1 305 ? -17.016 -3.248 -0.393 1 98.62 305 ALA B N 1
ATOM 5323 C CA . ALA B 1 305 ? -16.078 -4.324 -0.126 1 98.62 305 ALA B CA 1
ATOM 5324 C C . ALA B 1 305 ? -15.086 -3.926 0.974 1 98.62 305 ALA B C 1
ATOM 5326 O O . ALA B 1 305 ? -14.531 -4.789 1.654 1 98.62 305 ALA B O 1
ATOM 5327 N N . GLY B 1 306 ? -14.836 -2.664 1.077 1 98.81 306 GLY B N 1
ATOM 5328 C CA . GLY B 1 306 ? -13.914 -2.148 2.078 1 98.81 306 GLY B CA 1
ATOM 5329 C C . GLY B 1 306 ? -13.969 -0.64 2.223 1 98.81 306 GLY B C 1
ATOM 5330 O O . GLY B 1 306 ? -14.391 0.061 1.302 1 98.81 306 GLY B O 1
ATOM 5331 N N . TYR B 1 307 ? -13.633 -0.152 3.357 1 98.94 307 TYR B N 1
ATOM 5332 C CA . TYR B 1 307 ? -13.508 1.264 3.689 1 98.94 307 TYR B CA 1
ATOM 5333 C C . TYR B 1 307 ? -12.219 1.538 4.445 1 98.94 307 TYR B C 1
ATOM 5335 O O . TYR B 1 307 ? -11.906 0.855 5.426 1 98.94 307 TYR B O 1
ATOM 5343 N N . ALA B 1 308 ? -11.445 2.422 3.893 1 98.81 308 ALA B N 1
ATOM 5344 C CA . ALA B 1 308 ? -10.266 2.881 4.621 1 98.81 308 ALA B CA 1
ATOM 5345 C C . ALA B 1 308 ? -10.227 4.402 4.691 1 98.81 308 ALA B C 1
ATOM 5347 O O . ALA B 1 308 ? -10.672 5.086 3.766 1 98.81 308 ALA B O 1
ATOM 5348 N N . GLY B 1 309 ? -9.734 4.898 5.785 1 98.19 309 GLY B N 1
ATOM 5349 C CA . GLY B 1 309 ? -9.609 6.336 5.977 1 98.19 309 GLY B CA 1
ATOM 5350 C C . GLY B 1 309 ? -8.68 6.711 7.113 1 98.19 309 GLY B C 1
ATOM 5351 O O . GLY B 1 309 ? -8.273 5.852 7.898 1 98.19 309 GLY B O 1
ATOM 5352 N N . ASP B 1 310 ? -8.414 7.98 7.141 1 97.94 310 ASP B N 1
ATOM 5353 C CA . ASP B 1 310 ? -7.496 8.578 8.109 1 97.94 310 ASP B CA 1
ATOM 5354 C C . ASP B 1 310 ? -8.18 9.695 8.891 1 97.94 310 ASP B C 1
ATOM 5356 O O . ASP B 1 310 ? -7.555 10.336 9.742 1 97.94 310 ASP B O 1
ATOM 5360 N N . VAL B 1 311 ? -9.438 9.961 8.57 1 97.44 311 VAL B N 1
ATOM 5361 C CA . VAL B 1 311 ? -10.195 11.039 9.203 1 97.44 311 VAL B CA 1
ATOM 5362 C C . VAL B 1 311 ? -11.469 10.477 9.836 1 97.44 311 VAL B C 1
ATOM 5364 O O . VAL B 1 311 ? -12.016 9.477 9.359 1 97.44 311 VAL B O 1
ATOM 5367 N N . TRP B 1 312 ? -11.812 11.102 10.883 1 96.12 312 TRP B N 1
ATOM 5368 C CA . TRP B 1 312 ? -12.922 10.641 11.719 1 96.12 312 TRP B CA 1
ATOM 5369 C C . TRP B 1 312 ? -13.797 11.812 12.156 1 96.12 312 TRP B C 1
ATOM 5371 O O . TRP B 1 312 ? -13.375 12.977 12.07 1 96.12 312 TRP B O 1
ATOM 5381 N N . PHE B 1 313 ? -14.938 11.516 12.57 1 91.75 313 PHE B N 1
ATOM 5382 C CA . PHE B 1 313 ? -15.758 12.508 13.258 1 91.75 313 PHE B CA 1
ATOM 5383 C C . PHE B 1 313 ? -16.453 11.883 14.461 1 91.75 313 PHE B C 1
ATOM 5385 O O . PHE B 1 313 ? -17.188 10.906 14.32 1 91.75 313 PHE B O 1
ATOM 5392 N N . PRO B 1 314 ? -16.344 12.406 15.586 1 89.25 314 PRO B N 1
ATOM 5393 C CA . PRO B 1 314 ? -15.445 13.5 15.969 1 89.25 314 PRO B CA 1
ATOM 5394 C C . PRO B 1 314 ? -13.984 13.07 16.047 1 89.25 314 PRO B C 1
ATOM 5396 O O . PRO B 1 314 ? -13.68 11.883 15.883 1 89.25 314 PRO B O 1
ATOM 5399 N N . GLN B 1 315 ? -13.055 14.062 16.156 1 89.75 315 GLN B N 1
ATOM 5400 C CA . GLN B 1 315 ? -11.641 13.797 16.391 1 89.75 315 GLN B CA 1
ATOM 5401 C C . GLN B 1 315 ? -11.172 14.445 17.688 1 89.75 315 GLN B C 1
ATOM 5403 O O . GLN B 1 315 ? -11.477 15.609 17.953 1 89.75 315 GLN B O 1
ATOM 5408 N N . PRO B 1 316 ? -10.609 13.68 18.547 1 91.38 316 PRO B N 1
ATOM 5409 C CA . PRO B 1 316 ? -10.281 12.258 18.422 1 91.38 316 PRO B CA 1
ATOM 5410 C C . PRO B 1 316 ? -11.516 11.359 18.453 1 91.38 316 PRO B C 1
ATOM 5412 O O . PRO B 1 316 ? -12.477 11.656 19.172 1 91.38 316 PRO B O 1
ATOM 5415 N N . ALA B 1 317 ? -11.367 10.242 17.75 1 94.88 317 ALA B N 1
ATOM 5416 C CA . ALA B 1 317 ? -12.492 9.312 17.719 1 94.88 317 ALA B CA 1
ATOM 5417 C C . ALA B 1 317 ? -12.594 8.547 19.047 1 94.88 317 ALA B C 1
ATOM 5419 O O . ALA B 1 317 ? -11.586 8.07 19.562 1 94.88 317 ALA B O 1
ATOM 5420 N N . PRO B 1 318 ? -13.805 8.492 19.578 1 95.19 318 PRO B N 1
ATOM 5421 C CA . PRO B 1 318 ? -13.969 7.707 20.797 1 95.19 318 PRO B CA 1
ATOM 5422 C C . PRO B 1 318 ? -13.656 6.227 20.609 1 95.19 318 PRO B C 1
ATOM 5424 O O . PRO B 1 318 ? -13.688 5.73 19.484 1 95.19 318 PRO B O 1
ATOM 5427 N N . ALA B 1 319 ? -13.406 5.551 21.688 1 95.81 319 ALA B N 1
ATOM 5428 C CA . ALA B 1 319 ? -12.977 4.156 21.672 1 95.81 319 ALA B CA 1
ATOM 5429 C C . ALA B 1 319 ? -14.07 3.256 21.094 1 95.81 319 ALA B C 1
ATOM 5431 O O . ALA B 1 319 ? -13.789 2.18 20.562 1 95.81 319 ALA B O 1
ATOM 5432 N N . ASP B 1 320 ? -15.312 3.691 21.203 1 97.06 320 ASP B N 1
ATOM 5433 C CA . ASP B 1 320 ? -16.422 2.848 20.766 1 97.06 320 ASP B CA 1
ATOM 5434 C C . ASP B 1 320 ? -16.906 3.262 19.375 1 97.06 320 ASP B C 1
ATOM 5436 O O . ASP B 1 320 ? -17.984 2.867 18.938 1 97.06 320 ASP B O 1
ATOM 5440 N N . HIS B 1 321 ? -16.172 4.176 18.797 1 98 321 HIS B N 1
ATOM 5441 C CA . HIS B 1 321 ? -16.547 4.535 17.438 1 98 321 HIS B CA 1
ATOM 5442 C C . HIS B 1 321 ? -16.703 3.297 16.562 1 98 321 HIS B C 1
ATOM 5444 O O . HIS B 1 321 ? -15.789 2.465 16.5 1 98 321 HIS B O 1
ATOM 5450 N N . PRO B 1 322 ? -17.75 3.127 15.789 1 98.38 322 PRO B N 1
ATOM 5451 C CA . PRO B 1 322 ? -18.016 1.87 15.094 1 98.38 322 PRO B CA 1
ATOM 5452 C C . PRO B 1 322 ? -17.047 1.613 13.938 1 98.38 322 PRO B C 1
ATOM 5454 O O . PRO B 1 322 ? -16.891 0.469 13.508 1 98.38 322 PRO B O 1
ATOM 5457 N N . TRP B 1 323 ? -16.406 2.645 13.422 1 98.62 323 TRP B N 1
ATOM 5458 C CA . TRP B 1 323 ? -15.484 2.477 12.305 1 98.62 323 TRP B CA 1
ATOM 5459 C C . TRP B 1 323 ? -14.258 1.681 12.734 1 98.62 323 TRP B C 1
ATOM 5461 O O . TRP B 1 323 ? -13.492 1.194 11.898 1 98.62 323 TRP B O 1
ATOM 5471 N N . ARG B 1 324 ? -14.031 1.552 14.055 1 98.12 324 ARG B N 1
ATOM 5472 C CA . ARG B 1 324 ? -12.891 0.805 14.586 1 98.12 324 ARG B CA 1
ATOM 5473 C C . ARG B 1 324 ? -13.094 -0.697 14.406 1 98.12 324 ARG B C 1
ATOM 5475 O O . ARG B 1 324 ? -12.125 -1.449 14.297 1 98.12 324 ARG B O 1
ATOM 5482 N N . THR B 1 325 ? -14.391 -1.143 14.312 1 97.25 325 THR B N 1
ATOM 5483 C CA . THR B 1 325 ? -14.641 -2.576 14.406 1 97.25 325 THR B CA 1
ATOM 5484 C C . THR B 1 325 ? -15.469 -3.061 13.219 1 97.25 325 THR B C 1
ATOM 5486 O O . THR B 1 325 ? -15.688 -4.262 13.062 1 97.25 325 THR B O 1
ATOM 5489 N N . MET B 1 326 ? -15.977 -2.137 12.414 1 98.25 326 MET B N 1
ATOM 5490 C CA . MET B 1 326 ? -16.719 -2.572 11.234 1 98.25 326 MET B CA 1
ATOM 5491 C C . MET B 1 326 ? -15.875 -3.479 10.352 1 98.25 326 MET B C 1
ATOM 5493 O O . MET B 1 326 ? -14.641 -3.408 10.391 1 98.25 326 MET B O 1
ATOM 5497 N N . PRO B 1 327 ? -16.516 -4.387 9.617 1 97.69 327 PRO B N 1
ATOM 5498 C CA . PRO B 1 327 ? -15.75 -5.344 8.82 1 97.69 327 PRO B CA 1
ATOM 5499 C C . PRO B 1 327 ? -15.008 -4.684 7.66 1 97.69 327 PRO B C 1
ATOM 5501 O O . PRO B 1 327 ? -15.469 -3.67 7.125 1 97.69 327 PRO B O 1
ATOM 5504 N N . HIS B 1 328 ? -13.875 -5.227 7.305 1 98 328 HIS B N 1
ATOM 5505 C CA . HIS B 1 328 ? -13.141 -4.902 6.086 1 98 328 HIS B CA 1
ATOM 5506 C C . HIS B 1 328 ? -12.711 -3.439 6.07 1 98 328 HIS B C 1
ATOM 5508 O O . HIS B 1 328 ? -12.719 -2.797 5.02 1 98 328 HIS B O 1
ATOM 5514 N N . GLN B 1 329 ? -12.438 -2.895 7.305 1 98.75 329 GLN B N 1
ATOM 5515 C CA . GLN B 1 329 ? -11.961 -1.52 7.395 1 98.75 329 GLN B CA 1
ATOM 5516 C C . GLN B 1 329 ? -10.438 -1.473 7.48 1 98.75 329 GLN B C 1
ATOM 5518 O O . GLN B 1 329 ? -9.805 -2.449 7.883 1 98.75 329 GLN B O 1
ATOM 5523 N N . GLY B 1 330 ? -9.82 -0.415 7.016 1 98.81 330 GLY B N 1
ATOM 5524 C CA . GLY B 1 330 ? -8.398 -0.131 7.133 1 98.81 330 GLY B CA 1
ATOM 5525 C C . GLY B 1 330 ? -8.109 1.245 7.703 1 98.81 330 GLY B C 1
ATOM 5526 O O . GLY B 1 330 ? -7.316 2.004 7.141 1 98.81 330 GLY B O 1
ATOM 5527 N N . MET B 1 331 ? -8.672 1.62 8.812 1 98.81 331 MET B N 1
ATOM 5528 C CA . MET B 1 331 ? -8.625 2.965 9.375 1 98.81 331 MET B CA 1
ATOM 5529 C C . MET B 1 331 ? -7.285 3.225 10.055 1 98.81 331 MET B C 1
ATOM 5531 O O . MET B 1 331 ? -6.66 2.301 10.578 1 98.81 331 MET B O 1
ATOM 5535 N N . THR B 1 332 ? -6.824 4.445 10.07 1 98.69 332 THR B N 1
ATOM 5536 C CA . THR B 1 332 ? -5.715 4.945 10.883 1 98.69 332 THR B CA 1
ATOM 5537 C C . THR B 1 332 ? -6.129 6.199 11.641 1 98.69 332 THR B C 1
ATOM 5539 O O . THR B 1 332 ? -7.109 6.859 11.289 1 98.69 332 THR B O 1
ATOM 5542 N N . PRO B 1 333 ? -5.473 6.578 12.773 1 97.38 333 PRO B N 1
ATOM 5543 C CA . PRO B 1 333 ? -5.789 7.809 13.508 1 97.38 333 PRO B CA 1
ATOM 5544 C C . PRO B 1 333 ? -5.176 9.055 12.867 1 97.38 333 PRO B C 1
ATOM 5546 O O . PRO B 1 333 ? -4.129 9.531 13.32 1 97.38 333 PRO B O 1
ATOM 5549 N N . HIS B 1 334 ? -5.805 9.688 11.992 1 97.38 334 HIS B N 1
ATOM 5550 C CA . HIS B 1 334 ? -5.488 10.93 11.289 1 97.38 334 HIS B CA 1
ATOM 5551 C C . HIS B 1 334 ? -3.986 11.195 11.297 1 97.38 334 HIS B C 1
ATOM 5553 O O . HIS B 1 334 ? -3.543 12.266 11.719 1 97.38 334 HIS B O 1
ATOM 5559 N N . MET B 1 335 ? -3.205 10.367 10.75 1 98.19 335 MET B N 1
ATOM 5560 C CA . MET B 1 335 ? -1.745 10.414 10.781 1 98.19 335 MET B CA 1
ATOM 5561 C C . MET B 1 335 ? -1.182 10.719 9.398 1 98.19 335 MET B C 1
ATOM 5563 O O . MET B 1 335 ? 0.017 10.961 9.25 1 98.19 335 MET B O 1
ATOM 5567 N N . SER B 1 336 ? -1.985 10.633 8.352 1 98.25 336 SER B N 1
ATOM 5568 C CA . SER B 1 336 ? -1.495 10.594 6.973 1 98.25 336 SER B CA 1
ATOM 5569 C C . SER B 1 336 ? -0.646 11.82 6.652 1 98.25 336 SER B C 1
ATOM 5571 O O . SER B 1 336 ? 0.316 11.727 5.887 1 98.25 336 SER B O 1
ATOM 5573 N N . GLY B 1 337 ? -1.003 12.953 7.27 1 98.06 337 GLY B N 1
ATOM 5574 C CA . GLY B 1 337 ? -0.327 14.188 6.922 1 98.06 337 GLY B CA 1
ATOM 5575 C C . GLY B 1 337 ? 0.798 14.547 7.879 1 98.06 337 GLY B C 1
ATOM 5576 O O . GLY B 1 337 ? 1.438 15.586 7.73 1 98.06 337 GLY B O 1
ATOM 5577 N N . THR B 1 338 ? 1.095 13.703 8.883 1 98.44 338 THR B N 1
ATOM 5578 C CA . THR B 1 338 ? 2.074 14.094 9.891 1 98.44 338 THR B CA 1
ATOM 5579 C C . THR B 1 338 ? 3.199 13.07 9.984 1 98.44 338 THR B C 1
ATOM 5581 O O . THR B 1 338 ? 3.705 12.789 11.07 1 98.44 338 THR B O 1
ATOM 5584 N N . SER B 1 339 ? 3.549 12.438 8.82 1 98.38 339 SER B N 1
ATOM 5585 C CA . SER B 1 339 ? 4.793 11.672 8.789 1 98.38 339 SER B CA 1
ATOM 5586 C C . SER B 1 339 ? 5.977 12.531 9.219 1 98.38 339 SER B C 1
ATOM 5588 O O . SER B 1 339 ? 5.898 13.758 9.211 1 98.38 339 SER B O 1
ATOM 5590 N N . LEU B 1 340 ? 7.059 11.906 9.602 1 98.25 340 LEU B N 1
ATOM 5591 C CA . LEU B 1 340 ? 8.234 12.672 10.016 1 98.25 340 LEU B CA 1
ATOM 5592 C C . LEU B 1 340 ? 8.719 13.562 8.883 1 98.25 340 LEU B C 1
ATOM 5594 O O . LEU B 1 340 ? 9.18 14.68 9.125 1 98.25 340 LEU B O 1
ATOM 5598 N N . SER B 1 341 ? 8.586 13.141 7.621 1 98.62 341 SER B N 1
ATOM 5599 C CA . SER B 1 341 ? 8.891 13.969 6.461 1 98.62 341 SER B CA 1
ATOM 5600 C C . SER B 1 341 ? 7.957 15.164 6.375 1 98.62 341 SER B C 1
ATOM 5602 O O . SER B 1 341 ? 8.406 16.297 6.172 1 98.62 341 SER B O 1
ATOM 5604 N N . GLY B 1 342 ? 6.641 14.898 6.531 1 98.38 342 GLY B N 1
ATOM 5605 C CA . GLY B 1 342 ? 5.656 15.969 6.508 1 98.38 342 GLY B CA 1
ATOM 5606 C C . GLY B 1 342 ? 5.836 16.969 7.633 1 98.38 342 GLY B C 1
ATOM 5607 O O . GLY B 1 342 ? 5.652 18.172 7.434 1 98.38 342 GLY B O 1
ATOM 5608 N N . GLN B 1 343 ? 6.207 16.531 8.781 1 98.31 343 GLN B N 1
ATOM 5609 C CA . GLN B 1 343 ? 6.43 17.391 9.93 1 98.31 343 GLN B CA 1
ATOM 5610 C C . GLN B 1 343 ? 7.574 18.375 9.672 1 98.31 343 GLN B C 1
ATOM 5612 O O . GLN B 1 343 ? 7.504 19.531 10.062 1 98.31 343 GLN B O 1
ATOM 5617 N N . ALA B 1 344 ? 8.641 17.828 9.055 1 98.38 344 ALA B N 1
ATOM 5618 C CA . ALA B 1 344 ? 9.766 18.703 8.742 1 98.38 344 ALA B CA 1
ATOM 5619 C C . ALA B 1 344 ? 9.32 19.891 7.883 1 98.38 344 ALA B C 1
ATOM 5621 O O . ALA B 1 344 ? 9.727 21.031 8.133 1 98.38 344 ALA B O 1
ATOM 5622 N N . ARG B 1 345 ? 8.477 19.641 6.973 1 98.5 345 ARG B N 1
ATOM 5623 C CA . ARG B 1 345 ? 8.031 20.688 6.055 1 98.5 345 ARG B CA 1
ATOM 5624 C C . ARG B 1 345 ? 7.062 21.641 6.742 1 98.5 345 ARG B C 1
ATOM 5626 O O . ARG B 1 345 ? 7.246 22.859 6.688 1 98.5 345 ARG B O 1
ATOM 5633 N N . TYR B 1 346 ? 6.004 21.109 7.457 1 98.56 346 TYR B N 1
ATOM 5634 C CA . TYR B 1 346 ? 5.023 22.047 7.988 1 98.56 346 TYR B CA 1
ATOM 5635 C C . TYR B 1 346 ? 5.574 22.797 9.203 1 98.56 346 TYR B C 1
ATOM 5637 O O . TYR B 1 346 ? 5.152 23.906 9.5 1 98.56 346 TYR B O 1
ATOM 5645 N N . ALA B 1 347 ? 6.59 22.172 9.906 1 98.75 347 ALA B N 1
ATOM 5646 C CA . ALA B 1 347 ? 7.258 22.922 10.977 1 98.75 347 ALA B CA 1
ATOM 5647 C C . ALA B 1 347 ? 8.086 24.062 10.406 1 98.75 347 ALA B C 1
ATOM 5649 O O . ALA B 1 347 ? 8.039 25.188 10.922 1 98.75 347 ALA B O 1
ATOM 5650 N N . ALA B 1 348 ? 8.836 23.797 9.344 1 98.62 348 ALA B N 1
ATOM 5651 C CA . ALA B 1 348 ? 9.602 24.844 8.672 1 98.62 348 ALA B CA 1
ATOM 5652 C C . ALA B 1 348 ? 8.68 25.938 8.148 1 98.62 348 ALA B C 1
ATOM 5654 O O . ALA B 1 348 ? 8.992 27.125 8.25 1 98.62 348 ALA B O 1
ATOM 5655 N N . GLY B 1 349 ? 7.578 25.516 7.57 1 98.62 349 GLY B N 1
ATOM 5656 C CA . GLY B 1 349 ? 6.609 26.484 7.078 1 98.62 349 GLY B CA 1
ATOM 5657 C C . GLY B 1 349 ? 5.988 27.312 8.18 1 98.62 349 GLY B C 1
ATOM 5658 O O . GLY B 1 349 ? 5.742 28.516 7.992 1 98.62 349 GLY B O 1
ATOM 5659 N N . THR B 1 350 ? 5.719 26.688 9.281 1 98.81 350 THR B N 1
ATOM 5660 C CA . THR B 1 350 ? 5.203 27.406 10.438 1 98.81 350 THR B CA 1
ATOM 5661 C C . THR B 1 350 ? 6.18 28.484 10.891 1 98.81 350 THR B C 1
ATOM 5663 O O . THR B 1 350 ? 5.785 29.625 11.133 1 98.81 350 THR B O 1
ATOM 5666 N N . LEU B 1 351 ? 7.43 28.141 10.977 1 98.81 351 LEU B N 1
ATOM 5667 C CA . LEU B 1 351 ? 8.469 29.109 11.336 1 98.81 351 LEU B CA 1
ATOM 5668 C C . LEU B 1 351 ? 8.523 30.234 10.32 1 98.81 351 LEU B C 1
ATOM 5670 O O . LEU B 1 351 ? 8.602 31.406 10.695 1 98.81 351 LEU B O 1
ATOM 5674 N N . GLU B 1 352 ? 8.469 29.875 9.086 1 98.69 352 GLU B N 1
ATOM 5675 C CA . GLU B 1 352 ? 8.508 30.891 8.023 1 98.69 352 GLU B CA 1
ATOM 5676 C C . GLU B 1 352 ? 7.363 31.891 8.172 1 98.69 352 GLU B C 1
ATOM 5678 O O . GLU B 1 352 ? 7.578 33.094 8.086 1 98.69 352 GLU B O 1
ATOM 5683 N N . ILE B 1 353 ? 6.168 31.438 8.398 1 98.62 353 ILE B N 1
ATOM 5684 C CA . ILE B 1 353 ? 4.988 32.281 8.547 1 98.62 353 ILE B CA 1
ATOM 5685 C C . ILE B 1 353 ? 5.145 33.188 9.773 1 98.62 353 ILE B C 1
ATOM 5687 O O . ILE B 1 353 ? 4.828 34.375 9.719 1 98.62 353 ILE B O 1
ATOM 5691 N N . LEU B 1 354 ? 5.68 32.656 10.875 1 98.62 354 LEU B N 1
ATOM 5692 C CA . LEU B 1 354 ? 5.898 33.438 12.086 1 98.62 354 LEU B CA 1
ATOM 5693 C C . LEU B 1 354 ? 6.926 34.531 11.844 1 98.62 354 LEU B C 1
ATOM 5695 O O . LEU B 1 354 ? 6.734 35.656 12.281 1 98.62 354 LEU B O 1
ATOM 5699 N N . GLU B 1 355 ? 8 34.156 11.133 1 98.5 355 GLU B N 1
ATOM 5700 C CA . GLU B 1 355 ? 9.008 35.156 10.797 1 98.5 355 GLU B CA 1
ATOM 5701 C C . GLU B 1 355 ? 8.398 36.312 10 1 98.5 355 GLU B C 1
ATOM 5703 O O . GLU B 1 355 ? 8.609 37.469 10.336 1 98.5 355 GLU B O 1
ATOM 5708 N N . ASP B 1 356 ? 7.66 35.938 9.008 1 98.19 356 ASP B N 1
ATOM 5709 C CA . ASP B 1 356 ? 7.023 36.969 8.18 1 98.19 356 ASP B CA 1
ATOM 5710 C C . ASP B 1 356 ? 6.055 37.812 9 1 98.19 356 ASP B C 1
ATOM 5712 O O . ASP B 1 356 ? 6.043 39.031 8.875 1 98.19 356 ASP B O 1
ATOM 5716 N N . PHE B 1 357 ? 5.293 37.219 9.82 1 98.12 357 PHE B N 1
ATOM 5717 C CA . PHE B 1 357 ? 4.293 37.875 10.641 1 98.12 357 PHE B CA 1
ATOM 5718 C C . PHE B 1 357 ? 4.957 38.875 11.594 1 98.12 357 PHE B C 1
ATOM 5720 O O . PHE B 1 357 ? 4.566 40.031 11.656 1 98.12 357 PHE B O 1
ATOM 5727 N N . PHE B 1 358 ? 5.992 38.469 12.297 1 97.69 358 PHE B N 1
ATOM 5728 C CA . PHE B 1 358 ? 6.621 39.281 13.328 1 97.69 358 PHE B CA 1
ATOM 5729 C C . PHE B 1 358 ? 7.48 40.375 12.695 1 97.69 358 PHE B C 1
ATOM 5731 O O . PHE B 1 358 ? 7.613 41.469 13.25 1 97.69 358 PHE B O 1
ATOM 5738 N N . GLU B 1 359 ? 7.969 40.062 11.547 1 96.38 359 GLU B N 1
ATOM 5739 C CA . GLU B 1 359 ? 8.828 41.031 10.883 1 96.38 359 GLU B CA 1
ATOM 5740 C C . GLU B 1 359 ? 8.031 41.906 9.914 1 96.38 359 GLU B C 1
ATOM 5742 O O . GLU B 1 359 ? 8.602 42.719 9.203 1 96.38 359 GLU B O 1
ATOM 5747 N N . LYS B 1 360 ? 6.773 41.656 9.836 1 96.56 360 LYS B N 1
ATOM 5748 C CA . LYS B 1 360 ? 5.852 42.406 9 1 96.56 360 LYS B CA 1
ATOM 5749 C C . LYS B 1 360 ? 6.223 42.281 7.527 1 96.56 360 LYS B C 1
ATOM 5751 O O . LYS B 1 360 ? 6.211 43.281 6.797 1 96.56 360 LYS B O 1
ATOM 5756 N N . ARG B 1 361 ? 6.73 41.188 7.234 1 97 361 ARG B N 1
ATOM 5757 C CA . ARG B 1 361 ? 6.906 40.812 5.832 1 97 361 ARG B CA 1
ATOM 5758 C C . ARG B 1 361 ? 5.664 40.125 5.293 1 97 361 ARG B C 1
ATOM 5760 O O . ARG B 1 361 ? 4.887 39.562 6.055 1 97 361 ARG B O 1
ATOM 5767 N N . PRO B 1 362 ? 5.516 40.219 3.982 1 96.12 362 PRO B N 1
ATOM 5768 C CA . PRO B 1 362 ? 4.348 39.531 3.422 1 96.12 362 PRO B CA 1
ATOM 5769 C C . PRO B 1 362 ? 4.43 38.031 3.566 1 96.12 362 PRO B C 1
ATOM 5771 O O . PRO B 1 362 ? 5.453 37.438 3.229 1 96.12 362 PRO B O 1
ATOM 5774 N N . ILE B 1 363 ? 3.402 37.438 4.102 1 97.25 363 ILE B N 1
ATOM 5775 C CA . ILE B 1 363 ? 3.246 36 4.098 1 97.25 363 ILE B CA 1
ATOM 5776 C C . ILE B 1 363 ? 2.934 35.5 2.684 1 97.25 363 ILE B C 1
ATOM 5778 O O . ILE B 1 363 ? 2.143 36.125 1.971 1 97.25 363 ILE B O 1
ATOM 5782 N N . ARG B 1 364 ? 3.582 34.375 2.213 1 95.31 364 ARG B N 1
ATOM 5783 C CA . ARG B 1 364 ? 3.273 33.812 0.905 1 95.31 364 ARG B CA 1
ATOM 5784 C C . ARG B 1 364 ? 1.767 33.719 0.688 1 95.31 364 ARG B C 1
ATOM 5786 O O . ARG B 1 364 ? 1.038 33.219 1.553 1 95.31 364 ARG B O 1
ATOM 5793 N N . PRO B 1 365 ? 1.298 34.25 -0.429 1 95.25 365 PRO B N 1
ATOM 5794 C CA . PRO B 1 365 ? -0.138 34.125 -0.691 1 95.25 365 PRO B CA 1
ATOM 5795 C C . PRO B 1 365 ? -0.63 32.688 -0.616 1 95.25 365 PRO B C 1
ATOM 5797 O O . PRO B 1 365 ? -1.778 32.438 -0.24 1 95.25 365 PRO B O 1
ATOM 5800 N N . GLU B 1 366 ? 0.235 31.719 -0.88 1 95 366 GLU B N 1
ATOM 5801 C CA . GLU B 1 366 ? -0.124 30.312 -0.86 1 95 366 GLU B CA 1
ATOM 5802 C C . GLU B 1 366 ? -0.512 29.859 0.545 1 95 366 GLU B C 1
ATOM 5804 O O . GLU B 1 366 ? -1.293 28.922 0.708 1 95 366 GLU B O 1
ATOM 5809 N N . TYR B 1 367 ? 0.007 30.562 1.533 1 97.38 367 TYR B N 1
ATOM 5810 C CA . TYR B 1 367 ? -0.233 30.156 2.914 1 97.38 367 TYR B CA 1
ATOM 5811 C C . TYR B 1 367 ? -1.475 30.844 3.473 1 97.38 367 TYR B C 1
ATOM 5813 O O . TYR B 1 367 ? -1.989 30.453 4.523 1 97.38 367 TYR B O 1
ATOM 5821 N N . LEU B 1 368 ? -1.948 31.891 2.822 1 97.19 368 LEU B N 1
ATOM 5822 C CA . LEU B 1 368 ? -3.002 32.719 3.383 1 97.19 368 LEU B CA 1
ATOM 5823 C C . LEU B 1 368 ? -4.379 32.125 3.1 1 97.19 368 LEU B C 1
ATOM 5825 O O . LEU B 1 368 ? -4.664 31.719 1.971 1 97.19 368 LEU B O 1
ATOM 5829 N N . ILE B 1 369 ? -5.199 32.094 4.141 1 95.38 369 ILE B N 1
ATOM 5830 C CA . ILE B 1 369 ? -6.59 31.672 4.031 1 95.38 369 ILE B CA 1
ATOM 5831 C C . ILE B 1 369 ? -7.516 32.875 4.25 1 95.38 369 ILE B C 1
ATOM 5833 O O . ILE B 1 369 ? -8.43 33.125 3.457 1 95.38 369 ILE B O 1
ATOM 5837 N N . VAL B 1 370 ? -7.23 33.594 5.32 1 94.88 370 VAL B N 1
ATOM 5838 C CA . VAL B 1 370 ? -7.906 34.875 5.629 1 94.88 370 VAL B CA 1
ATOM 5839 C C . VAL B 1 370 ? -6.871 35.938 5.914 1 94.88 370 VAL B C 1
ATOM 5841 O O . VAL B 1 370 ? -5.875 35.688 6.598 1 94.88 370 VAL B O 1
ATOM 5844 N N . ASP B 1 371 ? -7.07 37.094 5.316 1 93.56 371 ASP B N 1
ATOM 5845 C CA . ASP B 1 371 ? -6.246 38.281 5.559 1 93.56 371 ASP B CA 1
ATOM 5846 C C . ASP B 1 371 ? -7.055 39.562 5.367 1 93.56 371 ASP B C 1
ATOM 5848 O O . ASP B 1 371 ? -7.887 39.625 4.461 1 93.56 371 ASP B O 1
ATOM 5852 N N . ALA B 1 372 ? -6.902 40.5 6.328 1 90.75 372 ALA B N 1
ATOM 5853 C CA . ALA B 1 372 ? -7.535 41.812 6.234 1 90.75 372 ALA B CA 1
ATOM 5854 C C . ALA B 1 372 ? -9.055 41.656 6.133 1 90.75 372 ALA B C 1
ATOM 5856 O O . ALA B 1 372 ? -9.688 42.344 5.32 1 90.75 372 ALA B O 1
ATOM 5857 N N . GLY B 1 373 ? -9.562 40.656 6.793 1 89.5 373 GLY B N 1
ATOM 5858 C CA . GLY B 1 373 ? -11 40.531 6.984 1 89.5 373 GLY B CA 1
ATOM 5859 C C . GLY B 1 373 ? -11.688 39.781 5.871 1 89.5 373 GLY B C 1
ATOM 5860 O O . GLY B 1 373 ? -12.922 39.688 5.844 1 89.5 373 GLY B O 1
ATOM 5861 N N . SER B 1 374 ? -10.875 39.219 4.957 1 88.88 374 SER B N 1
ATOM 5862 C CA . SER B 1 374 ? -11.43 38.5 3.832 1 88.88 374 SER B CA 1
ATOM 5863 C C . SER B 1 374 ? -10.602 37.25 3.52 1 88.88 374 SER B C 1
ATOM 5865 O O . SER B 1 374 ? -9.445 37.156 3.949 1 88.88 374 SER B O 1
ATOM 5867 N N . LEU B 1 375 ? -11.281 36.344 2.803 1 87.31 375 LEU B N 1
ATOM 5868 C CA . LEU B 1 375 ? -10.492 35.219 2.277 1 87.31 375 LEU B CA 1
ATOM 5869 C C . LEU B 1 375 ? -9.352 35.75 1.41 1 87.31 375 LEU B C 1
ATOM 5871 O O . LEU B 1 375 ? -9.508 36.719 0.674 1 87.31 375 LEU B O 1
ATOM 5875 N N . ALA B 1 376 ? -8.227 35.094 1.461 1 85 376 ALA B N 1
ATOM 5876 C CA . ALA B 1 376 ? -7.02 35.531 0.778 1 85 376 ALA B CA 1
ATOM 5877 C C . ALA B 1 376 ? -6.195 34.344 0.282 1 85 376 ALA B C 1
ATOM 5879 O O . ALA B 1 376 ? -6.332 33.25 0.788 1 85 376 ALA B O 1
ATOM 5880 N N . GLY B 1 377 ? -5.387 34.562 -0.827 1 87.12 377 GLY B N 1
ATOM 5881 C CA . GLY B 1 377 ? -4.5 33.531 -1.316 1 87.12 377 GLY B CA 1
ATOM 5882 C C . GLY B 1 377 ? -5.215 32.219 -1.623 1 87.12 377 GLY B C 1
ATOM 5883 O O . GLY B 1 377 ? -6.215 32.219 -2.348 1 87.12 377 GLY B O 1
ATOM 5884 N N . THR B 1 378 ? -4.762 31.156 -1.01 1 85 378 THR B N 1
ATOM 5885 C CA . THR B 1 378 ? -5.34 29.828 -1.181 1 85 378 THR B CA 1
ATOM 5886 C C . THR B 1 378 ? -6.773 29.797 -0.661 1 85 378 THR B C 1
ATOM 5888 O O . THR B 1 378 ? -7.621 29.078 -1.207 1 85 378 THR B O 1
ATOM 5891 N N . GLY B 1 379 ? -7.023 30.547 0.391 1 82.25 379 GLY B N 1
ATOM 5892 C CA . GLY B 1 379 ? -8.367 30.609 0.938 1 82.25 379 GLY B CA 1
ATOM 5893 C C . GLY B 1 379 ? -9.398 31.125 -0.051 1 82.25 379 GLY B C 1
ATOM 5894 O O . GLY B 1 379 ? -10.516 30.609 -0.124 1 82.25 379 GLY B O 1
ATOM 5895 N N . ALA B 1 380 ? -9.008 32.094 -0.823 1 79.38 380 ALA B N 1
ATOM 5896 C CA . ALA B 1 380 ? -9.906 32.688 -1.82 1 79.38 380 ALA B CA 1
ATOM 5897 C C . ALA B 1 380 ? -10.227 31.672 -2.918 1 79.38 380 ALA B C 1
ATOM 5899 O O . ALA B 1 380 ? -11.312 31.703 -3.498 1 79.38 380 ALA B O 1
ATOM 5900 N N . ALA B 1 381 ? -9.336 30.719 -3.037 1 71.75 381 ALA B N 1
ATOM 5901 C CA . ALA B 1 381 ? -9.492 29.766 -4.133 1 71.75 381 ALA B CA 1
ATOM 5902 C C . ALA B 1 381 ? -10.18 28.5 -3.662 1 71.75 381 ALA B C 1
ATOM 5904 O O . ALA B 1 381 ? -10.891 27.844 -4.43 1 71.75 381 ALA B O 1
ATOM 5905 N N . SER B 1 382 ? -10.078 28.25 -2.359 1 75.12 382 SER B N 1
ATOM 5906 C CA . SER B 1 382 ? -10.391 26.891 -1.948 1 75.12 382 SER B CA 1
ATOM 5907 C C . SER B 1 382 ? -11.477 26.875 -0.88 1 75.12 382 SER B C 1
ATOM 5909 O O . SER B 1 382 ? -12.062 25.828 -0.604 1 75.12 382 SER B O 1
ATOM 5911 N N . TYR B 1 383 ? -11.688 28.062 -0.293 1 70.88 383 TYR B N 1
ATOM 5912 C CA . TYR B 1 383 ? -12.641 28.125 0.812 1 70.88 383 TYR B CA 1
ATOM 5913 C C . TYR B 1 383 ? -13.789 29.078 0.489 1 70.88 383 TYR B C 1
ATOM 5915 O O . TYR B 1 383 ? -13.742 29.797 -0.517 1 70.88 383 TYR B O 1
ATOM 5923 N N . LYS B 1 384 ? -15.102 29.094 1.086 1 69.94 384 LYS B N 1
ATOM 5924 C CA . LYS B 1 384 ? -16.25 30 0.984 1 69.94 384 LYS B CA 1
ATOM 5925 C C . LYS B 1 384 ? -16.703 30.453 2.363 1 69.94 384 LYS B C 1
ATOM 5927 O O . LYS B 1 384 ? -16.812 29.656 3.289 1 69.94 384 LYS B O 1
ATOM 5932 N N . LEU B 1 385 ? -16.625 31.656 2.645 1 64.94 385 LEU B N 1
ATOM 5933 C CA . LEU B 1 385 ? -17.172 32.188 3.896 1 64.94 385 LEU B CA 1
ATOM 5934 C C . LEU B 1 385 ? -18.688 32.094 3.92 1 64.94 385 LEU B C 1
ATOM 5936 O O . LEU B 1 385 ? -19.344 32.375 2.92 1 64.94 385 LEU B O 1
ATOM 5940 N N . ALA B 1 386 ? -19.453 31.516 4.621 1 54.38 386 ALA B N 1
ATOM 5941 C CA . ALA B 1 386 ? -20.906 31.438 4.691 1 54.38 386 ALA B CA 1
ATOM 5942 C C . ALA B 1 386 ? -21.5 32.812 4.977 1 54.38 386 ALA B C 1
ATOM 5944 O O . ALA B 1 386 ? -20.969 33.562 5.789 1 54.38 386 ALA B O 1
#

pLDDT: mean 96.01, std 5.22, range [54.09, 98.94]

Solvent-accessible surface area (backbone atoms only — not comparable to full-atom values): 38929 Å² total; per-residue (Å²): 121,48,33,36,40,34,39,24,40,56,57,28,92,88,50,52,99,71,84,57,46,48,88,62,61,62,84,74,71,59,46,97,86,68,47,65,50,61,74,42,83,79,79,72,59,58,62,67,53,46,76,25,64,22,41,87,28,51,43,23,43,60,63,64,38,50,76,71,56,29,45,79,46,69,41,59,50,54,70,68,90,81,15,60,42,58,69,48,40,45,70,16,30,28,41,35,25,23,67,70,41,61,55,68,36,40,55,70,54,51,69,53,22,74,50,41,42,36,42,36,27,49,24,64,66,64,79,46,40,40,61,56,50,32,18,75,66,53,20,29,29,34,31,21,60,68,38,25,34,65,35,34,22,54,45,48,53,31,46,52,42,32,53,43,40,28,40,67,65,22,29,50,39,25,53,73,35,43,74,59,46,40,57,35,26,60,58,9,41,54,66,50,50,33,27,37,29,26,39,24,60,54,75,39,32,41,49,35,53,55,38,45,49,62,50,53,42,45,40,34,35,23,40,98,70,72,75,55,69,65,58,34,61,74,60,57,49,43,82,31,96,40,67,70,70,42,41,50,69,26,42,32,39,35,44,49,46,77,85,42,84,88,35,49,39,56,43,27,62,73,47,55,68,51,33,37,62,25,18,32,42,38,35,68,48,49,28,53,33,37,29,71,66,37,52,46,50,30,36,75,73,38,41,25,43,25,42,28,30,26,42,54,73,57,78,79,57,59,62,78,44,60,74,48,70,41,68,58,49,59,40,38,50,43,45,48,50,51,18,17,50,20,33,38,34,11,29,36,24,45,50,28,46,50,49,18,60,76,67,70,40,84,61,60,48,64,27,24,31,26,43,92,45,32,64,23,51,41,19,56,74,74,55,79,76,126,120,47,33,36,39,34,38,25,41,56,57,30,95,88,46,85,86,71,84,58,44,48,88,62,61,61,85,75,71,59,47,96,87,69,48,64,49,60,74,43,83,78,80,70,56,60,61,68,54,47,77,24,67,23,40,87,26,52,43,23,42,60,63,62,38,50,74,69,56,29,44,80,46,70,41,60,50,57,70,68,91,81,16,62,42,60,70,48,39,45,69,17,30,29,39,35,26,24,65,71,41,58,54,67,37,42,56,71,54,50,71,52,20,75,49,42,43,36,42,35,25,49,23,64,67,63,80,47,40,37,59,56,49,32,19,76,66,52,20,30,29,35,32,21,61,68,38,25,35,64,35,35,21,54,45,49,55,30,47,52,44,34,52,44,41,28,39,68,64,24,28,50,40,24,52,72,35,43,75,59,48,40,58,36,27,60,59,10,41,53,67,50,51,34,28,36,29,26,40,23,60,54,76,39,32,41,50,35,53,54,39,43,49,62,51,52,42,45,40,35,35,24,40,97,69,72,74,56,69,66,58,33,62,75,62,57,48,45,82,32,96,40,68,70,69,42,40,48,68,25,43,31,40,37,45,48,46,78,84,42,85,87,34,49,38,56,42,26,62,71,49,55,68,53,33,37,62,26,20,34,41,37,36,67,49,48,30,53,34,36,30,70,68,38,53,47,52,30,34,75,72,38,41,25,44,25,42,28,29,26,43,53,71,56,79,79,59,57,62,79,44,62,74,46,70,41,69,58,50,59,40,35,50,41,44,48,51,51,17,18,50,19,34,39,35,11,28,35,24,44,50,28,46,50,51,20,60,77,66,69,40,84,61,60,50,63,28,24,29,24,43,91,45,33,65,22,51,42,19,56,73,73,54,79,74,130

Radius of gyration: 27.83 Å; Cα contacts (8 Å, |Δi|>4): 1794; chains: 2; bounding box: 56×86×62 Å